Protein AF-A0A067D0I0-F1 (afdb_monomer_lite)

InterPro domains:
  IPR011992 EF-hand domain pair [SSF47473] (205-318)

Foldseek 3Di:
DDDDDDPPDDDQDDQFQKAFEAEPPRGTQDIDGDGHVVPPFAWQLNVVVRCVVPTPPDDPAKFWAQEPVRHTDDPVCRRVHGVVNRPRYIYIYHDPPPPDDPPFDWDKDWEAEPPPRDIDIDIDTQQDFPLNVLVVVCVVVVHDSVQKFWAWPVRHGDDGNDGCCVPAVVPPVRVVRTHIYIDGPPPPDDDDDDDDPDPDPPVCPLVQLLQLQQVLQLVVPVLGSFFADLVSQVVLCVQLVVDDPQCHSVNSVVLLQDLQQDPVPDCPDVPDPSDSTHGSVSVVVSLVVSQVSPDPPPRSVCSCVRGRVVGRDGDPLVVLVVLVVLCPPPLNVVVLVVLLVLLLLQQQQLLLDPDDVPSQPRKHFSNSQVLVCVLLVLCVLQDDSSVSVVLLQSLCVVVVHGGIHTSSSVSSSLLVSLVVSQVVPDVARSNLSSLLSLVSSLVSLDLVSLVVSVVVCPPSRPSSVSNSVSSVVSNVVSVVVCVVQVNDNSRVVPRPPPPPDPDPVNVVVVVVVVVVVVPPPDPDDDDDDDDDDDDDDDDDDDDDDDDDDDDDDDDDDDDDDDDDDDDDD

pLDDT: mean 82.54, std 20.53, range [24.2, 98.56]

Structure (mmCIF, N/CA/C/O backbone):
data_AF-A0A067D0I0-F1
#
_entry.id   AF-A0A067D0I0-F1
#
loop_
_atom_site.group_PDB
_atom_site.id
_atom_site.type_symbol
_atom_site.label_atom_id
_atom_site.label_alt_id
_atom_site.label_comp_id
_atom_site.label_asym_id
_atom_site.label_entity_id
_atom_site.label_seq_id
_atom_site.pdbx_PDB_ins_code
_atom_site.Cartn_x
_atom_site.Cartn_y
_atom_site.Cartn_z
_atom_site.occupancy
_atom_site.B_iso_or_equiv
_atom_site.auth_seq_id
_atom_site.auth_comp_id
_atom_site.auth_asym_id
_atom_site.auth_atom_id
_atom_site.pdbx_PDB_model_num
ATOM 1 N N . MET A 1 1 ? 38.360 11.938 18.125 1.00 34.22 1 MET A N 1
ATOM 2 C CA . MET A 1 1 ? 37.612 11.005 18.992 1.00 34.22 1 MET A CA 1
ATOM 3 C C . MET A 1 1 ? 36.787 11.852 19.939 1.00 34.22 1 MET A C 1
ATOM 5 O O . MET A 1 1 ? 37.373 12.538 20.762 1.00 34.22 1 MET A O 1
ATOM 9 N N . LEU A 1 2 ? 35.472 11.901 19.742 1.00 24.20 2 LEU A N 1
ATOM 10 C CA . LEU A 1 2 ? 34.537 12.653 20.581 1.00 24.20 2 LEU A CA 1
ATOM 11 C C . LEU A 1 2 ? 33.427 11.690 21.000 1.00 24.20 2 LEU A C 1
ATOM 13 O O . LEU A 1 2 ? 32.886 10.978 20.154 1.00 24.20 2 LEU A O 1
ATOM 17 N N . ALA A 1 3 ? 33.176 11.631 22.305 1.00 29.31 3 ALA A N 1
ATOM 18 C CA . ALA A 1 3 ? 32.135 10.822 22.922 1.00 29.31 3 ALA A CA 1
ATOM 19 C C . ALA A 1 3 ? 30.734 11.349 22.550 1.00 29.31 3 ALA A C 1
ATOM 21 O O . ALA A 1 3 ? 30.575 12.564 22.398 1.00 29.31 3 ALA A O 1
ATOM 22 N N . PRO A 1 4 ? 29.721 10.476 22.420 1.00 39.16 4 PRO A N 1
ATOM 23 C CA . PRO A 1 4 ? 28.342 10.888 22.238 1.00 39.16 4 PRO A CA 1
ATOM 24 C C . PRO A 1 4 ? 27.648 10.936 23.600 1.00 39.16 4 PRO A C 1
ATOM 26 O O . PRO A 1 4 ? 27.327 9.898 24.168 1.00 39.16 4 PRO A O 1
ATOM 29 N N . ASP A 1 5 ? 27.376 12.138 24.093 1.00 34.19 5 ASP A N 1
ATOM 30 C CA . ASP A 1 5 ? 26.431 12.339 25.186 1.00 34.19 5 ASP A CA 1
ATOM 31 C C . ASP A 1 5 ? 25.259 13.195 24.705 1.00 34.19 5 ASP A C 1
ATOM 33 O O . ASP A 1 5 ? 25.447 14.222 24.050 1.00 34.19 5 ASP A O 1
ATOM 37 N N . ARG A 1 6 ? 24.067 12.782 25.161 1.00 32.28 6 ARG A N 1
ATOM 38 C CA . ARG A 1 6 ? 22.767 13.487 25.197 1.00 32.28 6 ARG A CA 1
ATOM 39 C C . ARG A 1 6 ? 21.743 13.152 24.106 1.00 32.28 6 ARG A C 1
ATOM 41 O O . ARG A 1 6 ? 21.355 13.988 23.299 1.00 32.28 6 ARG A O 1
ATOM 48 N N . LEU A 1 7 ? 21.162 11.957 24.241 1.00 34.03 7 LEU A N 1
ATOM 49 C CA . LEU A 1 7 ? 19.717 11.753 24.077 1.00 34.03 7 LEU A CA 1
ATOM 50 C C . LEU A 1 7 ? 19.023 12.183 25.382 1.00 34.03 7 LEU A C 1
ATOM 52 O O . LEU A 1 7 ? 19.023 11.440 26.360 1.00 34.03 7 LEU A O 1
ATOM 56 N N . ALA A 1 8 ? 18.469 13.395 25.416 1.00 36.06 8 ALA A N 1
ATOM 57 C CA . ALA A 1 8 ? 17.635 13.878 26.515 1.00 36.06 8 ALA A CA 1
ATOM 58 C C . ALA A 1 8 ? 16.161 13.799 26.100 1.00 36.06 8 ALA A C 1
ATOM 60 O O . ALA A 1 8 ? 15.758 14.423 25.122 1.00 36.06 8 ALA A O 1
ATOM 61 N N . GLY A 1 9 ? 15.380 13.013 26.843 1.00 35.31 9 GLY A N 1
ATOM 62 C CA . GLY A 1 9 ? 13.938 12.863 26.643 1.00 35.31 9 GLY A CA 1
ATOM 63 C C . GLY A 1 9 ? 13.369 11.526 27.123 1.00 35.31 9 GLY A C 1
ATOM 64 O O . GLY A 1 9 ? 12.458 11.004 26.494 1.00 35.31 9 GLY A O 1
ATOM 65 N N . ARG A 1 10 ? 13.911 10.928 28.192 1.00 41.44 10 ARG A N 1
ATOM 66 C CA . ARG A 1 10 ? 13.238 9.830 28.899 1.00 41.44 10 ARG A CA 1
ATOM 67 C C . ARG A 1 10 ? 12.705 10.396 30.209 1.00 41.44 10 ARG A C 1
ATOM 69 O O . ARG A 1 10 ? 13.493 10.859 31.029 1.00 41.44 10 ARG A O 1
ATOM 76 N N . SER A 1 11 ? 11.382 10.413 30.358 1.00 44.72 11 SER A N 1
ATOM 77 C CA . SER A 1 11 ? 10.717 10.649 31.639 1.00 44.72 11 SER A CA 1
ATOM 78 C C . SER A 1 11 ? 11.350 9.735 32.686 1.00 44.72 11 SER A C 1
ATOM 80 O O . SER A 1 11 ? 11.558 8.552 32.410 1.00 44.72 11 SER A O 1
ATOM 82 N N . ALA A 1 12 ? 11.719 10.292 33.838 1.00 49.28 12 ALA A N 1
ATOM 83 C CA . ALA A 1 12 ? 12.237 9.513 34.952 1.00 49.28 12 ALA A CA 1
ATOM 84 C C . ALA A 1 12 ? 11.227 8.404 35.285 1.00 49.28 12 ALA A C 1
ATOM 86 O O . ALA A 1 12 ? 10.049 8.690 35.493 1.00 49.28 12 ALA A O 1
ATOM 87 N N . ILE A 1 13 ? 11.690 7.157 35.239 1.00 52.62 13 ILE A N 1
ATOM 88 C CA . ILE A 1 13 ? 10.924 5.969 35.625 1.00 52.62 13 ILE A CA 1
ATOM 89 C C . ILE A 1 13 ? 10.627 6.110 37.125 1.00 52.62 13 ILE A C 1
ATOM 91 O O . ILE A 1 13 ? 11.556 6.305 37.912 1.00 52.62 13 ILE A O 1
ATOM 95 N N . ASP A 1 14 ? 9.349 6.081 37.503 1.00 52.69 14 ASP A N 1
ATOM 96 C CA . ASP A 1 14 ? 8.895 6.261 38.888 1.00 52.69 14 ASP A CA 1
ATOM 97 C C . ASP A 1 14 ? 8.926 4.911 39.631 1.00 52.69 14 ASP A C 1
ATOM 99 O O . ASP A 1 14 ? 8.845 3.838 39.029 1.00 52.69 14 ASP A O 1
ATOM 103 N N . ALA A 1 15 ? 9.013 4.941 40.962 1.00 46.09 15 ALA A N 1
ATOM 104 C CA . ALA A 1 15 ? 9.198 3.799 41.868 1.00 46.09 15 ALA A CA 1
ATOM 105 C C . ALA A 1 15 ? 8.036 2.772 41.887 1.00 46.09 15 ALA A C 1
ATOM 107 O O . ALA A 1 15 ? 7.966 1.916 42.771 1.00 46.09 15 ALA A O 1
ATOM 108 N N . LYS A 1 16 ? 7.105 2.865 40.931 1.00 56.56 16 LYS A N 1
ATOM 109 C CA . LYS A 1 16 ? 5.939 1.991 40.742 1.00 56.56 16 LYS A CA 1
ATOM 110 C C . LYS A 1 16 ? 5.824 1.446 39.317 1.00 56.56 16 LYS A C 1
ATOM 112 O O . LYS A 1 16 ? 4.780 0.889 38.971 1.00 56.56 16 LYS A O 1
ATOM 117 N N . ASP A 1 17 ? 6.852 1.606 38.490 1.00 68.44 17 ASP A N 1
ATOM 118 C CA . ASP A 1 17 ? 6.751 1.245 37.084 1.00 68.44 17 ASP A CA 1
ATOM 119 C C . ASP A 1 17 ? 6.675 -0.274 36.879 1.00 68.44 17 ASP A C 1
ATOM 121 O O . ASP A 1 17 ? 7.487 -1.077 37.350 1.00 68.44 17 ASP A O 1
ATOM 125 N N . VAL A 1 18 ? 5.620 -0.661 36.164 1.00 86.38 18 VAL A N 1
ATOM 126 C CA . VAL A 1 18 ? 5.292 -2.039 35.813 1.00 86.38 18 VAL A CA 1
ATOM 127 C C . VAL A 1 18 ? 5.782 -2.297 34.393 1.00 86.38 18 VAL A C 1
ATOM 129 O O . VAL A 1 18 ? 5.352 -1.624 33.454 1.00 86.38 18 VAL A O 1
ATOM 132 N N . VAL A 1 19 ? 6.640 -3.302 34.208 1.00 92.62 19 VAL A N 1
ATOM 133 C CA . VAL A 1 19 ? 7.112 -3.712 32.879 1.00 92.62 19 VAL A CA 1
ATOM 134 C C . VAL A 1 19 ? 6.357 -4.926 32.371 1.00 92.62 19 VAL A C 1
ATOM 136 O O . VAL A 1 19 ? 6.109 -5.892 33.092 1.00 92.62 19 VAL A O 1
ATOM 139 N N . ARG A 1 20 ? 5.980 -4.859 31.091 1.00 95.31 20 ARG A N 1
ATOM 140 C CA . ARG A 1 20 ? 5.263 -5.926 30.389 1.00 95.31 20 ARG A CA 1
ATOM 141 C C . ARG A 1 20 ? 6.233 -7.028 29.997 1.00 95.31 20 ARG A C 1
ATOM 143 O O . ARG A 1 20 ? 7.311 -6.743 29.481 1.00 95.31 20 ARG A O 1
ATOM 150 N N . VAL A 1 21 ? 5.823 -8.277 30.151 1.00 96.44 21 VAL A N 1
ATOM 151 C CA . VAL A 1 21 ? 6.593 -9.441 29.706 1.00 96.44 21 VAL A CA 1
ATOM 152 C C . VAL A 1 21 ? 5.827 -10.104 28.574 1.00 96.44 21 VAL A C 1
ATOM 154 O O . VAL A 1 21 ? 4.691 -10.535 28.762 1.00 96.44 21 VAL A O 1
ATOM 157 N N . ALA A 1 22 ? 6.430 -10.166 27.391 1.00 95.69 22 ALA A N 1
ATOM 158 C CA . ALA A 1 22 ? 5.858 -10.799 26.213 1.00 95.69 22 ALA A CA 1
ATOM 159 C C . ALA A 1 22 ? 6.655 -12.042 25.816 1.00 95.69 22 ALA A C 1
ATOM 161 O O . ALA A 1 22 ? 7.878 -12.029 25.865 1.00 95.69 22 ALA A O 1
ATOM 162 N N . LEU A 1 23 ? 5.972 -13.103 25.397 1.00 95.81 23 LEU A N 1
ATOM 163 C CA . LEU A 1 23 ? 6.557 -14.354 24.924 1.00 95.81 23 LEU A CA 1
ATOM 164 C C . LEU A 1 23 ? 6.170 -14.571 23.463 1.00 95.81 23 LEU A C 1
ATOM 166 O O . LEU A 1 23 ? 4.988 -14.613 23.143 1.00 95.81 23 LEU A O 1
ATOM 170 N N . GLU A 1 24 ? 7.134 -14.741 22.568 1.00 90.88 24 GLU A N 1
ATOM 171 C CA . GLU A 1 24 ? 6.864 -15.089 21.171 1.00 90.88 24 GLU A CA 1
ATOM 172 C C . GLU A 1 24 ? 6.413 -16.560 21.054 1.00 90.88 24 GLU A C 1
ATOM 174 O O . GLU A 1 24 ? 7.059 -17.435 21.635 1.00 90.88 24 GLU A O 1
ATOM 179 N N . PRO A 1 25 ? 5.337 -16.887 20.308 1.00 87.44 25 PRO A N 1
ATOM 180 C CA . PRO A 1 25 ? 4.392 -16.005 19.607 1.00 87.44 25 PRO A CA 1
ATOM 181 C C . PRO A 1 25 ? 3.146 -15.621 20.442 1.00 87.44 25 PRO A C 1
ATOM 183 O O . PRO A 1 25 ? 2.207 -15.039 19.911 1.00 87.44 25 PRO A O 1
ATOM 186 N N . ARG A 1 26 ? 3.097 -15.979 21.730 1.00 86.56 26 ARG A N 1
ATOM 187 C CA . ARG A 1 26 ? 1.925 -15.844 22.619 1.00 86.56 26 ARG A CA 1
ATOM 188 C C . ARG A 1 26 ? 1.537 -14.399 22.981 1.00 86.56 26 ARG A C 1
ATOM 190 O O . ARG A 1 26 ? 0.418 -14.195 23.439 1.00 86.56 26 ARG A O 1
ATOM 197 N N . GLY A 1 27 ? 2.406 -13.410 22.779 1.00 90.81 27 GLY A N 1
ATOM 198 C CA . GLY A 1 27 ? 2.141 -12.011 23.138 1.00 90.81 27 GLY A CA 1
ATOM 199 C C . GLY A 1 27 ? 2.432 -11.719 24.613 1.00 90.81 27 GLY A C 1
ATOM 200 O O . GLY A 1 27 ? 3.294 -12.364 25.200 1.00 90.81 27 GLY A O 1
ATOM 201 N N . ILE A 1 28 ? 1.764 -10.727 25.215 1.00 93.88 28 ILE A N 1
ATOM 202 C CA . ILE A 1 28 ? 1.980 -10.343 26.625 1.00 93.88 28 ILE A CA 1
ATOM 203 C C . ILE A 1 28 ? 1.472 -11.462 27.542 1.00 93.88 28 ILE A C 1
ATOM 205 O O . ILE A 1 28 ? 0.289 -11.787 27.519 1.00 93.88 28 ILE A O 1
ATOM 209 N N . ILE A 1 29 ? 2.367 -12.030 28.349 1.00 95.12 29 ILE A N 1
ATOM 210 C CA . ILE A 1 29 ? 2.076 -13.136 29.272 1.00 95.12 29 ILE A CA 1
ATOM 211 C C . ILE A 1 29 ? 2.002 -12.701 30.737 1.00 95.12 29 ILE A C 1
ATOM 213 O O . ILE A 1 29 ? 1.487 -13.448 31.559 1.00 95.12 29 ILE A O 1
ATOM 217 N N . GLY A 1 30 ? 2.479 -11.503 31.074 1.00 94.81 30 GLY A N 1
ATOM 218 C CA . GLY A 1 30 ? 2.384 -10.988 32.433 1.00 94.81 30 GLY A CA 1
ATOM 219 C C . GLY A 1 30 ? 3.107 -9.666 32.626 1.00 94.81 30 GLY A C 1
ATOM 220 O O . GLY A 1 30 ? 3.505 -8.997 31.666 1.00 94.81 30 GLY A O 1
ATOM 221 N N . PHE A 1 31 ? 3.258 -9.292 33.890 1.00 95.38 31 PHE A N 1
ATOM 222 C CA . PHE A 1 31 ? 3.815 -8.017 34.309 1.00 95.38 31 PHE A CA 1
ATOM 223 C C . PHE A 1 31 ? 4.723 -8.231 35.516 1.00 95.38 31 PHE A C 1
ATOM 225 O O . PHE A 1 31 ? 4.389 -9.019 36.397 1.00 95.38 31 PHE A O 1
ATOM 232 N N . ILE A 1 32 ? 5.839 -7.507 35.571 1.00 94.75 32 ILE A N 1
ATOM 233 C CA . ILE A 1 32 ? 6.733 -7.492 36.732 1.00 94.75 32 ILE A CA 1
ATOM 234 C C . ILE A 1 32 ? 6.902 -6.061 37.237 1.00 94.75 32 ILE A C 1
ATOM 236 O O . ILE A 1 32 ? 6.933 -5.115 36.447 1.00 94.75 32 ILE A O 1
ATOM 240 N N . GLN A 1 33 ? 6.988 -5.899 38.556 1.00 90.56 33 GLN A N 1
ATOM 241 C CA . GLN A 1 33 ? 7.286 -4.612 39.185 1.00 90.56 33 GLN A CA 1
ATOM 242 C C . GLN A 1 33 ? 8.797 -4.410 39.249 1.00 90.56 33 GLN A C 1
ATOM 244 O O . GLN A 1 33 ? 9.525 -5.326 39.639 1.00 90.56 33 GLN A O 1
ATOM 249 N N . ILE A 1 34 ? 9.259 -3.216 38.881 1.00 85.50 34 ILE A N 1
ATOM 250 C CA . ILE A 1 34 ? 10.674 -2.857 38.965 1.00 85.50 34 ILE A CA 1
ATOM 251 C C . ILE A 1 34 ? 10.893 -2.021 40.231 1.00 85.50 34 ILE A C 1
ATOM 253 O O . ILE A 1 34 ? 10.149 -1.066 40.458 1.00 85.50 34 ILE A O 1
ATOM 257 N N . PRO A 1 35 ? 11.891 -2.355 41.068 1.00 79.88 35 PRO A N 1
ATOM 258 C CA . PRO A 1 35 ? 12.298 -1.504 42.176 1.00 79.88 35 PRO A CA 1
ATOM 259 C C . PRO A 1 35 ? 12.719 -0.122 41.666 1.00 79.88 35 PRO A C 1
ATOM 261 O O . PRO A 1 35 ? 13.234 -0.000 40.556 1.00 79.88 35 PRO A O 1
ATOM 264 N N . SER A 1 36 ? 12.539 0.915 42.488 1.00 71.81 36 SER A N 1
ATOM 265 C CA . SER A 1 36 ? 12.989 2.274 42.156 1.00 71.81 36 SER A CA 1
ATOM 266 C C . SER A 1 36 ? 14.438 2.287 41.650 1.00 71.81 36 SER A C 1
ATOM 268 O O . SER A 1 36 ? 15.326 1.720 42.290 1.00 71.81 36 SER A O 1
ATOM 270 N N . LEU A 1 37 ? 14.684 2.979 40.532 1.00 65.75 37 LEU A N 1
ATOM 271 C CA . LEU A 1 37 ? 16.022 3.140 39.945 1.00 65.75 37 LEU A CA 1
ATOM 272 C C . LEU A 1 37 ? 17.016 3.842 40.880 1.00 65.75 37 LEU A C 1
ATOM 274 O O . LEU A 1 37 ? 18.219 3.772 40.643 1.00 65.75 37 LEU A O 1
ATOM 278 N N . GLU A 1 38 ? 16.532 4.519 41.923 1.00 71.88 38 GLU A N 1
ATOM 279 C CA . GLU A 1 38 ? 17.376 5.242 42.876 1.00 71.88 38 GLU A CA 1
ATOM 280 C C . GLU A 1 38 ? 18.255 4.317 43.728 1.00 71.88 38 GLU A C 1
ATOM 282 O O . GLU A 1 38 ? 19.307 4.747 44.195 1.00 71.88 38 GLU A O 1
ATOM 287 N N . SER A 1 39 ? 17.850 3.059 43.936 1.00 69.81 39 SER A N 1
ATOM 288 C CA . SER A 1 39 ? 18.563 2.138 44.828 1.00 69.81 39 SER A CA 1
ATOM 289 C C . SER A 1 39 ? 19.423 1.113 44.089 1.00 69.81 39 SER A C 1
ATOM 291 O O . SER A 1 39 ? 20.536 0.840 44.535 1.00 69.81 39 SER A O 1
ATOM 293 N N . HIS A 1 40 ? 18.943 0.550 42.974 1.00 83.44 40 HIS A N 1
ATOM 294 C CA . HIS A 1 40 ? 19.684 -0.425 42.161 1.00 83.44 40 HIS A CA 1
ATOM 295 C C . HIS A 1 40 ? 18.979 -0.670 40.821 1.00 83.44 40 HIS A C 1
ATOM 297 O O . HIS A 1 40 ? 17.791 -0.994 40.786 1.00 83.44 40 HIS A O 1
ATOM 303 N N . ALA A 1 41 ? 19.699 -0.553 39.704 1.00 88.75 41 ALA A N 1
ATOM 304 C CA . ALA A 1 41 ? 19.130 -0.803 38.382 1.00 88.75 41 ALA A CA 1
ATOM 305 C C . ALA A 1 41 ? 18.983 -2.313 38.126 1.00 88.75 41 ALA A C 1
ATOM 307 O O . ALA A 1 41 ? 19.965 -2.993 37.826 1.00 88.75 41 ALA A O 1
ATOM 308 N N . MET A 1 42 ? 17.746 -2.819 38.189 1.00 93.38 42 MET A N 1
ATOM 309 C CA . MET A 1 42 ? 17.439 -4.237 37.974 1.00 93.38 42 MET A CA 1
ATOM 310 C C . MET A 1 42 ? 17.976 -4.755 36.631 1.00 93.38 42 MET A C 1
ATOM 312 O O . MET A 1 42 ? 17.715 -4.179 35.569 1.00 93.38 42 MET A O 1
ATOM 316 N N . THR A 1 43 ? 18.696 -5.871 36.680 1.00 96.81 43 THR A N 1
ATOM 317 C CA . THR A 1 43 ? 19.258 -6.573 35.517 1.00 96.81 43 THR A CA 1
ATOM 318 C C . THR A 1 43 ? 18.274 -7.588 34.930 1.00 96.81 43 THR A C 1
ATOM 320 O O . THR A 1 43 ? 17.329 -8.021 35.594 1.00 96.81 43 THR A O 1
ATOM 323 N N . LEU A 1 44 ? 18.497 -8.031 33.688 1.00 96.75 44 LEU A N 1
ATOM 324 C CA . LEU A 1 44 ? 17.688 -9.098 33.084 1.00 96.75 44 LEU A CA 1
ATOM 325 C C . LEU A 1 44 ? 17.822 -10.435 33.830 1.00 96.75 44 LEU A C 1
ATOM 327 O O . LEU A 1 44 ? 16.862 -11.203 33.879 1.00 96.75 44 LEU A O 1
ATOM 331 N N . ALA A 1 45 ? 18.979 -10.710 34.442 1.00 97.00 45 ALA A N 1
ATOM 332 C CA . ALA A 1 45 ? 19.195 -11.925 35.230 1.00 97.00 45 ALA A CA 1
ATOM 333 C C . ALA A 1 45 ? 18.318 -11.949 36.499 1.00 97.00 45 ALA A C 1
ATOM 335 O O . ALA A 1 45 ? 17.705 -12.968 36.830 1.00 97.00 45 ALA A O 1
ATOM 336 N N . GLU A 1 46 ? 18.197 -10.807 37.180 1.00 96.69 46 GLU A N 1
ATOM 337 C CA . GLU A 1 46 ? 17.276 -10.634 38.309 1.00 96.69 46 GLU A CA 1
ATOM 338 C C . GLU A 1 46 ? 15.817 -10.712 37.833 1.00 96.69 46 GLU A C 1
ATOM 340 O O . GLU A 1 46 ? 15.015 -11.456 38.405 1.00 96.69 46 GLU A O 1
ATOM 345 N N . ALA A 1 47 ? 15.490 -10.034 36.726 1.00 96.38 47 ALA A N 1
ATOM 346 C CA . ALA A 1 47 ? 14.155 -10.058 36.133 1.00 96.38 47 ALA A CA 1
ATOM 347 C C . ALA A 1 47 ? 13.709 -11.474 35.748 1.00 96.38 47 ALA A C 1
ATOM 349 O O . ALA A 1 47 ? 12.556 -11.823 35.971 1.00 96.38 47 ALA A O 1
ATOM 350 N N . ARG A 1 48 ? 14.607 -12.325 35.231 1.00 97.12 48 ARG A N 1
ATOM 351 C CA . ARG A 1 48 ? 14.319 -13.739 34.933 1.00 97.12 48 ARG A CA 1
ATOM 352 C C . ARG A 1 48 ? 13.805 -14.487 36.155 1.00 97.12 48 ARG A C 1
ATOM 354 O O . ARG A 1 48 ? 12.834 -15.230 36.048 1.00 97.12 48 ARG A O 1
ATOM 361 N N . THR A 1 49 ? 14.463 -14.290 37.293 1.00 96.31 49 THR A N 1
ATOM 362 C CA . THR A 1 49 ? 14.100 -14.946 38.555 1.00 96.31 49 THR A CA 1
ATOM 363 C C . THR A 1 49 ? 12.707 -14.507 39.004 1.00 96.31 49 THR A C 1
ATOM 365 O O . THR A 1 49 ? 11.894 -15.337 39.398 1.00 96.31 49 THR A O 1
ATOM 368 N N . ILE A 1 50 ? 12.398 -13.215 38.861 1.00 96.00 50 ILE A N 1
ATOM 369 C CA . ILE A 1 50 ? 11.080 -12.658 39.190 1.00 96.00 50 ILE A CA 1
ATOM 370 C C . ILE A 1 50 ? 10.011 -13.160 38.219 1.00 96.00 50 ILE A C 1
ATOM 372 O O . ILE A 1 50 ? 8.956 -13.596 38.665 1.00 96.00 50 ILE A O 1
ATOM 376 N N . ILE A 1 51 ? 10.274 -13.151 36.910 1.00 96.69 51 ILE A N 1
ATOM 377 C CA . ILE A 1 51 ? 9.361 -13.660 35.875 1.00 96.69 51 ILE A CA 1
ATOM 378 C C . ILE A 1 51 ? 8.987 -15.112 36.164 1.00 96.69 51 ILE A C 1
ATOM 380 O O . ILE A 1 51 ? 7.805 -15.437 36.179 1.00 96.69 51 ILE A O 1
ATOM 384 N N . ALA A 1 52 ? 9.978 -15.962 36.443 1.00 95.88 52 ALA A N 1
ATOM 385 C CA . ALA A 1 52 ? 9.747 -17.371 36.750 1.00 95.88 52 ALA A CA 1
ATOM 386 C C . ALA A 1 52 ? 8.942 -17.578 38.046 1.00 95.88 52 ALA A C 1
ATOM 388 O O . ALA A 1 52 ? 8.227 -18.567 38.164 1.00 95.88 52 ALA A O 1
ATOM 389 N N . ALA A 1 53 ? 9.054 -16.659 39.010 1.00 96.06 53 ALA A N 1
ATOM 390 C CA . ALA A 1 53 ? 8.339 -16.731 40.282 1.00 96.06 53 ALA A CA 1
ATOM 391 C C . ALA A 1 53 ? 6.927 -16.118 40.247 1.00 96.06 53 ALA A C 1
ATOM 393 O O . ALA A 1 53 ? 6.100 -16.465 41.084 1.00 96.06 53 ALA A O 1
ATOM 394 N N . THR A 1 54 ? 6.663 -15.176 39.336 1.00 95.69 54 THR A N 1
ATOM 395 C CA . THR A 1 54 ? 5.437 -14.352 39.346 1.00 95.69 54 THR A CA 1
ATOM 396 C C . THR A 1 54 ? 4.495 -14.610 38.178 1.00 95.69 54 THR A C 1
ATOM 398 O O . THR A 1 54 ? 3.312 -14.297 38.291 1.00 95.69 54 THR A O 1
ATOM 401 N N . ILE A 1 55 ? 4.989 -15.145 37.059 1.00 96.31 55 ILE A N 1
ATOM 402 C CA . ILE A 1 55 ? 4.190 -15.375 35.854 1.00 96.31 55 ILE A CA 1
ATOM 403 C C . ILE A 1 55 ? 4.020 -16.879 35.643 1.00 96.31 55 ILE A C 1
ATOM 405 O O . ILE A 1 55 ? 4.987 -17.602 35.406 1.00 96.31 55 ILE A O 1
ATOM 409 N N . ASP A 1 56 ? 2.771 -17.339 35.671 1.00 93.38 56 ASP A N 1
ATOM 410 C CA . ASP A 1 56 ? 2.438 -18.736 35.410 1.00 93.38 56 ASP A CA 1
ATOM 411 C C . ASP A 1 56 ? 2.689 -19.121 33.940 1.00 93.38 56 ASP A C 1
ATOM 413 O O . ASP A 1 56 ? 2.545 -18.320 33.012 1.00 93.38 56 ASP A O 1
ATOM 417 N N . HIS A 1 57 ? 3.014 -20.395 33.704 1.00 88.75 57 HIS A N 1
ATOM 418 C CA . HIS A 1 57 ? 3.171 -20.983 32.364 1.00 88.75 57 HIS A CA 1
ATOM 419 C C . HIS A 1 57 ? 4.274 -20.364 31.483 1.00 88.75 57 HIS A C 1
ATOM 421 O O . HIS A 1 57 ? 4.184 -20.416 30.245 1.00 88.75 57 HIS A O 1
ATOM 427 N N . VAL A 1 58 ? 5.320 -19.801 32.094 1.00 92.00 58 VAL A N 1
ATOM 428 C CA . VAL A 1 58 ? 6.572 -19.471 31.397 1.00 92.00 58 VAL A CA 1
ATOM 429 C C . VAL A 1 58 ? 7.327 -20.779 31.107 1.00 92.00 58 VAL A C 1
ATOM 431 O O . VAL A 1 58 ? 7.493 -21.580 32.023 1.00 92.00 58 VAL A O 1
ATOM 434 N N . PRO A 1 59 ? 7.775 -21.043 29.864 1.00 91.75 59 PRO A N 1
ATOM 435 C CA . PRO A 1 59 ? 8.600 -22.216 29.574 1.00 91.75 59 PRO A CA 1
ATOM 436 C C . PRO A 1 59 ? 9.895 -22.232 30.400 1.00 91.75 59 PRO A C 1
ATOM 438 O O . PRO A 1 59 ? 10.502 -21.182 30.604 1.00 91.75 59 PRO A O 1
ATOM 441 N N . ASP A 1 60 ? 10.363 -23.420 30.794 1.00 87.00 60 ASP A N 1
ATOM 442 C CA . ASP A 1 60 ? 11.572 -23.573 31.626 1.00 87.00 60 ASP A CA 1
ATOM 443 C C . ASP A 1 60 ? 12.839 -22.998 30.970 1.00 87.00 60 ASP A C 1
ATOM 445 O O . ASP A 1 60 ? 13.775 -22.571 31.653 1.00 87.00 60 ASP A O 1
ATOM 449 N N . ASP A 1 61 ? 12.876 -22.967 29.634 1.00 90.12 61 ASP A N 1
ATOM 450 C CA . ASP A 1 61 ? 13.980 -22.396 28.872 1.00 90.12 61 ASP A CA 1
ATOM 451 C C . ASP A 1 61 ? 13.477 -21.315 27.912 1.00 90.12 61 ASP A C 1
ATOM 453 O O . ASP A 1 61 ? 12.910 -21.576 26.848 1.00 90.12 61 ASP A O 1
ATOM 457 N N . VAL A 1 62 ? 13.681 -20.063 28.316 1.00 94.94 62 VAL A N 1
ATOM 458 C CA . VAL A 1 62 ? 13.368 -18.865 27.530 1.00 94.94 62 VAL A CA 1
ATOM 459 C C . VAL A 1 62 ? 14.603 -17.996 27.376 1.00 94.94 62 VAL A C 1
ATOM 461 O O . VAL A 1 62 ? 15.436 -17.906 28.280 1.00 94.94 62 VAL A O 1
ATOM 464 N N . GLN A 1 63 ? 14.699 -17.302 26.251 1.00 96.31 63 GLN A N 1
ATOM 465 C CA . GLN A 1 63 ? 15.768 -16.368 25.940 1.00 96.31 63 GLN A CA 1
ATOM 466 C C . GLN A 1 63 ? 15.213 -14.948 25.806 1.00 96.31 63 GLN A C 1
ATOM 468 O O . GLN A 1 63 ? 14.201 -14.745 25.136 1.00 96.31 63 GLN A O 1
ATOM 473 N N . PHE A 1 64 ? 15.868 -13.970 26.436 1.00 97.19 64 PHE A N 1
ATOM 474 C CA . PHE A 1 64 ? 15.521 -12.560 26.259 1.00 97.19 64 PHE A CA 1
ATOM 475 C C . PHE A 1 64 ? 15.897 -12.078 24.860 1.00 97.19 64 PHE A C 1
ATOM 477 O O . PHE A 1 64 ? 16.854 -12.577 24.264 1.00 97.19 64 PHE A O 1
ATOM 484 N N . LEU A 1 65 ? 15.162 -11.092 24.350 1.00 95.00 65 LEU A N 1
ATOM 485 C CA . LEU A 1 65 ? 15.412 -10.483 23.047 1.00 95.00 65 LEU A CA 1
ATOM 486 C C . LEU A 1 65 ? 15.773 -8.995 23.168 1.00 95.00 65 LEU A C 1
ATOM 488 O O . LEU A 1 65 ? 15.259 -8.272 24.023 1.00 95.00 65 LEU A O 1
ATOM 492 N N . TYR A 1 66 ? 16.628 -8.526 22.261 1.00 90.81 66 TYR A N 1
ATOM 493 C CA . TYR A 1 66 ? 17.027 -7.126 22.139 1.00 90.81 66 TYR A CA 1
ATOM 494 C C . TYR A 1 66 ? 15.963 -6.309 21.389 1.00 90.81 66 TYR A C 1
ATOM 496 O O . TYR A 1 66 ? 15.806 -6.463 20.174 1.00 90.81 66 TYR A O 1
ATOM 504 N N . GLY A 1 67 ? 15.261 -5.424 22.107 1.00 77.50 67 GLY A N 1
ATOM 505 C CA . GLY A 1 67 ? 14.300 -4.458 21.553 1.00 77.50 67 GLY A CA 1
ATOM 506 C C . GLY A 1 67 ? 13.337 -5.036 20.504 1.00 77.50 67 GLY A C 1
ATOM 507 O O . GLY A 1 67 ? 12.789 -6.130 20.656 1.00 77.50 67 GLY A O 1
ATOM 508 N N . ASP A 1 68 ? 13.140 -4.299 19.410 1.00 72.88 68 ASP A N 1
ATOM 509 C CA . ASP A 1 68 ? 12.340 -4.741 18.256 1.00 72.88 68 ASP A CA 1
ATOM 510 C C . ASP A 1 68 ? 13.132 -5.564 17.233 1.00 72.88 68 ASP A C 1
ATOM 512 O O . ASP A 1 68 ? 12.540 -6.182 16.353 1.00 72.88 68 ASP A O 1
ATOM 516 N N . ALA A 1 69 ? 14.459 -5.638 17.369 1.00 75.75 69 ALA A N 1
ATOM 517 C CA . ALA A 1 69 ? 15.319 -6.384 16.451 1.00 75.75 69 ALA A CA 1
ATOM 518 C C . ALA A 1 69 ? 15.193 -7.912 16.606 1.00 75.75 69 ALA A C 1
ATOM 520 O O . ALA A 1 69 ? 15.642 -8.658 15.737 1.00 75.75 69 ALA A O 1
ATOM 521 N N . GLY A 1 70 ? 14.619 -8.397 17.716 1.00 81.75 70 GLY A N 1
ATOM 522 C CA . GLY A 1 70 ? 14.372 -9.826 17.940 1.00 81.75 70 GLY A CA 1
ATOM 523 C C . GLY A 1 70 ? 15.645 -10.673 18.092 1.00 81.75 70 GLY A C 1
ATOM 524 O O . GLY A 1 70 ? 15.590 -11.899 17.926 1.00 81.75 70 GLY A O 1
ATOM 525 N N . LEU A 1 71 ? 16.784 -10.030 18.382 1.00 87.38 71 LEU A N 1
ATOM 526 C CA . LEU A 1 71 ? 18.083 -10.679 18.557 1.00 87.38 71 LEU A CA 1
ATOM 527 C C . LEU A 1 71 ? 18.187 -11.327 19.946 1.00 87.38 71 LEU A C 1
ATOM 529 O O . LEU A 1 71 ? 17.895 -10.656 20.934 1.00 87.38 71 LEU A O 1
ATOM 533 N N . PRO A 1 72 ? 18.612 -12.595 20.048 1.00 91.94 72 PRO A N 1
ATOM 534 C CA . PRO A 1 72 ? 18.707 -13.294 21.324 1.00 91.94 72 PRO A CA 1
ATOM 535 C C . PRO A 1 72 ? 19.846 -12.767 22.211 1.00 91.94 72 PRO A C 1
ATOM 537 O O . PRO A 1 72 ? 20.974 -12.610 21.749 1.00 91.94 72 PRO A O 1
ATOM 540 N N . ILE A 1 73 ? 19.564 -12.570 23.501 1.00 93.19 73 ILE A N 1
ATOM 541 C CA . ILE A 1 73 ? 20.544 -12.246 24.548 1.00 93.19 73 ILE A CA 1
ATOM 542 C C . ILE A 1 73 ? 20.956 -13.551 25.231 1.00 93.19 73 ILE A C 1
ATOM 544 O O . ILE A 1 73 ? 20.113 -14.339 25.663 1.00 93.19 73 ILE A O 1
ATOM 548 N N . GLY A 1 74 ? 22.254 -13.842 25.282 1.00 89.94 74 GLY A N 1
ATOM 549 C CA . GLY A 1 74 ? 22.759 -15.045 25.946 1.00 89.94 74 GLY A CA 1
ATOM 550 C C . GLY A 1 74 ? 22.664 -14.946 27.472 1.00 89.94 74 GLY A C 1
ATOM 551 O O . GLY A 1 74 ? 22.828 -13.862 28.020 1.00 89.94 74 GLY A O 1
ATOM 552 N N . ARG A 1 75 ? 22.505 -16.078 28.180 1.00 93.31 75 ARG A N 1
ATOM 553 C CA . ARG A 1 75 ? 22.434 -16.098 29.662 1.00 93.31 75 ARG A CA 1
ATOM 554 C C . ARG A 1 75 ? 23.617 -15.403 30.345 1.00 93.31 75 ARG A C 1
ATOM 556 O O . ARG A 1 75 ? 23.437 -14.739 31.354 1.00 93.31 75 ARG A O 1
ATOM 563 N N . ALA A 1 76 ? 24.819 -15.519 29.778 1.00 92.81 76 ALA A N 1
ATOM 564 C CA . ALA A 1 76 ? 26.016 -14.853 30.299 1.00 92.81 76 ALA A CA 1
ATOM 565 C C . ALA A 1 76 ? 25.985 -13.322 30.140 1.00 92.81 76 ALA A C 1
ATOM 567 O O . ALA A 1 76 ? 26.731 -12.628 30.819 1.00 92.81 76 ALA A O 1
ATOM 568 N N . GLN A 1 77 ? 25.149 -12.797 29.241 1.00 93.94 77 GLN A N 1
ATOM 569 C CA . GLN A 1 77 ? 25.007 -11.364 28.990 1.00 93.94 77 GLN A CA 1
ATOM 570 C C . GLN A 1 77 ? 23.934 -10.725 29.882 1.00 93.94 77 GLN A C 1
ATOM 572 O O . GLN A 1 77 ? 23.993 -9.529 30.133 1.00 93.94 77 GLN A O 1
ATOM 577 N N . GLU A 1 78 ? 22.975 -11.504 30.390 1.00 96.62 78 GLU A N 1
ATOM 578 C CA . GLU A 1 78 ? 21.844 -11.006 31.188 1.00 96.62 78 GLU A CA 1
ATOM 579 C C . GLU A 1 78 ? 22.230 -10.156 32.414 1.00 96.62 78 GLU A C 1
ATOM 581 O O . GLU A 1 78 ? 21.538 -9.167 32.656 1.00 96.62 78 GLU A O 1
ATOM 586 N N . PRO A 1 79 ? 23.316 -10.447 33.162 1.00 97.50 79 PRO A N 1
ATOM 587 C CA . PRO A 1 79 ? 23.749 -9.595 34.275 1.00 97.50 79 PRO A CA 1
ATOM 588 C C . PRO A 1 79 ? 24.244 -8.203 33.852 1.00 97.50 79 PRO A C 1
ATOM 590 O O . PRO A 1 79 ? 24.380 -7.326 34.697 1.00 97.50 79 PRO A O 1
ATOM 593 N N . TYR A 1 80 ? 24.538 -8.002 32.565 1.00 95.38 80 TYR A N 1
ATOM 594 C CA . TYR A 1 80 ? 25.075 -6.752 32.018 1.00 95.38 80 TYR A CA 1
ATOM 595 C C . TYR A 1 80 ? 24.020 -5.913 31.283 1.00 95.38 80 TYR A C 1
ATOM 597 O O . TYR A 1 80 ? 24.342 -4.843 30.771 1.00 95.38 80 TYR A O 1
ATOM 605 N N . HIS A 1 81 ? 22.776 -6.395 31.205 1.00 94.81 81 HIS A N 1
ATOM 606 C CA . HIS A 1 81 ? 21.659 -5.688 30.582 1.00 94.81 81 HIS A CA 1
ATOM 607 C C . HIS A 1 81 ? 20.637 -5.289 31.640 1.00 94.81 81 HIS A C 1
ATOM 609 O O . HIS A 1 81 ? 20.229 -6.122 32.453 1.00 94.81 81 HIS A O 1
ATOM 615 N N . HIS A 1 82 ? 20.192 -4.033 31.609 1.00 94.81 82 HIS A N 1
ATOM 616 C CA . HIS A 1 82 ? 19.219 -3.514 32.564 1.00 94.81 82 HIS A CA 1
ATOM 617 C C . HIS A 1 82 ? 17.805 -3.578 31.996 1.00 94.81 82 HIS A C 1
ATOM 619 O O . HIS A 1 82 ? 17.580 -3.338 30.812 1.00 94.81 82 HIS A O 1
ATOM 625 N N . VAL A 1 83 ? 16.811 -3.837 32.848 1.00 93.56 83 VAL A N 1
ATOM 626 C CA . VAL A 1 83 ? 15.402 -3.896 32.422 1.00 93.56 83 VAL A CA 1
ATOM 627 C C . VAL A 1 83 ? 14.935 -2.572 31.803 1.00 93.56 83 VAL A C 1
ATOM 629 O O . VAL A 1 83 ? 14.134 -2.576 30.868 1.00 93.56 83 VAL A O 1
ATOM 632 N N . ALA A 1 84 ? 15.478 -1.441 32.265 1.00 90.38 84 ALA A N 1
ATOM 633 C CA . ALA A 1 84 ? 15.179 -0.112 31.730 1.00 90.38 84 ALA A CA 1
ATOM 634 C C . ALA A 1 84 ? 15.515 0.034 30.231 1.00 90.38 84 ALA A C 1
ATOM 636 O O . ALA A 1 84 ? 14.857 0.804 29.529 1.00 90.38 84 ALA A O 1
ATOM 637 N N . ASP A 1 85 ? 16.478 -0.737 29.712 1.00 89.56 85 ASP A N 1
ATOM 638 C CA . ASP A 1 85 ? 16.830 -0.747 28.285 1.00 89.56 85 ASP A CA 1
ATOM 639 C C . ASP A 1 85 ? 15.757 -1.424 27.420 1.00 89.56 85 ASP A C 1
ATOM 641 O O . ASP A 1 85 ? 15.684 -1.194 26.213 1.00 89.56 85 ASP A O 1
ATOM 645 N N . HIS A 1 86 ? 14.899 -2.228 28.050 1.00 91.38 86 HIS A N 1
ATOM 646 C CA . HIS A 1 86 ? 13.808 -2.972 27.427 1.00 91.38 86 HIS A CA 1
ATOM 647 C C . HIS A 1 86 ? 12.431 -2.368 27.748 1.00 91.38 86 HIS A C 1
ATOM 649 O O . HIS A 1 86 ? 11.402 -2.974 27.457 1.00 91.38 86 HIS A O 1
ATOM 655 N N . TYR A 1 87 ? 12.367 -1.174 28.347 1.00 86.69 87 TYR A N 1
ATOM 656 C CA . TYR A 1 87 ? 11.099 -0.509 28.649 1.00 86.69 87 TYR A CA 1
ATOM 657 C C . TYR A 1 87 ? 10.357 -0.094 27.358 1.00 86.69 87 TYR A C 1
ATOM 659 O O . TYR A 1 87 ? 10.995 0.416 26.434 1.00 86.69 87 TYR A O 1
ATOM 667 N N . PRO A 1 88 ? 9.017 -0.255 27.265 1.00 91.81 88 PRO A N 1
ATOM 668 C CA . PRO A 1 88 ? 8.077 -0.703 28.304 1.00 91.81 88 PRO A CA 1
ATOM 669 C C . PRO A 1 88 ? 7.812 -2.220 28.340 1.00 91.81 88 PRO A C 1
ATOM 671 O O . PRO A 1 88 ? 6.902 -2.657 29.052 1.00 91.81 88 PRO A O 1
ATOM 674 N N . CYS A 1 89 ? 8.521 -3.026 27.541 1.00 93.12 89 CYS A N 1
ATOM 675 C CA . CYS A 1 89 ? 8.229 -4.449 27.381 1.00 93.12 89 CYS A CA 1
ATOM 676 C C . CYS A 1 89 ? 9.478 -5.318 27.165 1.00 93.12 89 CYS A C 1
ATOM 678 O O . CYS A 1 89 ? 10.156 -5.224 26.142 1.00 93.12 89 CYS A O 1
ATOM 680 N N . ILE A 1 90 ? 9.697 -6.262 28.080 1.00 96.31 90 ILE A N 1
ATOM 681 C CA . ILE A 1 90 ? 10.662 -7.346 27.912 1.00 96.31 90 ILE A CA 1
ATOM 682 C C . ILE A 1 90 ? 10.066 -8.418 26.998 1.00 96.31 90 ILE A C 1
ATOM 684 O O . ILE A 1 90 ? 8.964 -8.911 27.244 1.00 96.31 90 ILE A O 1
ATOM 688 N N . LYS A 1 91 ? 10.818 -8.822 25.972 1.00 96.69 91 LYS A N 1
ATOM 689 C CA . LYS A 1 91 ? 10.435 -9.897 25.050 1.00 96.69 91 LYS A CA 1
ATOM 690 C C . LYS A 1 91 ? 11.236 -11.168 25.324 1.00 96.69 91 LYS A C 1
ATOM 692 O O . LYS A 1 91 ? 12.456 -11.126 25.483 1.00 96.69 91 LYS A O 1
ATOM 697 N N . LEU A 1 92 ? 10.533 -12.291 25.338 1.00 96.75 92 LEU A N 1
ATOM 698 C CA . LEU A 1 92 ? 11.028 -13.642 25.545 1.00 96.75 92 LEU A CA 1
ATOM 699 C C . LEU A 1 92 ? 10.751 -14.479 24.300 1.00 96.75 92 LEU A C 1
ATOM 701 O O . LEU A 1 92 ? 9.697 -14.360 23.678 1.00 96.75 92 LEU A O 1
ATOM 705 N N . ARG A 1 93 ? 11.659 -15.393 23.985 1.00 95.19 93 ARG A N 1
ATOM 706 C CA . ARG A 1 93 ? 11.447 -16.462 23.008 1.00 95.19 93 ARG A CA 1
ATOM 707 C C . ARG A 1 93 ? 11.696 -17.801 23.693 1.00 95.19 93 ARG A C 1
ATOM 709 O O . ARG A 1 93 ? 12.696 -17.905 24.402 1.00 95.19 93 ARG A O 1
ATOM 716 N N . PRO A 1 94 ? 10.851 -18.827 23.499 1.00 92.38 94 PRO A N 1
ATOM 717 C CA . PRO A 1 94 ? 11.190 -20.182 23.911 1.00 92.38 94 PRO A CA 1
ATOM 718 C C . PRO A 1 94 ? 12.534 -20.558 23.290 1.00 92.38 94 PRO A C 1
ATOM 720 O O . PRO A 1 94 ? 12.705 -20.451 22.072 1.00 92.38 94 PRO A O 1
ATOM 723 N N . ALA A 1 95 ? 13.502 -20.948 24.115 1.00 84.19 95 ALA A N 1
ATOM 724 C CA . ALA A 1 95 ? 14.742 -21.480 23.585 1.00 84.19 95 ALA A CA 1
ATOM 725 C C . ALA A 1 95 ? 14.381 -22.723 22.756 1.00 84.19 95 ALA A C 1
ATOM 727 O O . ALA A 1 95 ? 13.531 -23.513 23.185 1.00 84.19 95 ALA A O 1
ATOM 728 N N . PRO A 1 96 ? 14.954 -22.901 21.553 1.00 73.19 96 PRO A N 1
ATOM 729 C CA . PRO A 1 96 ? 14.741 -24.121 20.799 1.00 73.19 96 PRO A CA 1
ATOM 730 C C . PRO A 1 96 ? 15.212 -25.265 21.689 1.00 73.19 96 PRO A C 1
ATOM 732 O O . PRO A 1 96 ? 16.406 -25.378 21.968 1.00 73.19 96 PRO A O 1
ATOM 735 N N . SER A 1 97 ? 14.247 -26.047 22.183 1.00 56.25 97 SER A N 1
ATOM 736 C CA . SER A 1 97 ? 14.483 -27.220 23.010 1.00 56.25 97 SER A CA 1
ATOM 737 C C . SER A 1 97 ? 15.681 -27.959 22.435 1.00 56.25 97 SER A C 1
ATOM 739 O O . SER A 1 97 ? 15.662 -28.384 21.277 1.00 56.25 97 SER A O 1
ATOM 741 N N . ILE A 1 98 ? 16.740 -28.099 23.235 1.00 51.59 98 ILE A N 1
ATOM 742 C CA . ILE A 1 98 ? 17.913 -28.915 22.910 1.00 51.59 98 ILE A CA 1
ATOM 743 C C . ILE A 1 98 ? 17.506 -30.403 23.005 1.00 51.59 98 ILE A C 1
ATOM 745 O O . ILE A 1 98 ? 18.215 -31.248 23.548 1.00 51.59 98 ILE A O 1
ATOM 749 N N . ALA A 1 99 ? 16.333 -30.759 22.477 1.00 49.34 99 ALA A N 1
ATOM 750 C CA . ALA A 1 99 ? 15.976 -32.107 22.104 1.00 49.34 99 ALA A CA 1
ATOM 751 C C . ALA A 1 99 ? 16.921 -32.508 20.970 1.00 49.34 99 ALA A C 1
ATOM 753 O O . ALA A 1 99 ? 16.691 -32.200 19.809 1.00 49.34 99 ALA A O 1
ATOM 754 N N . LYS A 1 100 ? 18.034 -33.133 21.371 1.00 45.94 100 LYS A N 1
ATOM 755 C CA . LYS A 1 100 ? 18.984 -33.916 20.571 1.00 45.94 100 LYS A CA 1
ATOM 756 C C . LYS A 1 100 ? 19.253 -33.342 19.178 1.00 45.94 100 LYS A C 1
ATOM 758 O O . LYS A 1 100 ? 18.501 -33.579 18.244 1.00 45.94 100 LYS A O 1
ATOM 763 N N . LYS A 1 101 ? 20.419 -32.704 19.036 1.00 43.09 101 LYS A N 1
ATOM 764 C CA . LYS A 1 101 ? 21.109 -32.423 17.766 1.00 43.09 101 LYS A CA 1
ATOM 765 C C . LYS A 1 101 ? 21.097 -33.648 16.824 1.00 43.09 101 LYS A C 1
ATOM 767 O O . LYS A 1 101 ? 22.095 -34.358 16.729 1.00 43.09 101 LYS A O 1
ATOM 772 N N . LEU A 1 102 ? 20.014 -33.884 16.087 1.00 51.97 102 LEU A N 1
ATOM 773 C CA . LEU A 1 102 ? 20.120 -34.485 14.770 1.00 51.97 102 LEU A CA 1
ATOM 774 C C . LEU A 1 102 ? 20.668 -33.371 13.890 1.00 51.97 102 LEU A C 1
ATOM 776 O O . LEU A 1 102 ? 20.054 -32.312 13.758 1.00 51.97 102 LEU A O 1
ATOM 780 N N . LYS A 1 103 ? 21.867 -33.581 13.339 1.00 55.06 103 LYS A N 1
ATOM 781 C CA . LYS A 1 103 ? 22.346 -32.764 12.222 1.00 55.06 103 LYS A CA 1
ATOM 782 C C . LYS A 1 103 ? 21.190 -32.672 11.219 1.00 55.06 103 LYS A C 1
ATOM 784 O O . LYS A 1 103 ? 20.640 -33.727 10.910 1.00 55.06 103 LYS A O 1
ATOM 789 N N . PRO A 1 104 ? 20.793 -31.475 10.753 1.00 64.75 104 PRO A N 1
ATOM 790 C CA . PRO A 1 104 ? 19.745 -31.368 9.751 1.00 64.75 104 PRO A CA 1
ATOM 791 C C . PRO A 1 104 ? 20.182 -32.188 8.540 1.00 64.75 104 PRO A C 1
ATOM 793 O O . PRO A 1 104 ? 21.146 -31.834 7.861 1.00 64.75 104 PRO A O 1
ATOM 796 N N . THR A 1 105 ? 19.532 -33.333 8.339 1.00 79.69 105 THR A N 1
ATOM 797 C CA . THR A 1 105 ? 19.806 -34.207 7.206 1.00 79.69 105 THR A CA 1
ATOM 798 C C . THR A 1 105 ? 19.417 -33.435 5.957 1.00 79.69 105 THR A C 1
ATOM 800 O O . THR A 1 105 ? 18.258 -33.047 5.789 1.00 79.69 105 THR A O 1
ATOM 803 N N . THR A 1 106 ? 20.406 -33.132 5.123 1.00 88.62 106 THR A N 1
ATOM 804 C CA . THR A 1 106 ? 20.183 -32.550 3.807 1.00 88.62 106 THR A CA 1
ATOM 805 C C . THR A 1 106 ? 20.090 -33.670 2.789 1.00 88.62 106 THR A C 1
ATOM 807 O O . THR A 1 106 ? 20.851 -34.636 2.826 1.00 88.62 106 THR A O 1
ATOM 810 N N . TYR A 1 107 ? 19.159 -33.525 1.859 1.00 91.38 107 TYR A N 1
ATOM 811 C CA . TYR A 1 107 ? 18.931 -34.484 0.796 1.00 91.38 107 TYR A CA 1
ATOM 812 C C . TYR A 1 107 ? 19.125 -33.815 -0.558 1.00 91.38 107 TYR A C 1
ATOM 814 O O . TYR A 1 107 ? 18.738 -32.663 -0.746 1.00 91.38 107 TYR A O 1
ATOM 822 N N . GLN A 1 108 ? 19.705 -34.535 -1.514 1.00 94.19 108 GLN A N 1
ATOM 823 C CA . GLN A 1 108 ? 19.757 -34.083 -2.899 1.00 94.19 108 GLN A CA 1
ATOM 824 C C . GLN A 1 108 ? 18.491 -34.539 -3.625 1.00 94.19 108 GLN A C 1
ATOM 826 O O . GLN A 1 108 ? 18.142 -35.716 -3.591 1.00 94.19 108 GLN A O 1
ATOM 831 N N . ILE A 1 109 ? 17.819 -33.616 -4.307 1.00 95.56 109 ILE A N 1
ATOM 832 C CA . ILE A 1 109 ? 16.620 -33.900 -5.092 1.00 95.56 109 ILE A CA 1
ATOM 833 C C . ILE A 1 109 ? 16.794 -33.448 -6.532 1.00 95.56 109 ILE A C 1
ATOM 835 O O . ILE A 1 109 ? 17.475 -32.458 -6.805 1.00 95.56 109 ILE A O 1
ATOM 839 N N . SER A 1 110 ? 16.157 -34.168 -7.456 1.00 96.38 110 SER A N 1
ATOM 840 C CA . SER A 1 110 ? 16.124 -33.803 -8.867 1.00 96.38 110 SER A CA 1
ATOM 841 C C . SER A 1 110 ? 14.694 -33.757 -9.404 1.00 96.38 110 SER A C 1
ATOM 843 O O . SER A 1 110 ? 13.865 -34.608 -9.087 1.00 96.38 110 SER A O 1
ATOM 845 N N . VAL A 1 111 ? 14.403 -32.739 -10.213 1.00 97.38 111 VAL A N 1
ATOM 846 C CA . VAL A 1 111 ? 13.124 -32.530 -10.896 1.00 97.38 111 VAL A CA 1
ATOM 847 C C . VAL A 1 111 ? 13.397 -32.441 -12.391 1.00 97.38 111 VAL A C 1
ATOM 849 O O . VAL A 1 111 ? 14.303 -31.735 -12.823 1.00 97.38 111 VAL A O 1
ATOM 852 N N . THR A 1 112 ? 12.615 -33.145 -13.203 1.00 97.44 112 THR A N 1
ATOM 853 C CA . THR A 1 112 ? 12.727 -33.101 -14.668 1.00 97.44 112 THR A CA 1
ATOM 854 C C . THR A 1 112 ? 11.641 -32.208 -15.256 1.00 97.44 112 THR A C 1
ATOM 856 O O . THR A 1 112 ? 10.466 -32.345 -14.920 1.00 97.44 112 THR A O 1
ATOM 859 N N . HIS A 1 113 ? 11.990 -31.321 -16.184 1.00 96.69 113 HIS A N 1
ATOM 860 C CA . HIS A 1 113 ? 10.992 -30.536 -16.902 1.00 96.69 113 HIS A CA 1
ATOM 861 C C . HIS A 1 113 ? 10.224 -31.413 -17.899 1.00 96.69 113 HIS A C 1
ATOM 863 O O . HIS A 1 113 ? 10.815 -32.093 -18.742 1.00 96.69 113 HIS A O 1
ATOM 869 N N . GLY A 1 114 ? 8.892 -31.395 -17.834 1.00 94.19 114 GLY A N 1
ATOM 870 C CA . GLY A 1 114 ? 8.043 -32.307 -18.601 1.00 94.19 114 GLY A CA 1
ATOM 871 C C . GLY A 1 114 ? 8.222 -32.207 -20.119 1.00 94.19 114 GLY A C 1
ATOM 872 O O . GLY A 1 114 ? 8.179 -33.241 -20.794 1.00 94.19 114 GLY A O 1
ATOM 873 N N . GLN A 1 115 ? 8.459 -30.995 -20.637 1.00 92.50 115 GLN A N 1
ATOM 874 C CA . GLN A 1 115 ? 8.575 -30.716 -22.075 1.00 92.50 115 GLN A CA 1
ATOM 875 C C . GLN A 1 115 ? 10.012 -30.834 -22.590 1.00 92.50 115 GLN A C 1
ATOM 877 O O . GLN A 1 115 ? 10.271 -31.570 -23.534 1.00 92.50 115 GLN A O 1
ATOM 882 N N . THR A 1 116 ? 10.950 -30.126 -21.961 1.00 93.69 116 THR A N 1
ATOM 883 C CA . THR A 1 116 ? 12.343 -30.016 -22.438 1.00 93.69 116 THR A CA 1
ATOM 884 C C . THR A 1 116 ? 13.231 -31.157 -21.956 1.00 93.69 116 THR A C 1
ATOM 886 O O . THR A 1 116 ? 14.345 -31.301 -22.445 1.00 93.69 116 THR A O 1
ATOM 889 N N . LYS A 1 117 ? 12.770 -31.943 -20.972 1.00 95.50 117 LYS A N 1
ATOM 890 C CA . LYS A 1 117 ? 13.545 -32.994 -20.293 1.00 95.50 117 LYS A CA 1
ATOM 891 C C . LYS A 1 117 ? 14.819 -32.500 -19.590 1.00 95.50 117 LYS A C 1
ATOM 893 O O . LYS A 1 117 ? 15.628 -33.317 -19.166 1.00 95.50 117 LYS A O 1
ATOM 898 N N . SER A 1 118 ? 14.990 -31.188 -19.415 1.00 92.50 118 SER A N 1
ATOM 899 C CA . SER A 1 118 ? 16.088 -30.618 -18.623 1.00 92.50 118 SER A CA 1
ATOM 900 C C . SER A 1 118 ? 15.916 -30.920 -17.133 1.00 92.50 118 SER A C 1
ATOM 902 O O . SER A 1 118 ? 14.784 -30.985 -16.648 1.00 92.50 118 SER A O 1
ATOM 904 N N . LEU A 1 119 ? 17.028 -31.055 -16.410 1.00 95.94 119 LEU A N 1
ATOM 905 C CA . LEU A 1 119 ? 17.062 -31.434 -14.997 1.00 95.94 119 LEU A CA 1
ATOM 906 C C . LEU A 1 119 ? 17.333 -30.218 -14.097 1.00 95.94 119 LEU A C 1
ATOM 908 O O . LEU A 1 119 ? 18.251 -29.446 -14.361 1.00 95.94 119 LEU A O 1
ATOM 912 N N . PHE A 1 120 ? 16.567 -30.081 -13.020 1.00 94.44 120 PHE A N 1
ATOM 913 C CA . PHE A 1 120 ? 16.822 -29.173 -11.902 1.00 94.44 120 PHE A CA 1
ATOM 914 C C . PHE A 1 120 ? 17.263 -30.007 -10.700 1.00 94.44 120 PHE A C 1
ATOM 916 O O . PHE A 1 120 ? 16.556 -30.941 -10.329 1.00 94.44 120 PHE A O 1
ATOM 923 N N . VAL A 1 121 ? 18.417 -29.699 -10.104 1.00 95.19 121 VAL A N 1
ATOM 924 C CA . VAL A 1 121 ? 18.966 -30.428 -8.949 1.00 95.19 121 VAL A CA 1
ATOM 925 C C . VAL A 1 121 ? 19.206 -29.449 -7.809 1.00 95.19 121 VAL A C 1
ATOM 927 O O . VAL A 1 121 ? 19.826 -28.410 -8.022 1.00 95.19 121 VAL A O 1
ATOM 930 N N . SER A 1 122 ? 18.736 -29.778 -6.606 1.00 91.69 122 SER A N 1
ATOM 931 C CA . SER A 1 122 ? 18.896 -28.934 -5.417 1.00 91.69 122 SER A CA 1
ATOM 932 C C . SER A 1 122 ? 19.148 -29.768 -4.162 1.00 91.69 122 SER A C 1
ATOM 934 O O . SER A 1 122 ? 18.772 -30.938 -4.101 1.00 91.69 122 SER A O 1
ATOM 936 N N . TRP A 1 123 ? 19.786 -29.161 -3.161 1.00 93.38 123 TRP A N 1
ATOM 937 C CA . TRP A 1 123 ? 19.935 -29.729 -1.823 1.00 93.38 123 TRP A CA 1
ATOM 938 C C . TRP A 1 123 ? 18.884 -29.117 -0.903 1.00 93.38 123 TRP A C 1
ATOM 940 O O . TRP A 1 123 ? 18.812 -27.897 -0.772 1.00 93.38 123 TRP A O 1
ATOM 950 N N . ILE A 1 124 ? 18.076 -29.962 -0.271 1.00 93.38 124 ILE A N 1
ATOM 951 C CA . ILE A 1 124 ? 16.926 -29.552 0.535 1.00 93.38 124 ILE A CA 1
ATOM 952 C C . ILE A 1 124 ? 17.033 -30.097 1.969 1.00 93.38 124 ILE A C 1
ATOM 954 O O . ILE A 1 124 ? 17.564 -31.193 2.164 1.00 93.38 124 ILE A O 1
ATOM 958 N N . PRO A 1 125 ? 16.566 -29.361 2.994 1.00 93.31 125 PRO A N 1
ATOM 959 C CA . PRO A 1 125 ? 16.482 -29.874 4.361 1.00 93.31 125 PRO A CA 1
ATOM 960 C C . PRO A 1 125 ? 15.355 -30.910 4.516 1.00 93.31 125 PRO A C 1
ATOM 962 O O . PRO A 1 125 ? 14.433 -30.971 3.704 1.00 93.31 125 PRO A O 1
ATOM 965 N N . SER A 1 126 ? 15.377 -31.690 5.600 1.00 91.19 126 SER A N 1
ATOM 966 C CA . SER A 1 126 ? 14.346 -32.698 5.906 1.00 91.19 126 SER A CA 1
ATOM 967 C C . SER A 1 126 ? 12.922 -32.142 6.078 1.00 91.19 126 SER A C 1
ATOM 969 O O . SER A 1 126 ? 11.946 -32.877 5.959 1.00 91.19 126 SER A O 1
ATOM 971 N N . THR A 1 127 ? 12.780 -30.844 6.342 1.00 92.75 127 THR A N 1
ATOM 972 C CA . THR A 1 127 ? 11.488 -30.159 6.508 1.00 92.75 127 THR A CA 1
ATOM 973 C C . THR A 1 127 ? 10.932 -29.568 5.209 1.00 92.75 127 THR A C 1
ATOM 975 O O . THR A 1 127 ? 9.887 -28.922 5.231 1.00 92.75 127 THR A O 1
ATOM 978 N N . TYR A 1 128 ? 11.622 -29.749 4.082 1.00 96.25 128 TYR A N 1
ATOM 979 C CA . TYR A 1 128 ? 11.279 -29.110 2.814 1.00 96.25 128 TYR A CA 1
ATOM 980 C C . TYR A 1 128 ? 10.062 -29.773 2.146 1.00 96.25 128 TYR A C 1
ATOM 982 O O . TYR A 1 128 ? 9.988 -31.002 2.061 1.00 96.25 128 TYR A O 1
ATOM 990 N N . THR A 1 129 ? 9.108 -28.971 1.660 1.00 97.06 129 THR A N 1
ATOM 991 C CA . THR A 1 129 ? 7.820 -29.466 1.128 1.00 97.06 129 THR A CA 1
ATOM 992 C C . THR A 1 129 ? 7.758 -29.502 -0.400 1.00 97.06 129 THR A C 1
ATOM 994 O O . THR A 1 129 ? 8.522 -28.822 -1.095 1.00 97.06 129 THR A O 1
ATOM 997 N N . PHE A 1 130 ? 6.806 -30.263 -0.957 1.00 96.75 130 PHE A N 1
ATOM 998 C CA . PHE A 1 130 ? 6.583 -30.302 -2.410 1.00 96.75 130 PHE A CA 1
ATOM 999 C C . PHE A 1 130 ? 6.182 -28.937 -2.986 1.00 96.75 130 PHE A C 1
ATOM 1001 O O . PHE A 1 130 ? 6.613 -28.598 -4.088 1.00 96.75 130 PHE A O 1
ATOM 1008 N N . GLN A 1 131 ? 5.431 -28.109 -2.252 1.00 96.88 131 GLN A N 1
ATOM 1009 C CA . GLN A 1 131 ? 5.092 -26.752 -2.695 1.00 96.88 131 GLN A CA 1
ATOM 1010 C C . GLN A 1 131 ? 6.336 -25.873 -2.867 1.00 96.88 131 GLN A C 1
ATOM 1012 O O . GLN A 1 131 ? 6.440 -25.132 -3.850 1.00 96.88 131 GLN A O 1
ATOM 1017 N N . GLN A 1 132 ? 7.275 -25.943 -1.919 1.00 94.94 132 GLN A N 1
ATOM 1018 C CA . GLN A 1 132 ? 8.525 -25.184 -1.983 1.00 94.94 132 GLN A CA 1
ATOM 1019 C C . GLN A 1 132 ? 9.357 -25.636 -3.187 1.00 94.94 132 GLN A C 1
ATOM 1021 O O . GLN A 1 132 ? 9.731 -24.807 -4.017 1.00 94.94 132 GLN A O 1
ATOM 1026 N N . LEU A 1 133 ? 9.514 -26.953 -3.368 1.00 97.31 133 LEU A N 1
ATOM 1027 C CA . LEU A 1 133 ? 10.216 -27.516 -4.523 1.00 97.31 133 LEU A CA 1
ATOM 1028 C C . LEU A 1 133 ? 9.563 -27.121 -5.854 1.00 97.31 133 LEU A C 1
ATOM 1030 O O . LEU A 1 133 ? 10.265 -26.797 -6.811 1.00 97.31 133 LEU A O 1
ATOM 1034 N N . ARG A 1 134 ? 8.225 -27.110 -5.923 1.00 97.12 134 ARG A N 1
ATOM 1035 C CA . ARG A 1 134 ? 7.470 -26.690 -7.112 1.00 97.12 134 ARG A CA 1
ATOM 1036 C C . ARG A 1 134 ? 7.769 -25.241 -7.471 1.00 97.12 134 ARG A C 1
ATOM 1038 O O . ARG A 1 134 ? 7.990 -24.953 -8.643 1.00 97.12 134 ARG A O 1
ATOM 1045 N N . ARG A 1 135 ? 7.770 -24.335 -6.487 1.00 95.56 135 ARG A N 1
ATOM 1046 C CA . ARG A 1 135 ? 8.061 -22.906 -6.695 1.00 95.56 135 ARG A CA 1
ATOM 1047 C C . ARG A 1 135 ? 9.494 -22.686 -7.174 1.00 95.56 135 ARG A C 1
ATOM 1049 O O . ARG A 1 135 ? 9.690 -21.924 -8.119 1.00 95.56 135 ARG A O 1
ATOM 1056 N N . ASP A 1 136 ? 10.461 -23.375 -6.578 1.00 92.56 136 ASP A N 1
ATOM 1057 C CA . ASP A 1 136 ? 11.876 -23.235 -6.936 1.00 92.56 136 ASP A CA 1
ATOM 1058 C C . ASP A 1 136 ? 12.171 -23.805 -8.328 1.00 92.56 136 ASP A C 1
ATOM 1060 O O . ASP A 1 136 ? 12.801 -23.141 -9.153 1.00 92.56 136 ASP A O 1
ATOM 1064 N N . ALA A 1 137 ? 11.629 -24.985 -8.638 1.00 96.06 137 ALA A N 1
ATOM 1065 C CA . ALA A 1 137 ? 11.749 -25.587 -9.960 1.00 96.06 137 ALA A CA 1
ATOM 1066 C C . ALA A 1 137 ? 11.038 -24.743 -11.038 1.00 96.06 137 ALA A C 1
ATOM 1068 O O . ALA A 1 137 ? 11.589 -24.512 -12.112 1.00 96.06 137 ALA A O 1
ATOM 1069 N N . ALA A 1 138 ? 9.841 -24.220 -10.750 1.00 94.56 138 ALA A N 1
ATOM 1070 C CA . ALA A 1 138 ? 9.119 -23.339 -11.667 1.00 94.56 138 ALA A CA 1
ATOM 1071 C C . ALA A 1 138 ? 9.891 -22.034 -11.930 1.00 94.56 138 ALA A C 1
ATOM 1073 O O . ALA A 1 138 ? 10.032 -21.633 -13.083 1.00 94.56 138 ALA A O 1
ATOM 1074 N N . ARG A 1 139 ? 10.482 -21.428 -10.891 1.00 89.75 139 ARG A N 1
ATOM 1075 C CA . ARG A 1 139 ? 11.358 -20.253 -11.026 1.00 89.75 139 ARG A CA 1
ATOM 1076 C C . ARG A 1 139 ? 12.576 -20.544 -11.904 1.00 89.75 139 ARG A C 1
ATOM 1078 O O . ARG A 1 139 ? 12.935 -19.701 -12.718 1.00 89.75 139 ARG A O 1
ATOM 1085 N N . TYR A 1 140 ? 13.196 -21.717 -11.763 1.00 92.00 140 TYR A N 1
ATOM 1086 C CA . TYR A 1 140 ? 14.361 -22.106 -12.565 1.00 92.00 140 TYR A CA 1
ATOM 1087 C C . TYR A 1 140 ? 14.059 -22.147 -14.075 1.00 92.00 140 TYR A C 1
ATOM 1089 O O . TYR A 1 140 ? 14.892 -21.721 -14.872 1.00 92.00 140 TYR A O 1
ATOM 1097 N N . TRP A 1 141 ? 12.865 -22.602 -14.472 1.00 94.50 141 TRP A N 1
ATOM 1098 C CA . TRP A 1 141 ? 12.435 -22.649 -15.880 1.00 94.50 141 TRP A CA 1
ATOM 1099 C C . TRP A 1 141 ? 11.583 -21.457 -16.333 1.00 94.50 141 TRP A C 1
ATOM 1101 O O . TRP A 1 141 ? 11.051 -21.493 -17.440 1.00 94.50 141 TRP A O 1
ATOM 1111 N N . ASP A 1 142 ? 11.463 -20.408 -15.513 1.00 88.88 142 ASP A N 1
ATOM 1112 C CA . ASP A 1 142 ? 10.651 -19.217 -15.811 1.00 88.88 142 ASP A CA 1
ATOM 1113 C C . ASP A 1 142 ? 9.164 -19.557 -16.077 1.00 88.88 142 ASP A C 1
ATOM 1115 O O . ASP A 1 142 ? 8.499 -18.988 -16.943 1.00 88.88 142 ASP A O 1
ATOM 1119 N N . VAL A 1 143 ? 8.639 -20.538 -15.336 1.00 91.38 143 VAL A N 1
ATOM 1120 C CA . VAL A 1 143 ? 7.241 -20.982 -15.396 1.00 91.38 143 VAL A CA 1
ATOM 1121 C C . VAL A 1 143 ? 6.463 -20.362 -14.229 1.00 91.38 143 VAL A C 1
ATOM 1123 O O . VAL A 1 143 ? 6.905 -20.475 -13.083 1.00 91.38 143 VAL A O 1
ATOM 1126 N N . PRO A 1 144 ? 5.282 -19.752 -14.455 1.00 87.44 144 PRO A N 1
ATOM 1127 C CA . PRO A 1 144 ? 4.415 -19.310 -13.367 1.00 87.44 144 PRO A CA 1
ATOM 1128 C C . PRO A 1 144 ? 4.063 -20.483 -12.449 1.00 87.44 144 PRO A C 1
ATOM 1130 O O . PRO A 1 144 ? 3.632 -21.544 -12.905 1.00 87.44 144 PRO A O 1
ATOM 1133 N N . HIS A 1 145 ? 4.291 -20.326 -11.145 1.00 90.31 145 HIS A N 1
ATOM 1134 C CA . HIS A 1 145 ? 4.163 -21.432 -10.198 1.00 90.31 145 HIS A CA 1
ATOM 1135 C C . HIS A 1 145 ? 2.731 -21.995 -10.164 1.00 90.31 145 HIS A C 1
ATOM 1137 O O . HIS A 1 145 ? 2.555 -23.207 -10.113 1.00 90.31 145 HIS A O 1
ATOM 1143 N N . ASP A 1 146 ? 1.711 -21.147 -10.251 1.00 92.44 146 ASP A N 1
ATOM 1144 C CA . ASP A 1 146 ? 0.287 -21.489 -10.376 1.00 92.44 146 ASP A CA 1
ATOM 1145 C C . ASP A 1 146 ? -0.045 -22.322 -11.629 1.00 92.44 146 ASP A C 1
ATOM 1147 O O . ASP A 1 146 ? -0.902 -23.216 -11.572 1.00 92.44 146 ASP A O 1
ATOM 1151 N N . ALA A 1 147 ? 0.691 -22.090 -12.719 1.00 93.62 147 ALA A N 1
ATOM 1152 C CA . ALA A 1 147 ? 0.620 -22.834 -13.973 1.00 93.62 147 ALA A CA 1
ATOM 1153 C C . ALA A 1 147 ? 1.479 -24.112 -13.988 1.00 93.62 147 ALA A C 1
ATOM 1155 O O . ALA A 1 147 ? 1.449 -24.851 -14.974 1.00 93.62 147 ALA A O 1
ATOM 1156 N N . ALA A 1 148 ? 2.224 -24.406 -12.921 1.00 95.62 148 ALA A N 1
ATOM 1157 C CA . ALA A 1 148 ? 3.039 -25.608 -12.794 1.00 95.62 148 ALA A CA 1
ATOM 1158 C C . ALA A 1 148 ? 2.433 -26.604 -11.796 1.00 95.62 148 ALA A C 1
ATOM 1160 O O . ALA A 1 148 ? 1.756 -26.246 -10.831 1.00 95.62 148 ALA A O 1
ATOM 1161 N N . THR A 1 149 ? 2.676 -27.893 -12.008 1.00 97.06 149 THR A N 1
ATOM 1162 C CA . THR A 1 149 ? 2.339 -28.962 -11.059 1.00 97.06 149 THR A CA 1
ATOM 1163 C C . THR A 1 149 ? 3.481 -29.961 -11.019 1.00 97.06 149 THR A C 1
ATOM 1165 O O . THR A 1 149 ? 3.990 -30.361 -12.068 1.00 97.06 149 THR A O 1
ATOM 1168 N N . LEU A 1 150 ? 3.901 -30.333 -9.810 1.00 97.06 150 LEU A N 1
ATOM 1169 C CA . LEU A 1 150 ? 4.808 -31.456 -9.617 1.00 97.06 150 LEU A CA 1
ATOM 1170 C C . LEU A 1 150 ? 3.991 -32.736 -9.680 1.00 97.06 150 LEU A C 1
ATOM 1172 O O . LEU A 1 150 ? 3.072 -32.928 -8.885 1.00 97.06 150 LEU A O 1
ATOM 1176 N N . VAL A 1 151 ? 4.338 -33.590 -10.629 1.00 97.00 151 VAL A N 1
ATOM 1177 C CA . VAL A 1 151 ? 3.747 -34.912 -10.785 1.00 97.00 151 VAL A CA 1
ATOM 1178 C C . VAL A 1 151 ? 4.824 -35.984 -10.694 1.00 97.00 151 VAL A C 1
ATOM 1180 O O . VAL A 1 151 ? 6.010 -35.699 -10.874 1.00 97.00 151 VAL A O 1
ATOM 1183 N N . ASP A 1 152 ? 4.427 -37.213 -10.405 1.00 95.31 152 ASP A N 1
ATOM 1184 C CA . ASP A 1 152 ? 5.286 -38.380 -10.589 1.00 95.31 152 ASP A CA 1
ATOM 1185 C C . ASP A 1 152 ? 5.396 -38.785 -12.077 1.00 95.31 152 ASP A C 1
ATOM 1187 O O . ASP A 1 152 ? 4.965 -38.079 -12.999 1.00 95.31 152 ASP A O 1
ATOM 1191 N N . GLN A 1 153 ? 6.016 -39.937 -12.324 1.00 92.19 153 GLN A N 1
ATOM 1192 C CA . GLN A 1 153 ? 6.165 -40.501 -13.664 1.00 92.19 153 GLN A CA 1
ATOM 1193 C C . GLN A 1 153 ? 4.829 -40.919 -14.303 1.00 92.19 153 GLN A C 1
ATOM 1195 O O . GLN A 1 153 ? 4.699 -40.843 -15.527 1.00 92.19 153 GLN A O 1
ATOM 1200 N N . ASP A 1 154 ? 3.844 -41.283 -13.482 1.00 91.62 154 ASP A N 1
ATOM 1201 C CA . ASP A 1 154 ? 2.513 -41.731 -13.895 1.00 91.62 154 ASP A CA 1
ATOM 1202 C C . ASP A 1 154 ? 1.555 -40.543 -14.116 1.00 91.62 154 ASP A C 1
ATOM 1204 O O . ASP A 1 154 ? 0.513 -40.666 -14.759 1.00 91.62 154 ASP A O 1
ATOM 1208 N N . GLY A 1 155 ? 1.956 -39.343 -13.687 1.00 92.19 155 GLY A N 1
ATOM 1209 C CA . GLY A 1 155 ? 1.212 -38.099 -13.847 1.00 92.19 155 GLY A CA 1
ATOM 1210 C C . GLY A 1 155 ? 0.351 -37.724 -12.641 1.00 92.19 155 GLY A C 1
ATOM 1211 O O . GLY A 1 155 ? -0.415 -36.765 -12.746 1.00 92.19 155 GLY A O 1
ATOM 1212 N N . CYS A 1 156 ? 0.485 -38.420 -11.511 1.00 93.62 156 CYS A N 1
ATOM 1213 C CA . CYS A 1 156 ? -0.211 -38.092 -10.272 1.00 93.62 156 CYS A CA 1
ATOM 1214 C C . CYS A 1 156 ? 0.450 -36.888 -9.597 1.00 93.62 156 CYS A C 1
ATOM 1216 O O . CYS A 1 156 ? 1.674 -36.822 -9.485 1.00 93.62 156 CYS A O 1
ATOM 1218 N N . ALA A 1 157 ? -0.354 -35.918 -9.159 1.00 94.44 157 ALA A N 1
ATOM 1219 C CA . ALA A 1 157 ? 0.144 -34.715 -8.499 1.00 94.44 157 ALA A CA 1
ATOM 1220 C C . ALA A 1 157 ? 0.565 -34.993 -7.050 1.00 94.44 157 ALA A C 1
ATOM 1222 O O . ALA A 1 157 ? -0.134 -35.695 -6.321 1.00 94.44 157 ALA A O 1
ATOM 1223 N N . TRP A 1 158 ? 1.676 -34.390 -6.626 1.00 95.75 158 TRP A N 1
ATOM 1224 C CA . TRP A 1 158 ? 2.130 -34.461 -5.238 1.00 95.75 158 TRP A CA 1
ATOM 1225 C C . TRP A 1 158 ? 1.386 -33.453 -4.346 1.00 95.75 158 TRP A C 1
ATOM 1227 O O . TRP A 1 158 ? 1.111 -32.336 -4.795 1.00 95.75 158 TRP A O 1
ATOM 1237 N N . PRO A 1 159 ? 1.075 -33.807 -3.085 1.00 94.88 159 PRO A N 1
ATOM 1238 C CA . PRO A 1 159 ? 0.445 -32.894 -2.136 1.00 94.88 159 PRO A CA 1
ATOM 1239 C C . PRO A 1 159 ? 1.408 -31.772 -1.728 1.00 94.88 159 PRO A C 1
ATOM 1241 O O . PRO A 1 159 ? 2.495 -32.029 -1.216 1.00 94.88 159 PRO A O 1
ATOM 1244 N N . ASP A 1 160 ? 0.985 -30.522 -1.928 1.00 92.50 160 ASP A N 1
ATOM 1245 C CA . ASP A 1 160 ? 1.804 -29.315 -1.738 1.00 92.50 160 ASP A CA 1
ATOM 1246 C C . ASP A 1 160 ? 2.396 -29.205 -0.309 1.00 92.50 160 ASP A C 1
ATOM 1248 O O . ASP A 1 160 ? 3.548 -28.797 -0.146 1.00 92.50 160 ASP A O 1
ATOM 1252 N N . GLU A 1 161 ? 1.634 -29.589 0.719 1.00 92.69 161 GLU A N 1
ATOM 1253 C CA . GLU A 1 161 ? 2.009 -29.425 2.136 1.00 92.69 161 GLU A CA 1
ATOM 1254 C C . GLU A 1 161 ? 2.868 -30.566 2.701 1.00 92.69 161 GLU A C 1
ATOM 1256 O O . GLU A 1 161 ? 3.447 -30.424 3.777 1.00 92.69 161 GLU A O 1
ATOM 1261 N N . ALA A 1 162 ? 2.987 -31.694 1.996 1.00 92.44 162 ALA A N 1
ATOM 1262 C CA . ALA A 1 162 ? 3.737 -32.833 2.513 1.00 92.44 162 ALA A CA 1
ATOM 1263 C C . ALA A 1 162 ? 5.252 -32.575 2.480 1.00 92.44 162 ALA A C 1
ATOM 1265 O O . ALA A 1 162 ? 5.785 -32.006 1.519 1.00 92.44 162 ALA A O 1
ATOM 1266 N N . SER A 1 163 ? 5.957 -33.044 3.516 1.00 94.62 163 SER A N 1
ATOM 1267 C CA . SER A 1 163 ? 7.422 -33.066 3.521 1.00 94.62 163 SER A CA 1
ATOM 1268 C C . SER A 1 163 ? 7.935 -34.092 2.515 1.00 94.62 163 SER A C 1
ATOM 1270 O O . SER A 1 163 ? 7.476 -35.236 2.469 1.00 94.62 163 SER A O 1
ATOM 1272 N N . ILE A 1 164 ? 8.916 -33.690 1.714 1.00 9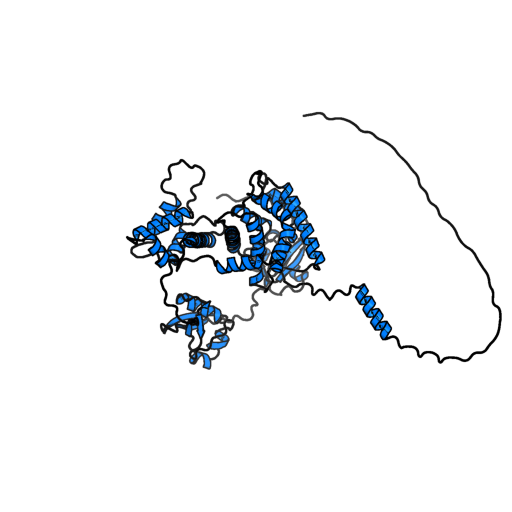5.06 164 ILE A N 1
ATOM 1273 C CA . ILE A 1 164 ? 9.540 -34.557 0.716 1.00 95.06 164 ILE A CA 1
ATOM 1274 C C . ILE A 1 164 ? 10.337 -35.671 1.391 1.00 95.06 164 ILE A C 1
ATOM 1276 O O . ILE A 1 164 ? 10.292 -36.810 0.931 1.00 95.06 164 ILE A O 1
ATOM 1280 N N . ALA A 1 165 ? 11.054 -35.364 2.475 1.00 91.75 165 ALA A N 1
ATOM 1281 C CA . ALA A 1 165 ? 11.929 -36.337 3.120 1.00 91.75 165 ALA A CA 1
ATOM 1282 C C . ALA A 1 165 ? 11.136 -37.539 3.641 1.00 91.75 165 ALA A C 1
ATOM 1284 O O . ALA A 1 165 ? 11.396 -38.665 3.223 1.00 91.75 165 ALA A O 1
ATOM 1285 N N . SER A 1 166 ? 10.098 -37.278 4.438 1.00 89.94 166 SER A N 1
ATOM 1286 C CA . SER A 1 166 ? 9.257 -38.319 5.037 1.00 89.94 166 SER A CA 1
ATOM 1287 C C . SER A 1 166 ? 8.427 -39.096 4.014 1.00 89.94 166 SER A C 1
ATOM 1289 O O . SER A 1 166 ? 8.061 -40.242 4.252 1.00 89.94 166 SER A O 1
ATOM 1291 N N . THR A 1 167 ? 8.084 -38.468 2.885 1.00 89.88 167 THR A N 1
ATOM 1292 C CA . THR A 1 167 ? 7.180 -39.067 1.890 1.00 89.88 167 THR A CA 1
ATOM 1293 C C . THR A 1 167 ? 7.938 -39.861 0.831 1.00 89.88 167 THR A C 1
ATOM 1295 O O . THR A 1 167 ? 7.487 -40.922 0.408 1.00 89.88 167 THR A O 1
ATOM 1298 N N . LEU A 1 168 ? 9.074 -39.332 0.375 1.00 91.56 168 LEU A N 1
ATOM 1299 C CA . LEU A 1 168 ? 9.769 -39.818 -0.811 1.00 91.56 168 LEU A CA 1
ATOM 1300 C C . LEU A 1 168 ? 11.130 -40.431 -0.496 1.00 91.56 168 LEU A C 1
ATOM 1302 O O . LEU A 1 168 ? 11.472 -41.456 -1.070 1.00 91.56 168 LEU A O 1
ATOM 1306 N N . LEU A 1 169 ? 11.919 -39.780 0.361 1.00 87.69 169 LEU A N 1
ATOM 1307 C CA . LEU A 1 169 ? 13.351 -40.066 0.486 1.00 87.69 169 LEU A CA 1
ATOM 1308 C C . LEU A 1 169 ? 13.669 -41.069 1.594 1.00 87.69 169 LEU A C 1
ATOM 1310 O O . LEU A 1 169 ? 14.602 -41.845 1.449 1.00 87.69 169 LEU A O 1
ATOM 1314 N N . GLU A 1 170 ? 12.887 -41.082 2.670 1.00 86.62 170 GLU A N 1
ATOM 1315 C CA . GLU A 1 170 ? 13.022 -42.050 3.769 1.00 86.62 170 GLU A CA 1
ATOM 1316 C C . GLU A 1 170 ? 12.355 -43.400 3.446 1.00 86.62 170 GLU A C 1
ATOM 1318 O O . GLU A 1 170 ? 12.492 -44.366 4.193 1.00 86.62 170 GLU A O 1
ATOM 1323 N N . ASN A 1 171 ? 11.654 -43.489 2.312 1.00 85.38 171 ASN A N 1
ATOM 1324 C CA . ASN A 1 171 ? 11.089 -44.726 1.794 1.00 85.38 171 ASN A CA 1
ATOM 1325 C C . ASN A 1 171 ? 11.918 -45.217 0.599 1.00 85.38 171 ASN A C 1
ATOM 1327 O O . ASN A 1 171 ? 11.669 -44.819 -0.540 1.00 85.38 171 ASN A O 1
ATOM 1331 N N . ASP A 1 172 ? 12.878 -46.109 0.855 1.00 80.94 172 ASP A N 1
ATOM 1332 C CA . ASP A 1 172 ? 13.824 -46.626 -0.149 1.00 80.94 172 ASP A CA 1
ATOM 1333 C C . ASP A 1 172 ? 13.140 -47.179 -1.413 1.00 80.94 172 ASP A C 1
ATOM 1335 O O . ASP A 1 172 ? 13.644 -47.034 -2.531 1.00 80.94 172 ASP A O 1
ATOM 1339 N N . VAL A 1 173 ? 11.955 -47.783 -1.262 1.00 80.25 173 VAL A N 1
ATOM 1340 C CA . VAL A 1 173 ? 11.190 -48.352 -2.382 1.00 80.25 173 VAL A CA 1
ATOM 1341 C C . VAL A 1 173 ? 10.637 -47.252 -3.292 1.00 80.25 173 VAL A C 1
ATOM 1343 O O . VAL A 1 173 ? 10.645 -47.405 -4.518 1.00 80.25 173 VAL A O 1
ATOM 1346 N N . LEU A 1 174 ? 10.165 -46.146 -2.710 1.00 79.38 174 LEU A N 1
ATOM 1347 C CA . LEU A 1 174 ? 9.650 -44.993 -3.451 1.00 79.38 174 LEU A CA 1
ATOM 1348 C C . LEU A 1 174 ? 10.784 -44.148 -4.031 1.00 79.38 174 LEU A C 1
ATOM 1350 O O . LEU A 1 174 ? 10.690 -43.748 -5.194 1.00 79.38 174 LEU A O 1
ATOM 1354 N N . ALA A 1 175 ? 11.863 -43.931 -3.277 1.00 82.25 175 ALA A N 1
ATOM 1355 C CA . ALA A 1 175 ? 13.018 -43.145 -3.706 1.00 82.25 175 ALA A CA 1
ATOM 1356 C C . ALA A 1 175 ? 13.646 -43.697 -4.997 1.00 82.25 175 ALA A C 1
ATOM 1358 O O . ALA A 1 175 ? 13.960 -42.937 -5.913 1.00 82.25 175 ALA A O 1
ATOM 1359 N N . ALA A 1 176 ? 13.773 -45.024 -5.111 1.00 80.69 176 ALA A N 1
ATOM 1360 C CA . ALA A 1 176 ? 14.369 -45.663 -6.285 1.00 80.69 176 ALA A CA 1
ATOM 1361 C C . ALA A 1 176 ? 13.476 -45.617 -7.540 1.00 80.69 176 ALA A C 1
ATOM 1363 O O . ALA A 1 176 ? 13.981 -45.666 -8.664 1.00 80.69 176 ALA A O 1
ATOM 1364 N N . LYS A 1 177 ? 12.150 -45.554 -7.369 1.00 81.62 177 LYS A N 1
ATOM 1365 C CA . LYS A 1 177 ? 11.183 -45.667 -8.475 1.00 81.62 177 LYS A CA 1
ATOM 1366 C C . LYS A 1 177 ? 10.611 -44.338 -8.940 1.00 81.62 177 LYS A C 1
ATOM 1368 O O . LYS A 1 177 ? 10.124 -44.253 -10.062 1.00 81.62 177 LYS A O 1
ATOM 1373 N N . THR A 1 178 ? 10.646 -43.312 -8.104 1.00 87.81 178 THR A N 1
ATOM 1374 C CA . THR A 1 178 ? 9.876 -42.096 -8.350 1.00 87.81 178 THR A CA 1
ATOM 1375 C C . THR A 1 178 ? 10.731 -41.025 -9.009 1.00 87.81 178 THR A C 1
ATOM 1377 O O . THR A 1 178 ? 11.746 -40.590 -8.471 1.00 87.81 178 THR A O 1
ATOM 1380 N N . ARG A 1 179 ? 10.283 -40.536 -10.168 1.00 91.50 179 ARG A N 1
ATOM 1381 C CA . ARG A 1 179 ? 10.846 -39.346 -10.816 1.00 91.50 179 ARG A CA 1
ATOM 1382 C C . ARG A 1 179 ? 9.882 -38.180 -10.678 1.00 91.50 179 ARG A C 1
ATOM 1384 O O . ARG A 1 179 ? 8.744 -38.270 -11.130 1.00 91.50 179 ARG A O 1
ATOM 1391 N N . LEU A 1 180 ? 10.354 -37.079 -10.100 1.00 95.44 180 LEU A N 1
ATOM 1392 C CA . LEU A 1 180 ? 9.582 -35.844 -10.022 1.00 95.44 180 LEU A CA 1
ATOM 1393 C C . LEU A 1 180 ? 9.645 -35.107 -11.354 1.00 95.44 180 LEU A C 1
ATOM 1395 O O . LEU A 1 180 ? 10.725 -34.811 -11.873 1.00 95.44 180 LEU A O 1
ATOM 1399 N N . VAL A 1 181 ? 8.478 -34.797 -11.906 1.00 95.56 181 VAL A N 1
ATOM 1400 C CA . VAL A 1 181 ? 8.335 -34.116 -13.188 1.00 95.56 181 VAL A CA 1
ATOM 1401 C C . VAL A 1 181 ? 7.528 -32.841 -12.991 1.00 95.56 181 VAL A C 1
ATOM 1403 O O . VAL A 1 181 ? 6.393 -32.876 -12.525 1.00 95.56 181 VAL A O 1
ATOM 1406 N N . LEU A 1 182 ? 8.087 -31.701 -13.394 1.00 95.44 182 LEU A N 1
ATOM 1407 C CA . LEU A 1 182 ? 7.331 -30.454 -13.452 1.00 95.44 182 LEU A CA 1
ATOM 1408 C C . LEU A 1 182 ? 6.548 -30.413 -14.768 1.00 95.44 182 LEU A C 1
ATOM 1410 O O . LEU A 1 182 ? 7.141 -30.369 -15.850 1.00 95.44 182 LEU A O 1
ATOM 1414 N N . ARG A 1 183 ? 5.215 -30.432 -14.697 1.00 95.44 183 ARG A N 1
ATOM 1415 C CA . ARG A 1 183 ? 4.338 -30.260 -15.862 1.00 95.44 183 ARG A CA 1
ATOM 1416 C C . ARG A 1 183 ? 3.648 -28.904 -15.815 1.00 95.44 183 ARG A C 1
ATOM 1418 O O . ARG A 1 183 ? 3.178 -28.471 -14.767 1.00 95.44 183 ARG A O 1
ATOM 1425 N N . HIS A 1 184 ? 3.532 -28.273 -16.979 1.00 93.12 184 HIS A N 1
ATOM 1426 C CA . HIS A 1 184 ? 2.593 -27.174 -17.156 1.00 93.12 184 HIS A CA 1
ATOM 1427 C C . HIS A 1 184 ? 1.172 -27.722 -17.048 1.00 93.12 184 HIS A C 1
ATOM 1429 O O . HIS A 1 184 ? 0.826 -28.683 -17.744 1.00 93.12 184 HIS A O 1
ATOM 1435 N N . LYS A 1 185 ? 0.338 -27.090 -16.222 1.00 91.19 185 LYS A N 1
ATOM 1436 C CA . LYS A 1 185 ? -1.108 -27.257 -16.313 1.00 91.19 185 LYS A CA 1
ATOM 1437 C C . LYS A 1 185 ? -1.488 -26.812 -17.717 1.00 91.19 185 LYS A C 1
ATOM 1439 O O . LYS A 1 185 ? -1.377 -25.632 -18.047 1.00 91.19 185 LYS A O 1
ATOM 1444 N N . LYS A 1 186 ? -1.878 -27.758 -18.574 1.00 70.75 186 LYS A N 1
ATOM 1445 C CA . LYS A 1 186 ? -2.535 -27.404 -19.829 1.00 70.75 186 LYS A CA 1
ATOM 1446 C C . LYS A 1 186 ? -3.784 -26.638 -19.415 1.00 70.75 186 LYS A C 1
ATOM 1448 O O . LYS A 1 186 ? -4.714 -27.242 -18.888 1.00 70.75 186 LYS A O 1
ATOM 1453 N N . LEU A 1 187 ? -3.774 -25.318 -19.595 1.00 54.97 187 LEU A N 1
ATOM 1454 C CA . LEU A 1 187 ? -5.003 -24.542 -19.629 1.00 54.97 187 LEU A CA 1
ATOM 1455 C C . LEU A 1 187 ? -5.886 -25.273 -20.635 1.00 54.97 187 LEU A C 1
ATOM 1457 O O . LEU A 1 187 ? -5.515 -25.385 -21.804 1.00 54.97 187 LEU A O 1
ATOM 1461 N N . SER A 1 188 ? -6.971 -25.880 -20.158 1.00 38.91 188 SER A N 1
ATOM 1462 C CA . SER A 1 188 ? -7.972 -26.492 -21.021 1.00 38.91 188 SER A CA 1
ATOM 1463 C C . SER A 1 188 ? -8.591 -25.351 -21.822 1.00 38.91 188 SER A C 1
ATOM 1465 O O . SER A 1 188 ? -9.519 -24.681 -21.376 1.00 38.91 188 SER A O 1
ATOM 1467 N N . HIS A 1 189 ? -7.961 -25.013 -22.942 1.00 42.34 189 HIS A N 1
ATOM 1468 C CA . HIS A 1 189 ? -8.460 -24.019 -23.866 1.00 42.34 189 HIS A CA 1
ATOM 1469 C C . HIS A 1 189 ? -9.619 -24.651 -24.625 1.00 42.34 189 HIS A C 1
ATOM 1471 O O . HIS A 1 189 ? -9.437 -25.587 -25.404 1.00 42.34 189 HIS A O 1
ATOM 1477 N N . GLY A 1 190 ? -10.809 -24.099 -24.384 1.00 35.25 190 GLY A N 1
ATOM 1478 C CA . GLY A 1 190 ? -11.912 -24.142 -25.332 1.00 35.25 190 GLY A CA 1
ATOM 1479 C C . GLY A 1 190 ? -11.484 -23.630 -26.717 1.00 35.25 190 GLY A C 1
ATOM 1480 O O . GLY A 1 190 ? -10.380 -23.101 -26.884 1.00 35.25 190 GLY A O 1
ATOM 1481 N N . PRO A 1 191 ? -12.336 -23.835 -27.730 1.00 38.75 191 PRO A N 1
ATOM 1482 C CA . PRO A 1 191 ? -11.935 -23.844 -29.126 1.00 38.75 191 PRO A CA 1
ATOM 1483 C C . PRO A 1 191 ? -11.252 -22.544 -29.553 1.00 38.75 191 PRO A C 1
ATOM 1485 O O . PRO A 1 191 ? -11.714 -21.433 -29.300 1.00 38.75 191 PRO A O 1
ATOM 1488 N N . THR A 1 192 ? -10.122 -22.750 -30.219 1.00 36.91 192 THR A N 1
ATOM 1489 C CA . THR A 1 192 ? -9.205 -21.781 -30.801 1.00 36.91 192 THR A CA 1
ATOM 1490 C C . THR A 1 192 ? -9.930 -20.788 -31.709 1.00 36.91 192 THR A C 1
ATOM 1492 O O . THR A 1 192 ? -10.239 -21.090 -32.859 1.00 36.91 192 THR A O 1
ATOM 1495 N N . ILE A 1 193 ? -10.145 -19.569 -31.213 1.00 34.78 193 ILE A N 1
ATOM 1496 C CA . ILE A 1 193 ? -10.401 -18.415 -32.072 1.00 34.78 193 ILE A CA 1
ATOM 1497 C C . ILE A 1 193 ? -9.050 -17.979 -32.633 1.00 34.78 193 ILE A C 1
ATOM 1499 O O . ILE A 1 193 ? -8.141 -17.576 -31.907 1.00 34.78 193 ILE A O 1
ATOM 1503 N N . VAL A 1 194 ? -8.930 -18.112 -33.950 1.00 34.19 194 VAL A N 1
ATOM 1504 C CA . VAL A 1 194 ? -7.856 -17.564 -34.773 1.00 34.19 194 VAL A CA 1
ATOM 1505 C C . VAL A 1 194 ? -7.639 -16.104 -34.376 1.00 34.19 194 VAL A C 1
ATOM 1507 O O . VAL A 1 194 ? -8.537 -15.276 -34.511 1.00 34.19 194 VAL A O 1
ATOM 1510 N N . ALA A 1 195 ? -6.450 -15.802 -33.853 1.00 36.66 195 ALA A N 1
ATOM 1511 C CA . ALA A 1 195 ? -6.056 -14.474 -33.410 1.00 36.66 195 ALA A CA 1
ATOM 1512 C C . ALA A 1 195 ? -5.967 -13.510 -34.604 1.00 36.66 195 ALA A C 1
ATOM 1514 O O . ALA A 1 195 ? -4.894 -13.235 -35.143 1.00 36.66 195 ALA A O 1
ATOM 1515 N N . SER A 1 196 ? -7.109 -12.952 -35.001 1.00 31.66 196 SER A N 1
ATOM 1516 C CA . SER A 1 196 ? -7.148 -11.660 -35.667 1.00 31.66 196 SER A CA 1
ATOM 1517 C C . SER A 1 196 ? -6.546 -10.644 -34.701 1.00 31.66 196 SER A C 1
ATOM 1519 O O . SER A 1 196 ? -7.028 -10.501 -33.577 1.00 31.66 196 SER A O 1
ATOM 1521 N N . ARG A 1 197 ? -5.473 -9.970 -35.128 1.00 37.72 197 ARG A N 1
ATOM 1522 C CA . ARG A 1 197 ? -4.816 -8.868 -34.414 1.00 37.72 197 ARG A CA 1
ATOM 1523 C C . ARG A 1 197 ? -5.830 -7.759 -34.118 1.00 37.72 197 ARG A C 1
ATOM 1525 O O . ARG A 1 197 ? -5.954 -6.798 -34.872 1.00 37.72 197 ARG A O 1
ATOM 1532 N N . LEU A 1 198 ? -6.550 -7.892 -33.012 1.00 31.19 198 LEU A N 1
ATOM 1533 C CA . LEU A 1 198 ? -7.308 -6.812 -32.410 1.00 31.19 198 LEU A CA 1
ATOM 1534 C C . LEU A 1 198 ? -6.285 -5.799 -31.907 1.00 31.19 198 LEU A C 1
ATOM 1536 O O . LEU A 1 198 ? -5.523 -6.066 -30.977 1.00 31.19 198 LEU A O 1
ATOM 1540 N N . ARG A 1 199 ? -6.236 -4.641 -32.573 1.00 34.78 199 ARG A N 1
ATOM 1541 C CA . ARG A 1 199 ? -5.596 -3.444 -32.031 1.00 34.78 199 ARG A CA 1
ATOM 1542 C C . ARG A 1 199 ? -6.212 -3.200 -30.657 1.00 34.78 199 ARG A C 1
ATOM 1544 O O . ARG A 1 199 ? -7.372 -2.808 -30.560 1.00 34.78 199 ARG A O 1
ATOM 1551 N N . VAL A 1 200 ? -5.436 -3.482 -29.612 1.00 38.38 200 VAL A N 1
ATOM 1552 C CA . VAL A 1 200 ? -5.780 -3.139 -28.233 1.00 38.38 200 VAL A CA 1
ATOM 1553 C C . VAL A 1 200 ? -6.069 -1.636 -28.215 1.00 38.38 200 VAL A C 1
ATOM 1555 O O . VAL A 1 200 ? -5.245 -0.875 -28.734 1.00 38.38 200 VAL A O 1
ATOM 1558 N N . PRO A 1 201 ? -7.222 -1.189 -27.687 1.00 36.97 201 PRO A N 1
ATOM 1559 C CA . PRO A 1 201 ? -7.534 0.228 -27.608 1.00 36.97 201 PRO A CA 1
ATOM 1560 C C . PRO A 1 201 ? -6.383 0.963 -26.918 1.00 36.97 201 PRO A C 1
ATOM 1562 O O . PRO A 1 201 ? -6.016 0.652 -25.785 1.00 36.97 201 PRO A O 1
ATOM 1565 N N . THR A 1 202 ? -5.807 1.947 -27.605 1.00 49.88 202 THR A N 1
ATOM 1566 C CA . THR A 1 202 ? -4.683 2.773 -27.132 1.00 49.88 202 THR A CA 1
ATOM 1567 C C . THR A 1 202 ? -4.982 3.519 -25.828 1.00 49.88 202 THR A C 1
ATOM 1569 O O . THR A 1 202 ? -4.054 3.972 -25.165 1.00 49.88 202 THR A O 1
ATOM 1572 N N . LYS A 1 203 ? -6.257 3.588 -25.420 1.00 54.78 203 LYS A N 1
ATOM 1573 C CA . LYS A 1 203 ? -6.719 4.239 -24.188 1.00 54.78 203 LYS A CA 1
ATOM 1574 C C . LYS A 1 203 ? -6.154 3.635 -22.892 1.00 54.78 203 LYS A C 1
ATOM 1576 O O . LYS A 1 203 ? -6.104 4.355 -21.908 1.00 54.78 203 LYS A O 1
ATOM 1581 N N . ASN A 1 204 ? -5.633 2.401 -22.904 1.00 80.31 204 ASN A N 1
ATOM 1582 C CA . ASN A 1 204 ? -5.103 1.760 -21.686 1.00 80.31 204 ASN A CA 1
ATOM 1583 C C . ASN A 1 204 ? -3.570 1.631 -21.660 1.00 80.31 204 ASN A C 1
ATOM 1585 O O . ASN A 1 204 ? -3.028 0.980 -20.768 1.00 80.31 204 ASN A O 1
ATOM 1589 N N . LEU A 1 205 ? -2.844 2.179 -22.643 1.00 90.69 205 LEU A N 1
ATOM 1590 C CA . LEU A 1 205 ? -1.386 2.008 -22.684 1.00 90.69 205 LEU A CA 1
ATOM 1591 C C . LEU A 1 205 ? -0.683 2.868 -21.634 1.00 90.69 205 LEU A C 1
ATOM 1593 O O . LEU A 1 205 ? 0.147 2.358 -20.889 1.00 90.69 205 LEU A O 1
ATOM 1597 N N . ASP A 1 206 ? -1.034 4.148 -21.576 1.00 92.56 206 ASP A N 1
ATOM 1598 C CA . ASP A 1 206 ? -0.486 5.084 -20.597 1.00 92.56 206 ASP A CA 1
ATOM 1599 C C . ASP A 1 206 ? -0.811 4.635 -19.163 1.00 92.56 206 ASP A C 1
ATOM 1601 O O . ASP A 1 206 ? 0.065 4.559 -18.315 1.00 92.56 206 ASP A O 1
ATOM 1605 N N . GLU A 1 207 ? -2.043 4.188 -18.919 1.00 90.81 207 GLU A N 1
ATOM 1606 C CA . GLU A 1 207 ? -2.448 3.622 -17.629 1.00 90.81 207 GLU A CA 1
ATOM 1607 C C . GLU A 1 207 ? -1.599 2.392 -17.242 1.00 90.81 207 GLU A C 1
ATOM 1609 O O . GLU A 1 207 ? -1.086 2.287 -16.131 1.00 90.81 207 GLU A O 1
ATOM 1614 N N . ARG A 1 208 ? -1.361 1.472 -18.185 1.00 93.06 208 ARG A N 1
ATOM 1615 C CA . ARG A 1 208 ? -0.500 0.301 -17.954 1.00 93.06 208 ARG A CA 1
ATOM 1616 C C . ARG A 1 208 ? 0.948 0.678 -17.657 1.00 93.06 208 ARG A C 1
ATOM 1618 O O . ARG A 1 208 ? 1.568 0.059 -16.793 1.00 93.06 208 ARG A O 1
ATOM 1625 N N . LEU A 1 209 ? 1.492 1.659 -18.373 1.00 96.56 209 LEU A N 1
ATOM 1626 C CA . LEU A 1 209 ? 2.850 2.147 -18.139 1.00 96.56 209 LEU A CA 1
ATOM 1627 C C . LEU A 1 209 ? 2.964 2.843 -16.784 1.00 96.56 209 LEU A C 1
ATOM 1629 O O . LEU A 1 209 ? 3.960 2.631 -16.096 1.00 96.56 209 LEU A O 1
ATOM 1633 N N . TRP A 1 210 ? 1.932 3.574 -16.364 1.00 95.56 210 TRP A N 1
ATOM 1634 C CA . TRP A 1 210 ? 1.834 4.140 -15.022 1.00 95.56 210 TRP A CA 1
ATOM 1635 C C . TRP A 1 210 ? 1.896 3.062 -13.932 1.00 95.56 210 TRP A C 1
ATOM 1637 O O . TRP A 1 210 ? 2.647 3.197 -12.962 1.00 95.56 210 TRP A O 1
ATOM 1647 N N . TYR A 1 211 ? 1.179 1.947 -14.097 1.00 95.56 211 TYR A N 1
ATOM 1648 C CA . TYR A 1 211 ? 1.227 0.848 -13.125 1.00 95.56 211 TYR A CA 1
ATOM 1649 C C . TYR A 1 211 ? 2.561 0.123 -13.094 1.00 95.56 211 TYR A C 1
ATOM 1651 O O . TYR A 1 211 ? 3.017 -0.268 -12.026 1.00 95.56 211 TYR A O 1
ATOM 1659 N N . ILE A 1 212 ? 3.202 -0.052 -14.247 1.00 97.88 212 ILE A N 1
ATOM 1660 C CA . ILE A 1 212 ? 4.569 -0.574 -14.296 1.00 97.88 212 ILE A CA 1
ATOM 1661 C C . ILE A 1 212 ? 5.508 0.380 -13.549 1.00 97.88 212 ILE A C 1
ATOM 1663 O O . ILE A 1 212 ? 6.232 -0.046 -12.656 1.00 97.88 212 ILE A O 1
ATOM 1667 N N . PHE A 1 213 ? 5.468 1.672 -13.871 1.00 98.25 213 PHE A N 1
ATOM 1668 C CA . PHE A 1 213 ? 6.316 2.684 -13.248 1.00 98.25 213 PHE A CA 1
ATOM 1669 C C . PHE A 1 213 ? 6.185 2.679 -11.719 1.00 98.25 213 PHE A C 1
ATOM 1671 O O . PHE A 1 213 ? 7.164 2.434 -11.012 1.00 98.25 213 PHE A O 1
ATOM 1678 N N . THR A 1 214 ? 4.963 2.863 -11.214 1.00 97.44 214 THR A N 1
ATOM 1679 C CA . THR A 1 214 ? 4.693 2.930 -9.771 1.00 97.44 214 THR A CA 1
ATOM 1680 C C . THR A 1 214 ? 5.001 1.617 -9.053 1.00 97.44 214 THR A C 1
ATOM 1682 O O . THR A 1 214 ? 5.473 1.648 -7.917 1.00 97.44 214 THR A O 1
ATOM 1685 N N . PHE A 1 215 ? 4.827 0.462 -9.710 1.00 97.88 215 PHE A N 1
ATOM 1686 C CA . PHE A 1 215 ? 5.236 -0.829 -9.155 1.00 97.88 215 PHE A CA 1
ATOM 1687 C C . PHE A 1 215 ? 6.731 -0.839 -8.820 1.00 97.88 215 PHE A C 1
ATOM 1689 O O . PHE A 1 215 ? 7.115 -1.205 -7.706 1.00 97.88 215 PHE A O 1
ATOM 1696 N N . TYR A 1 216 ? 7.582 -0.405 -9.753 1.00 98.25 216 TYR A N 1
ATOM 1697 C CA . TYR A 1 216 ? 9.030 -0.370 -9.538 1.00 98.25 216 TYR A CA 1
ATOM 1698 C C . TYR A 1 216 ? 9.460 0.711 -8.532 1.00 98.25 216 TYR A C 1
ATOM 1700 O O . TYR A 1 216 ? 10.411 0.472 -7.782 1.00 98.25 216 TYR A O 1
ATOM 1708 N N . CYS A 1 217 ? 8.757 1.849 -8.456 1.00 97.38 217 CYS A N 1
ATOM 1709 C CA . CYS A 1 217 ? 8.973 2.854 -7.407 1.00 97.38 217 CYS A CA 1
ATOM 1710 C C . CYS A 1 217 ? 8.710 2.257 -6.014 1.00 97.38 217 CYS A C 1
ATOM 1712 O O . CYS A 1 217 ? 9.613 2.162 -5.186 1.00 97.38 2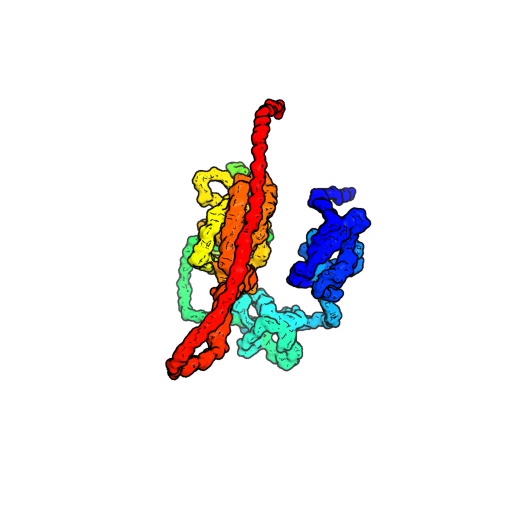17 CYS A O 1
ATOM 1714 N N . VAL A 1 218 ? 7.521 1.703 -5.784 1.00 96.31 218 VAL A N 1
ATOM 1715 C CA . VAL A 1 218 ? 7.133 1.169 -4.468 1.00 96.31 218 VAL A CA 1
ATOM 1716 C C . VAL A 1 218 ? 8.000 -0.009 -4.014 1.00 96.31 218 VAL A C 1
ATOM 1718 O O . VAL A 1 218 ? 8.354 -0.119 -2.840 1.00 96.31 218 VAL A O 1
ATOM 1721 N N . HIS A 1 219 ? 8.375 -0.903 -4.932 1.00 94.50 219 HIS A N 1
ATOM 1722 C CA . HIS A 1 219 ? 9.156 -2.100 -4.596 1.00 94.50 219 HIS A CA 1
ATOM 1723 C C . HIS A 1 219 ? 10.657 -1.844 -4.410 1.00 94.50 219 HIS A C 1
ATOM 1725 O O . HIS A 1 219 ? 11.398 -2.781 -4.104 1.00 94.50 219 HIS A O 1
ATOM 1731 N N . GLY A 1 220 ? 11.129 -0.615 -4.626 1.00 92.69 220 GLY A N 1
ATOM 1732 C CA . GLY A 1 220 ? 12.491 -0.226 -4.247 1.00 92.69 220 GLY A CA 1
ATOM 1733 C C . GLY A 1 220 ? 12.544 0.819 -3.135 1.00 92.69 220 GLY A C 1
ATOM 1734 O O . GLY A 1 220 ? 13.519 0.823 -2.393 1.00 92.69 220 GLY A O 1
ATOM 1735 N N . ASP A 1 221 ? 11.510 1.650 -2.990 1.00 94.44 221 ASP A N 1
ATOM 1736 C CA . ASP A 1 221 ? 11.376 2.647 -1.929 1.00 94.44 221 ASP A CA 1
ATOM 1737 C C . ASP A 1 221 ? 9.882 2.866 -1.631 1.00 94.44 221 ASP A C 1
ATOM 1739 O O . ASP A 1 221 ? 9.183 3.576 -2.350 1.00 94.44 221 ASP A O 1
ATOM 1743 N N . ALA A 1 222 ? 9.368 2.230 -0.574 1.00 93.75 222 ALA A N 1
ATOM 1744 C CA . ALA A 1 222 ? 7.945 2.289 -0.225 1.00 93.75 222 ALA A CA 1
ATOM 1745 C C . ALA A 1 222 ? 7.480 3.687 0.230 1.00 93.75 222 ALA A C 1
ATOM 1747 O O . ALA A 1 222 ? 6.278 3.929 0.323 1.00 93.75 222 ALA A O 1
ATOM 1748 N N . LEU A 1 223 ? 8.418 4.597 0.519 1.00 94.12 223 LEU A N 1
ATOM 1749 C CA . LEU A 1 223 ? 8.128 5.970 0.933 1.00 94.12 223 LEU A CA 1
ATOM 1750 C C . LEU A 1 223 ? 8.049 6.943 -0.250 1.00 94.12 223 LEU A C 1
ATOM 1752 O O . LEU A 1 223 ? 7.627 8.084 -0.064 1.00 94.12 223 LEU A O 1
ATOM 1756 N N . ASP A 1 224 ? 8.418 6.508 -1.458 1.00 94.25 224 ASP A N 1
ATOM 1757 C CA . ASP A 1 224 ? 8.403 7.337 -2.659 1.00 94.25 224 ASP A CA 1
ATOM 1758 C C . ASP A 1 224 ? 7.738 6.609 -3.833 1.00 94.25 224 ASP A C 1
ATOM 1760 O O . ASP A 1 224 ? 8.365 5.873 -4.597 1.00 94.25 224 ASP A O 1
ATOM 1764 N N . VAL A 1 225 ? 6.432 6.836 -3.986 1.00 95.25 225 VAL A N 1
ATOM 1765 C CA . VAL A 1 225 ? 5.619 6.186 -5.026 1.00 95.25 225 VAL A CA 1
ATOM 1766 C C . VAL A 1 225 ? 5.810 6.798 -6.417 1.00 95.25 225 VAL A C 1
ATOM 1768 O O . VAL A 1 225 ? 5.401 6.184 -7.404 1.00 95.25 225 VAL A O 1
ATOM 1771 N N . LEU A 1 226 ? 6.430 7.983 -6.512 1.00 95.38 226 LEU A N 1
ATOM 1772 C CA . LEU A 1 226 ? 6.539 8.771 -7.750 1.00 95.38 226 LEU A CA 1
ATOM 1773 C C . LEU A 1 226 ? 7.980 8.983 -8.230 1.00 95.38 226 LEU A C 1
ATOM 1775 O O . LEU A 1 226 ? 8.175 9.529 -9.314 1.00 95.38 226 LEU A O 1
ATOM 1779 N N . GLY A 1 227 ? 8.981 8.572 -7.452 1.00 95.25 227 GLY A N 1
ATOM 1780 C CA . GLY A 1 227 ? 10.392 8.718 -7.787 1.00 95.25 227 GLY A CA 1
ATOM 1781 C C . GLY A 1 227 ? 11.086 7.379 -8.017 1.00 95.25 227 GLY A C 1
ATOM 1782 O O . GLY A 1 227 ? 11.392 6.651 -7.073 1.00 95.25 227 GLY A O 1
ATOM 1783 N N . MET A 1 228 ? 11.445 7.091 -9.268 1.00 97.44 228 MET A N 1
ATOM 1784 C CA . MET A 1 228 ? 12.238 5.913 -9.615 1.00 97.44 228 MET A CA 1
ATOM 1785 C C . MET A 1 228 ? 13.736 6.230 -9.547 1.00 97.44 228 MET A C 1
ATOM 1787 O O . MET A 1 228 ? 14.257 7.057 -10.287 1.00 97.44 228 MET A O 1
ATOM 1791 N N . THR A 1 229 ? 14.458 5.553 -8.664 1.00 96.62 229 THR A N 1
ATOM 1792 C CA . THR A 1 229 ? 15.923 5.588 -8.559 1.00 96.62 229 THR A CA 1
ATOM 1793 C C . THR A 1 229 ? 16.601 4.843 -9.712 1.00 96.62 229 THR A C 1
ATOM 1795 O O . THR A 1 229 ? 16.000 3.995 -10.377 1.00 96.62 229 THR A O 1
ATOM 1798 N N . ALA A 1 230 ? 17.902 5.084 -9.898 1.00 96.56 230 ALA A N 1
ATOM 1799 C CA . ALA A 1 230 ? 18.689 4.412 -10.933 1.00 96.56 230 ALA A CA 1
ATOM 1800 C C . ALA A 1 230 ? 18.669 2.885 -10.762 1.00 96.56 230 ALA A C 1
ATOM 1802 O O . ALA A 1 230 ? 18.510 2.148 -11.732 1.00 96.56 230 ALA A O 1
ATOM 1803 N N . TYR A 1 231 ? 18.755 2.403 -9.518 1.00 97.19 231 TYR A N 1
ATOM 1804 C CA . TYR A 1 231 ? 18.687 0.976 -9.208 1.00 97.19 231 TYR A CA 1
ATOM 1805 C C . TYR A 1 231 ? 17.346 0.351 -9.629 1.00 97.19 231 TYR A C 1
ATOM 1807 O O . TYR A 1 231 ? 17.328 -0.701 -10.271 1.00 97.19 231 TYR A O 1
ATOM 1815 N N . GLN A 1 232 ? 16.224 1.011 -9.320 1.00 97.69 232 GLN A N 1
ATOM 1816 C CA . GLN A 1 232 ? 14.889 0.552 -9.723 1.00 97.69 232 GLN A CA 1
ATOM 1817 C C . GLN A 1 232 ? 14.724 0.562 -11.244 1.00 97.69 232 GLN A C 1
ATOM 1819 O O . GLN A 1 232 ? 14.202 -0.401 -11.805 1.00 97.69 232 GLN A O 1
ATOM 1824 N N . PHE A 1 233 ? 15.232 1.598 -11.915 1.00 98.19 233 PHE A N 1
ATOM 1825 C CA . PHE A 1 233 ? 15.223 1.676 -13.371 1.00 98.19 233 PHE A CA 1
ATOM 1826 C C . PHE A 1 233 ? 16.043 0.541 -14.004 1.00 98.19 233 PHE A C 1
ATOM 1828 O O . PHE A 1 233 ? 15.554 -0.149 -14.894 1.00 98.19 233 PHE A O 1
ATOM 1835 N N . HIS A 1 234 ? 17.247 0.250 -13.499 1.00 97.94 234 HIS A N 1
ATOM 1836 C CA . HIS A 1 234 ? 18.051 -0.895 -13.955 1.00 97.94 234 HIS A CA 1
ATOM 1837 C C . HIS A 1 234 ? 17.355 -2.233 -13.737 1.00 97.94 234 HIS A C 1
ATOM 1839 O O . HIS A 1 234 ? 17.398 -3.100 -14.611 1.00 97.94 234 HIS A O 1
ATOM 1845 N N . ARG A 1 235 ? 16.694 -2.406 -12.589 1.00 98.06 235 ARG A N 1
ATOM 1846 C CA . ARG A 1 235 ? 15.882 -3.594 -12.318 1.00 98.06 235 ARG A CA 1
ATOM 1847 C C . ARG A 1 235 ? 14.776 -3.740 -13.363 1.00 98.06 235 ARG A C 1
ATOM 1849 O O . ARG A 1 235 ? 14.665 -4.807 -13.957 1.00 98.06 235 ARG A O 1
ATOM 1856 N N . PHE A 1 236 ? 14.037 -2.669 -13.649 1.00 98.56 236 PHE A N 1
ATOM 1857 C CA . PHE A 1 236 ? 13.034 -2.637 -14.714 1.00 98.56 236 PHE A CA 1
ATOM 1858 C C . PHE A 1 236 ? 13.621 -3.036 -16.081 1.00 98.56 236 PHE A C 1
ATOM 1860 O O . PHE A 1 236 ? 13.083 -3.918 -16.757 1.00 98.56 236 PHE A O 1
ATOM 1867 N N . LEU A 1 237 ? 14.758 -2.450 -16.473 1.00 98.38 237 LEU A N 1
ATOM 1868 C CA . LEU A 1 237 ? 15.430 -2.769 -17.738 1.00 98.38 237 LEU A CA 1
ATOM 1869 C C . LEU A 1 237 ? 15.853 -4.240 -17.815 1.00 98.38 237 LEU A C 1
ATOM 1871 O O . LEU A 1 237 ? 15.716 -4.876 -18.865 1.00 98.38 237 LEU A O 1
ATOM 1875 N N . ARG A 1 238 ? 16.354 -4.791 -16.706 1.00 98.00 238 ARG A N 1
ATOM 1876 C CA . ARG A 1 238 ? 16.754 -6.195 -16.598 1.00 98.00 238 ARG A CA 1
ATOM 1877 C C . ARG A 1 238 ? 15.556 -7.127 -16.734 1.00 98.00 238 ARG A C 1
ATOM 1879 O O . ARG A 1 238 ? 15.621 -8.055 -17.537 1.00 98.00 238 ARG A O 1
ATOM 1886 N N . ASP A 1 239 ? 14.475 -6.864 -16.007 1.00 98.12 239 ASP A N 1
ATOM 1887 C CA . ASP A 1 239 ? 13.265 -7.692 -16.025 1.00 98.12 239 ASP A CA 1
ATOM 1888 C C . ASP A 1 239 ? 12.629 -7.695 -17.433 1.00 98.12 239 ASP A C 1
ATOM 1890 O O . ASP A 1 239 ? 12.244 -8.740 -17.957 1.00 98.12 239 ASP A O 1
ATOM 1894 N N . CYS A 1 240 ? 12.666 -6.555 -18.136 1.00 98.06 240 CYS A N 1
ATOM 1895 C CA . CYS A 1 240 ? 12.225 -6.445 -19.533 1.00 98.06 240 CYS A CA 1
ATOM 1896 C C . CYS A 1 240 ? 13.196 -7.074 -20.559 1.00 98.06 240 CYS A C 1
ATOM 1898 O O . CYS A 1 240 ? 12.902 -7.142 -21.762 1.00 98.06 240 CYS A O 1
ATOM 1900 N N . ARG A 1 241 ? 14.366 -7.545 -20.105 1.00 96.88 241 ARG A N 1
ATOM 1901 C CA . ARG A 1 241 ? 15.496 -8.016 -20.925 1.00 96.88 241 ARG A CA 1
ATOM 1902 C C . ARG A 1 241 ? 15.885 -6.996 -21.996 1.00 96.88 241 ARG A C 1
ATOM 1904 O O . ARG A 1 241 ? 16.010 -7.316 -23.180 1.00 96.88 241 ARG A O 1
ATOM 1911 N N . LEU A 1 242 ? 16.011 -5.741 -21.576 1.00 96.25 242 LEU A N 1
ATOM 1912 C CA . LEU A 1 242 ? 16.443 -4.648 -22.439 1.00 96.25 242 LEU A CA 1
ATOM 1913 C C . LEU A 1 242 ? 17.968 -4.572 -22.540 1.00 96.25 242 LEU A C 1
ATOM 1915 O O . LEU A 1 242 ? 18.475 -4.080 -23.542 1.00 96.25 242 LEU A O 1
ATOM 1919 N N . PHE A 1 243 ? 18.727 -5.129 -21.600 1.00 96.50 243 PHE A N 1
ATOM 1920 C CA . PHE A 1 243 ? 20.176 -5.209 -21.776 1.00 96.50 243 PHE A CA 1
ATOM 1921 C C . PHE A 1 243 ? 20.569 -6.218 -22.859 1.00 96.50 243 PHE A C 1
ATOM 1923 O O . PHE A 1 243 ? 20.023 -7.315 -22.953 1.00 96.50 243 PHE A O 1
ATOM 1930 N N . SER A 1 244 ? 21.512 -5.816 -23.705 1.00 93.44 244 SER A N 1
ATOM 1931 C CA . SER A 1 244 ? 22.096 -6.625 -24.778 1.00 93.44 244 SER A CA 1
ATOM 1932 C C . SER A 1 244 ? 23.517 -6.140 -25.069 1.00 93.44 244 SER A C 1
ATOM 1934 O O . SER A 1 244 ? 23.934 -5.108 -24.547 1.00 93.44 244 SER A O 1
ATOM 1936 N N . SER A 1 245 ? 24.257 -6.828 -25.939 1.00 92.56 245 SER A N 1
ATOM 1937 C CA . SER A 1 245 ? 25.560 -6.328 -26.408 1.00 92.56 245 SER A CA 1
ATOM 1938 C C . SER A 1 245 ? 25.458 -4.946 -27.068 1.00 92.56 245 SER A C 1
ATOM 1940 O O . SER A 1 245 ? 26.366 -4.135 -26.929 1.00 92.56 245 SER A O 1
ATOM 1942 N N . ALA A 1 246 ? 24.332 -4.654 -27.727 1.00 91.06 246 ALA A N 1
ATOM 1943 C CA . ALA A 1 246 ? 24.0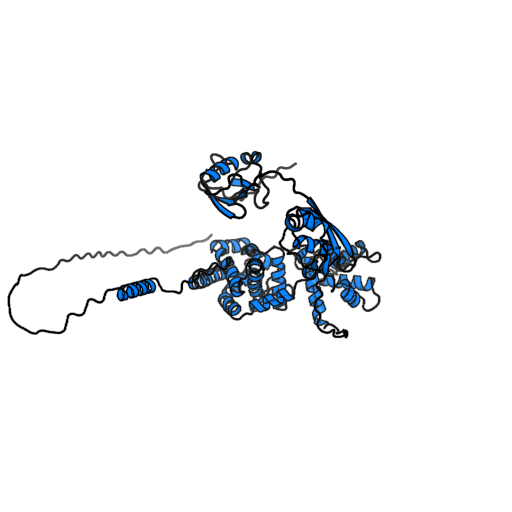54 -3.363 -28.356 1.00 91.06 246 ALA A CA 1
ATOM 1944 C C . ALA A 1 246 ? 23.491 -2.302 -27.388 1.00 91.06 246 ALA A C 1
ATOM 1946 O O . ALA A 1 246 ? 23.473 -1.120 -27.720 1.00 91.06 246 ALA A O 1
ATOM 1947 N N . PHE A 1 247 ? 23.013 -2.705 -26.207 1.00 94.69 247 PHE A N 1
ATOM 1948 C CA . PHE A 1 247 ? 22.449 -1.804 -25.201 1.00 94.69 247 PHE A CA 1
ATOM 1949 C C . PHE A 1 247 ? 22.934 -2.215 -23.812 1.00 94.69 247 PHE A C 1
ATOM 1951 O O . PHE A 1 247 ? 22.353 -3.092 -23.169 1.00 94.69 247 PHE A O 1
ATOM 1958 N N . THR A 1 248 ? 24.038 -1.614 -23.379 1.00 96.44 248 THR A N 1
ATOM 1959 C CA . THR A 1 248 ? 24.740 -2.000 -22.151 1.00 96.44 248 THR A CA 1
ATOM 1960 C C . THR A 1 248 ? 24.158 -1.305 -20.912 1.00 96.44 248 THR A C 1
ATOM 1962 O O . THR A 1 248 ? 23.512 -0.262 -21.038 1.00 96.44 248 THR A O 1
ATOM 1965 N N . PRO A 1 249 ? 24.416 -1.820 -19.695 1.00 96.88 249 PRO A N 1
ATOM 1966 C CA . PRO A 1 249 ? 24.045 -1.141 -18.451 1.00 96.88 249 PRO A CA 1
ATOM 1967 C C . PRO A 1 249 ? 24.516 0.319 -18.374 1.00 96.88 249 PRO A C 1
ATOM 1969 O O . PRO A 1 249 ? 23.727 1.186 -18.014 1.00 96.88 249 PRO A O 1
ATOM 1972 N N . ALA A 1 250 ? 25.737 0.613 -18.835 1.00 96.94 250 ALA A N 1
ATOM 1973 C CA . ALA A 1 250 ? 26.274 1.976 -18.870 1.00 96.94 250 ALA A CA 1
ATOM 1974 C C . ALA A 1 250 ? 25.453 2.921 -19.769 1.00 96.94 250 ALA A C 1
ATOM 1976 O O . ALA A 1 250 ? 25.287 4.098 -19.460 1.00 96.94 250 ALA A O 1
ATOM 1977 N N . MET A 1 251 ? 24.892 2.420 -20.876 1.00 96.19 251 MET A N 1
ATOM 1978 C CA . MET A 1 251 ? 23.958 3.210 -21.686 1.00 96.19 251 MET A CA 1
ATOM 1979 C C . MET A 1 251 ? 22.655 3.488 -20.931 1.00 96.19 251 MET A C 1
ATOM 1981 O O . MET A 1 251 ? 22.102 4.579 -21.067 1.00 96.19 251 MET A O 1
ATOM 1985 N N . GLY A 1 252 ? 22.187 2.526 -20.131 1.00 96.50 252 GLY A N 1
ATOM 1986 C CA . GLY A 1 252 ? 21.068 2.706 -19.206 1.00 96.50 252 GLY A CA 1
ATOM 1987 C C . GLY A 1 252 ? 21.334 3.813 -18.184 1.00 96.50 252 GLY A C 1
ATOM 1988 O O . GLY A 1 252 ? 20.480 4.680 -18.015 1.00 96.50 252 GLY A O 1
ATOM 1989 N N . ASP A 1 253 ? 22.531 3.851 -17.588 1.00 96.19 253 ASP A N 1
ATOM 1990 C CA . ASP A 1 253 ? 22.949 4.915 -16.659 1.00 96.19 253 ASP A CA 1
ATOM 1991 C C . ASP A 1 253 ? 22.938 6.295 -17.312 1.00 96.19 253 ASP A C 1
ATOM 1993 O O . ASP A 1 253 ? 22.443 7.258 -16.728 1.00 96.19 253 ASP A O 1
ATOM 1997 N N . VAL A 1 254 ? 23.451 6.397 -18.542 1.00 95.38 254 VAL A N 1
ATOM 1998 C CA . VAL A 1 254 ? 23.457 7.657 -19.297 1.00 95.38 254 VAL A CA 1
ATOM 1999 C C . VAL A 1 254 ? 22.033 8.133 -19.575 1.00 95.38 254 VAL A C 1
ATOM 2001 O O . VAL A 1 254 ? 21.747 9.313 -19.387 1.00 95.38 254 VAL A O 1
ATOM 2004 N N . ILE A 1 255 ? 21.135 7.235 -19.999 1.00 95.50 255 ILE A N 1
ATOM 2005 C CA . ILE A 1 255 ? 19.727 7.582 -20.245 1.00 95.50 255 ILE A CA 1
ATOM 2006 C C . ILE A 1 255 ? 19.053 8.011 -18.941 1.00 95.50 255 ILE A C 1
ATOM 2008 O O . ILE A 1 255 ? 18.433 9.069 -18.909 1.00 95.50 255 ILE A O 1
ATOM 2012 N N . TYR A 1 256 ? 19.228 7.255 -17.856 1.00 96.00 256 TYR A N 1
ATOM 2013 C CA . TYR A 1 256 ? 18.683 7.619 -16.551 1.00 96.00 256 TYR A CA 1
ATOM 2014 C C . TYR A 1 256 ? 19.183 8.994 -16.096 1.00 96.00 256 TYR A C 1
ATOM 2016 O O . TYR A 1 256 ? 18.383 9.855 -15.754 1.00 96.00 256 TYR A O 1
ATOM 2024 N N . ALA A 1 257 ? 20.497 9.230 -16.118 1.00 94.00 257 ALA A N 1
ATOM 2025 C CA . ALA A 1 257 ? 21.085 10.484 -15.656 1.00 94.00 257 ALA A CA 1
ATOM 2026 C C . ALA A 1 257 ? 20.630 11.689 -16.491 1.00 94.00 257 ALA A C 1
ATOM 2028 O O . ALA A 1 257 ? 20.513 12.791 -15.953 1.00 94.00 257 ALA A O 1
ATOM 2029 N N . PHE A 1 258 ? 20.388 11.480 -17.787 1.00 92.75 258 PHE A N 1
ATOM 2030 C CA . PHE A 1 258 ? 19.900 12.507 -18.699 1.00 92.75 258 PHE A CA 1
ATOM 2031 C C . PHE A 1 258 ? 18.422 12.840 -18.461 1.00 92.75 258 PHE A C 1
ATOM 2033 O O . PHE A 1 258 ? 18.074 14.016 -18.376 1.00 92.75 258 PHE A O 1
ATOM 2040 N N . GLU A 1 259 ? 17.566 11.827 -18.308 1.00 93.38 259 GLU A N 1
ATOM 2041 C CA . GLU A 1 259 ? 16.122 12.034 -18.140 1.00 93.38 259 GLU A CA 1
ATOM 2042 C C . GLU A 1 259 ? 15.750 12.412 -16.694 1.00 93.38 259 GLU A C 1
ATOM 2044 O O . GLU A 1 259 ? 14.925 13.298 -16.490 1.00 93.38 259 GLU A O 1
ATOM 2049 N N . ALA A 1 260 ? 16.410 11.846 -15.675 1.00 89.00 260 ALA A N 1
ATOM 2050 C CA . ALA A 1 260 ? 16.126 12.132 -14.261 1.00 89.00 260 ALA A CA 1
ATOM 2051 C C . ALA A 1 260 ? 16.544 13.546 -13.826 1.00 89.00 260 ALA A C 1
ATOM 2053 O O . ALA A 1 260 ? 15.979 14.103 -12.892 1.00 89.00 260 ALA A O 1
ATOM 2054 N N . LYS A 1 261 ? 17.543 14.151 -14.482 1.00 80.94 261 LYS A N 1
ATOM 2055 C CA . LYS A 1 261 ? 17.959 15.536 -14.190 1.00 80.94 261 LYS A CA 1
ATOM 2056 C C . LYS A 1 261 ? 17.164 16.574 -14.986 1.00 80.94 261 LYS A C 1
ATOM 2058 O O . LYS A 1 261 ? 17.358 17.771 -14.772 1.00 80.94 261 LYS A O 1
ATOM 2063 N N . GLY A 1 262 ? 16.294 16.121 -15.894 1.00 66.50 262 GLY A N 1
ATOM 2064 C CA . GLY A 1 262 ? 15.703 16.942 -16.939 1.00 66.50 262 GLY A CA 1
ATOM 2065 C C . GLY A 1 262 ? 16.773 17.466 -17.901 1.00 66.50 262 GLY A C 1
ATOM 2066 O O . GLY A 1 262 ? 17.913 17.748 -17.529 1.00 66.50 262 GLY A O 1
ATOM 2067 N N . LYS A 1 263 ? 16.422 17.636 -19.175 1.00 58.59 263 LYS A N 1
ATOM 2068 C CA . LYS A 1 263 ? 17.293 18.293 -20.158 1.00 58.59 263 LYS A CA 1
ATOM 2069 C C . LYS A 1 263 ? 17.580 19.733 -19.742 1.00 58.59 263 LYS A C 1
ATOM 2071 O O . LYS A 1 263 ? 16.854 20.598 -20.211 1.00 58.59 263 LYS A O 1
ATOM 2076 N N . LEU A 1 264 ? 18.593 19.999 -18.906 1.00 49.22 264 LEU A N 1
ATOM 2077 C CA . LEU A 1 264 ? 19.169 21.339 -18.687 1.00 49.22 264 LEU A CA 1
ATOM 2078 C C . LEU A 1 264 ? 18.076 22.426 -18.686 1.00 49.22 264 LEU A C 1
ATOM 2080 O O . LEU A 1 264 ? 18.159 23.409 -19.427 1.00 49.22 264 LEU A O 1
ATOM 2084 N N . ALA A 1 265 ? 16.965 22.143 -17.989 1.00 47.91 265 ALA A N 1
ATOM 2085 C CA . ALA A 1 265 ? 15.725 22.861 -18.222 1.00 47.91 265 ALA A CA 1
ATOM 2086 C C . ALA A 1 265 ? 16.007 24.307 -17.847 1.00 47.91 265 ALA A C 1
ATOM 2088 O O . ALA A 1 265 ? 16.469 24.582 -16.737 1.00 47.91 265 ALA A O 1
ATOM 2089 N N . LYS A 1 266 ? 15.8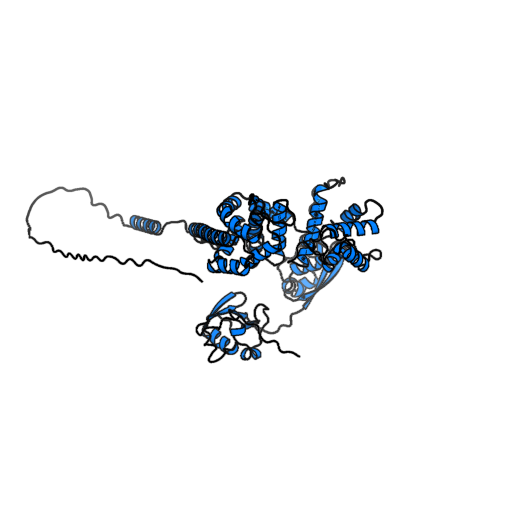30 25.214 -18.815 1.00 47.97 266 LYS A N 1
ATOM 2090 C CA . LYS A 1 266 ? 16.059 26.641 -18.597 1.00 47.97 266 LYS A CA 1
ATOM 2091 C C . LYS A 1 266 ? 15.367 27.042 -17.284 1.00 47.97 266 LYS A C 1
ATOM 2093 O O . LYS A 1 266 ? 14.249 26.574 -17.065 1.00 47.97 266 LYS A O 1
ATOM 2098 N N . PRO A 1 267 ? 15.972 27.896 -16.437 1.00 45.31 267 PRO A N 1
ATOM 2099 C CA . PRO A 1 267 ? 15.609 28.060 -15.019 1.00 45.31 267 PRO A CA 1
ATOM 2100 C C . PRO A 1 267 ? 14.226 28.683 -14.733 1.00 45.31 267 PRO A C 1
ATOM 2102 O O . PRO A 1 267 ? 14.003 29.222 -13.656 1.00 45.31 267 PRO A O 1
ATOM 2105 N N . LEU A 1 268 ? 13.288 28.670 -15.677 1.00 48.06 268 LEU A N 1
ATOM 2106 C CA . LEU A 1 268 ? 12.061 29.462 -15.629 1.00 48.06 268 LEU A CA 1
ATOM 2107 C C . LEU A 1 268 ? 10.915 28.828 -14.822 1.00 48.06 268 LEU A C 1
ATOM 2109 O O . LEU A 1 268 ? 9.856 29.435 -14.721 1.00 48.06 268 LEU A O 1
ATOM 2113 N N . ALA A 1 269 ? 11.107 27.662 -14.198 1.00 47.78 269 ALA A N 1
ATOM 2114 C CA . ALA A 1 269 ? 10.111 27.062 -13.304 1.00 47.78 269 ALA A CA 1
ATOM 2115 C C . ALA A 1 269 ? 10.759 26.593 -11.990 1.00 47.78 269 ALA A C 1
ATOM 2117 O O . ALA A 1 269 ? 11.008 25.409 -11.773 1.00 47.78 269 ALA A O 1
ATOM 2118 N N . ALA A 1 270 ? 11.033 27.548 -11.102 1.00 43.41 270 ALA A N 1
ATOM 2119 C CA . ALA A 1 270 ? 11.742 27.393 -9.828 1.00 43.41 270 ALA A CA 1
ATOM 2120 C C . ALA A 1 270 ? 11.013 26.575 -8.731 1.00 43.41 270 ALA A C 1
ATOM 2122 O O . ALA A 1 270 ? 11.290 26.763 -7.550 1.00 43.41 270 ALA A O 1
ATOM 2123 N N . SER A 1 271 ? 10.075 25.684 -9.068 1.00 46.22 271 SER A N 1
ATOM 2124 C CA . SER A 1 271 ? 9.201 25.055 -8.059 1.00 46.22 271 SER A CA 1
ATOM 2125 C C . SER A 1 271 ? 9.344 23.536 -7.924 1.00 46.22 271 SER A C 1
ATOM 2127 O O . SER A 1 271 ? 9.108 23.001 -6.841 1.00 46.22 271 SER A O 1
ATOM 2129 N N . ARG A 1 272 ? 9.830 22.817 -8.944 1.00 51.09 272 ARG A N 1
ATOM 2130 C CA . ARG A 1 272 ? 10.158 21.392 -8.778 1.00 51.09 272 ARG A CA 1
ATOM 2131 C C . ARG A 1 272 ? 11.625 21.274 -8.396 1.00 51.09 272 ARG A C 1
ATOM 2133 O O . ARG A 1 272 ? 12.499 21.438 -9.244 1.00 51.09 272 ARG A O 1
ATOM 2140 N N . ARG A 1 273 ? 11.909 21.019 -7.113 1.00 52.53 273 ARG A N 1
ATOM 2141 C CA . ARG A 1 273 ? 13.234 20.541 -6.685 1.00 52.53 273 ARG A CA 1
ATOM 2142 C C . ARG A 1 273 ? 13.606 19.401 -7.630 1.00 52.53 273 ARG A C 1
ATOM 2144 O O . ARG A 1 273 ? 12.848 18.442 -7.709 1.00 52.53 273 ARG A O 1
ATOM 2151 N N . ALA A 1 274 ? 14.709 19.528 -8.364 1.00 56.88 274 ALA A N 1
ATOM 2152 C CA . ALA A 1 274 ? 15.199 18.474 -9.242 1.00 56.88 274 ALA A CA 1
ATOM 2153 C C . ALA A 1 274 ? 15.577 17.269 -8.374 1.00 56.88 274 ALA A C 1
ATOM 2155 O O . ALA A 1 274 ? 16.698 17.159 -7.875 1.00 56.88 274 ALA A O 1
ATOM 2156 N N . THR A 1 275 ? 14.608 16.400 -8.107 1.00 67.75 275 THR A N 1
ATOM 2157 C CA . THR A 1 275 ? 14.851 15.115 -7.476 1.00 67.75 275 THR A CA 1
ATOM 2158 C C . THR A 1 275 ? 15.762 14.357 -8.425 1.00 67.75 275 THR A C 1
ATOM 2160 O O . THR A 1 275 ? 15.441 14.227 -9.597 1.00 67.75 275 THR A O 1
ATOM 2163 N N . ALA A 1 276 ? 16.892 13.825 -7.957 1.00 86.06 276 ALA A N 1
ATOM 2164 C CA . ALA A 1 276 ? 17.773 12.982 -8.780 1.00 86.06 276 ALA A CA 1
ATOM 2165 C C . ALA A 1 276 ? 17.132 11.622 -9.168 1.00 86.06 276 ALA A C 1
ATOM 2167 O O . ALA A 1 276 ? 17.833 10.674 -9.537 1.00 86.06 276 ALA A O 1
ATOM 2168 N N . LYS A 1 277 ? 15.806 11.522 -9.028 1.00 93.75 277 LYS A N 1
ATOM 2169 C CA . LYS A 1 277 ? 14.938 10.385 -9.298 1.00 93.75 277 LYS A CA 1
ATOM 2170 C C . LYS A 1 277 ? 14.136 10.674 -10.564 1.00 93.75 277 LYS A C 1
ATOM 2172 O O . LYS A 1 277 ? 13.760 11.814 -10.818 1.00 93.75 277 LYS A O 1
ATOM 2177 N N . LEU A 1 278 ? 13.900 9.630 -11.339 1.00 95.19 278 LEU A N 1
ATOM 2178 C CA . LEU A 1 278 ? 13.123 9.666 -12.564 1.00 95.19 278 LEU A CA 1
ATOM 2179 C C . LEU A 1 278 ? 11.630 9.712 -12.210 1.00 95.19 278 LEU A C 1
ATOM 2181 O O . LEU A 1 278 ? 11.124 8.787 -11.572 1.00 95.19 278 LEU A O 1
ATOM 2185 N N . ASP A 1 279 ? 10.945 10.783 -12.602 1.00 94.50 279 ASP A N 1
ATOM 2186 C CA . ASP A 1 279 ? 9.486 10.868 -12.531 1.00 94.50 279 ASP A CA 1
ATOM 2187 C C . ASP A 1 279 ? 8.838 10.102 -13.700 1.00 94.50 279 ASP A C 1
ATOM 2189 O O . ASP A 1 279 ? 9.520 9.492 -14.532 1.00 94.50 279 ASP A O 1
ATOM 2193 N N . TYR A 1 280 ? 7.505 10.087 -13.759 1.00 95.44 280 TYR A N 1
ATOM 2194 C CA . TYR A 1 280 ? 6.794 9.330 -14.789 1.00 95.44 280 TYR A CA 1
ATOM 2195 C C . TYR A 1 280 ? 7.068 9.851 -16.206 1.00 95.44 280 TYR A C 1
ATOM 2197 O O . TYR A 1 280 ? 7.304 9.058 -17.119 1.00 95.44 280 TYR A O 1
ATOM 2205 N N . ASP A 1 281 ? 7.116 11.172 -16.391 1.00 94.00 281 ASP A N 1
ATOM 2206 C CA . ASP A 1 281 ? 7.439 11.776 -17.686 1.00 94.00 281 ASP A CA 1
ATOM 2207 C C . ASP A 1 281 ? 8.877 11.438 -18.106 1.00 94.00 281 ASP A C 1
ATOM 2209 O O . ASP A 1 281 ? 9.120 11.040 -19.248 1.00 94.00 281 ASP A O 1
ATOM 2213 N N . GLY A 1 282 ? 9.835 11.514 -17.178 1.00 94.94 282 GLY A N 1
ATOM 2214 C CA . GLY A 1 282 ? 11.208 11.063 -17.383 1.00 94.94 282 GLY A CA 1
ATOM 2215 C C . GLY A 1 282 ? 11.287 9.580 -17.750 1.00 94.94 282 GLY A C 1
ATOM 2216 O O . GLY A 1 282 ? 12.044 9.205 -18.647 1.00 94.94 282 GLY A O 1
ATOM 2217 N N . PHE A 1 283 ? 10.471 8.728 -17.126 1.00 97.69 283 PHE A N 1
ATOM 2218 C CA . PHE A 1 283 ? 10.371 7.308 -17.463 1.00 97.69 283 PHE A CA 1
ATOM 2219 C C . PHE A 1 283 ? 9.854 7.086 -18.890 1.00 97.69 283 PHE A C 1
ATOM 2221 O O . PHE A 1 283 ? 10.454 6.315 -19.646 1.00 97.69 283 PHE A O 1
ATOM 2228 N N . LEU A 1 284 ? 8.804 7.799 -19.303 1.00 96.88 284 LEU A N 1
ATOM 2229 C CA . LEU A 1 284 ? 8.293 7.738 -20.675 1.00 96.88 284 LEU A CA 1
ATOM 2230 C C . LEU A 1 284 ? 9.326 8.239 -21.696 1.00 96.88 284 LEU A C 1
ATOM 2232 O O . LEU A 1 284 ? 9.535 7.596 -22.731 1.00 96.88 284 LEU A O 1
ATOM 2236 N N . ASN A 1 285 ? 10.028 9.333 -21.390 1.00 95.94 285 ASN A N 1
ATOM 2237 C CA . ASN A 1 285 ? 11.103 9.859 -22.233 1.00 95.94 285 ASN A CA 1
ATOM 2238 C C . ASN A 1 285 ? 12.267 8.867 -22.350 1.00 95.94 285 ASN A C 1
ATOM 2240 O O . ASN A 1 285 ? 12.765 8.627 -23.451 1.00 95.94 285 ASN A O 1
ATOM 2244 N N . ALA A 1 286 ? 12.647 8.207 -21.253 1.00 97.00 286 ALA A N 1
ATOM 2245 C CA . ALA A 1 286 ? 13.666 7.165 -21.264 1.00 97.00 286 ALA A CA 1
ATOM 2246 C C . ALA A 1 286 ? 13.267 5.995 -22.180 1.00 97.00 286 ALA A C 1
ATOM 2248 O O . ALA A 1 286 ? 14.085 5.535 -22.982 1.00 97.00 286 ALA A O 1
ATOM 2249 N N . LEU A 1 287 ? 12.007 5.541 -22.123 1.00 97.62 287 LEU A N 1
ATOM 2250 C CA . LEU A 1 287 ? 11.480 4.511 -23.028 1.00 97.62 287 LEU A CA 1
ATOM 2251 C C . LEU A 1 287 ? 11.548 4.947 -24.497 1.00 97.62 287 LEU A C 1
ATOM 2253 O O . LEU A 1 287 ? 11.999 4.171 -25.342 1.00 97.62 287 LEU A O 1
ATOM 2257 N N . ALA A 1 288 ? 11.159 6.184 -24.808 1.00 96.25 288 ALA A N 1
ATOM 2258 C CA . ALA A 1 288 ? 11.233 6.731 -26.162 1.00 96.25 288 ALA A CA 1
ATOM 2259 C C . ALA A 1 288 ? 12.687 6.838 -26.673 1.00 96.25 288 ALA A C 1
ATOM 2261 O O . ALA A 1 288 ? 12.992 6.432 -27.801 1.00 96.25 288 ALA A O 1
ATOM 2262 N N . THR A 1 289 ? 13.613 7.303 -25.831 1.00 95.75 289 THR A N 1
ATOM 2263 C CA . THR A 1 289 ? 15.048 7.383 -26.143 1.00 95.75 289 THR A CA 1
ATOM 2264 C C . THR A 1 289 ? 15.648 5.992 -26.383 1.00 95.75 289 THR A C 1
ATOM 2266 O O . THR A 1 289 ? 16.429 5.800 -27.315 1.00 95.75 289 THR A O 1
ATOM 2269 N N . MET A 1 290 ? 15.267 4.982 -25.598 1.00 95.75 290 MET A N 1
ATOM 2270 C CA . MET A 1 290 ? 15.708 3.600 -25.828 1.00 95.75 290 MET A CA 1
ATOM 2271 C C . MET A 1 290 ? 15.120 3.005 -27.104 1.00 95.75 290 MET A C 1
ATOM 2273 O O . MET A 1 290 ? 15.824 2.320 -27.845 1.00 95.75 290 MET A O 1
ATOM 2277 N N . ALA A 1 291 ? 13.842 3.267 -27.368 1.00 95.81 291 ALA A N 1
ATOM 2278 C CA . ALA A 1 291 ? 13.152 2.778 -28.548 1.00 95.81 291 ALA A CA 1
ATOM 2279 C C . ALA A 1 291 ? 13.852 3.243 -29.831 1.00 95.81 291 ALA A C 1
ATOM 2281 O O . ALA A 1 291 ? 14.245 2.412 -30.648 1.00 95.81 291 ALA A O 1
ATOM 2282 N N . THR A 1 292 ? 14.072 4.554 -29.966 1.00 95.00 292 THR A N 1
ATOM 2283 C CA . THR A 1 292 ? 14.703 5.171 -31.149 1.00 95.00 292 THR A CA 1
ATOM 2284 C C . THR A 1 292 ? 16.140 4.706 -31.391 1.00 95.00 292 THR A C 1
ATOM 2286 O O . THR A 1 292 ? 16.599 4.691 -32.527 1.00 95.00 292 THR A O 1
ATOM 2289 N N . ARG A 1 293 ? 16.854 4.276 -30.343 1.00 92.38 293 ARG A N 1
ATOM 2290 C CA . ARG A 1 293 ? 18.199 3.690 -30.473 1.00 92.38 293 ARG A CA 1
ATOM 2291 C C . ARG A 1 293 ? 18.193 2.234 -30.939 1.00 92.38 293 ARG A C 1
ATOM 2293 O O . ARG A 1 293 ? 19.205 1.768 -31.451 1.00 92.38 293 ARG A O 1
ATOM 2300 N N . ARG A 1 294 ? 17.099 1.498 -30.724 1.00 91.81 294 ARG A N 1
ATOM 2301 C CA . ARG A 1 294 ? 17.013 0.055 -31.016 1.00 91.81 294 ARG A CA 1
ATOM 2302 C C . ARG A 1 294 ? 16.257 -0.276 -32.291 1.00 91.81 294 ARG A C 1
ATOM 2304 O O . ARG A 1 294 ? 16.507 -1.324 -32.879 1.00 91.81 294 ARG A O 1
ATOM 2311 N N . TYR A 1 295 ? 15.324 0.578 -32.685 1.00 92.50 295 TYR A N 1
ATOM 2312 C CA . TYR A 1 295 ? 14.416 0.339 -33.796 1.00 92.50 295 TYR A CA 1
ATOM 2313 C C . TYR A 1 295 ? 14.324 1.597 -34.660 1.00 92.50 295 TYR A C 1
ATOM 2315 O O . TYR A 1 295 ? 14.336 2.707 -34.136 1.00 92.50 295 TYR A O 1
ATOM 2323 N N . ALA A 1 296 ? 14.210 1.418 -35.978 1.00 89.69 296 ALA A N 1
ATOM 2324 C CA . ALA A 1 296 ? 14.102 2.530 -36.922 1.00 89.69 296 ALA A CA 1
ATOM 2325 C C . ALA A 1 296 ? 12.666 3.084 -37.006 1.00 89.69 296 ALA A C 1
ATOM 2327 O O . ALA A 1 296 ? 12.421 4.229 -36.640 1.00 89.69 296 ALA A O 1
ATOM 2328 N N . ASN A 1 297 ? 11.710 2.254 -37.440 1.00 87.50 297 ASN A N 1
ATOM 2329 C CA . ASN A 1 297 ? 10.300 2.625 -37.614 1.00 87.50 297 ASN A CA 1
ATOM 2330 C C . ASN A 1 297 ? 9.437 2.027 -36.495 1.00 87.50 297 ASN A C 1
ATOM 2332 O O . ASN A 1 297 ? 9.744 0.940 -36.006 1.00 87.50 297 ASN A O 1
ATOM 2336 N N . ASP A 1 298 ? 8.370 2.728 -36.091 1.00 88.19 298 ASP A N 1
ATOM 2337 C CA . ASP A 1 298 ? 7.454 2.319 -35.009 1.00 88.19 298 ASP A CA 1
ATOM 2338 C C . ASP A 1 298 ? 8.184 1.853 -33.744 1.00 88.19 298 ASP A C 1
ATOM 2340 O O . ASP A 1 298 ? 7.832 0.866 -33.087 1.00 88.19 298 ASP A O 1
ATOM 2344 N N . ALA A 1 299 ? 9.243 2.589 -33.411 1.00 94.00 299 ALA A N 1
ATOM 2345 C CA . ALA A 1 299 ? 10.224 2.161 -32.440 1.00 94.00 299 ALA A CA 1
ATOM 2346 C C . ALA A 1 299 ? 9.623 1.951 -31.046 1.00 94.00 299 ALA A C 1
ATOM 2348 O O . ALA A 1 299 ? 9.865 0.923 -30.409 1.00 94.00 299 ALA A O 1
ATOM 2349 N N . LEU A 1 300 ? 8.825 2.914 -30.569 1.00 94.69 300 LEU A N 1
ATOM 2350 C CA . LEU A 1 300 ? 8.222 2.853 -29.239 1.00 94.69 300 LEU A CA 1
ATOM 2351 C C . LEU A 1 300 ? 7.148 1.755 -29.147 1.00 94.69 300 LEU A C 1
ATOM 2353 O O . LEU A 1 300 ? 7.271 0.918 -28.253 1.00 94.69 300 LEU A O 1
ATOM 2357 N N . PRO A 1 301 ? 6.160 1.658 -30.064 1.00 95.31 301 PRO A N 1
ATOM 2358 C CA . PRO A 1 301 ? 5.232 0.527 -30.085 1.00 95.31 301 PRO A CA 1
ATOM 2359 C C . PRO A 1 301 ? 5.939 -0.833 -30.077 1.00 95.31 301 PRO A C 1
ATOM 2361 O O . PRO A 1 301 ? 5.565 -1.703 -29.293 1.00 95.31 301 PRO A O 1
ATOM 2364 N N . THR A 1 302 ? 6.997 -0.987 -30.881 1.00 95.31 302 THR A N 1
ATOM 2365 C CA . THR A 1 302 ? 7.771 -2.233 -30.980 1.00 95.31 302 THR A CA 1
ATOM 2366 C C . THR A 1 302 ? 8.486 -2.570 -29.671 1.00 95.31 302 THR A C 1
ATOM 2368 O O . THR A 1 302 ? 8.416 -3.715 -29.212 1.00 95.31 302 THR A O 1
ATOM 2371 N N . LEU A 1 303 ? 9.134 -1.587 -29.033 1.00 96.81 303 LEU A N 1
ATOM 2372 C CA . LEU A 1 303 ? 9.760 -1.751 -27.718 1.00 96.81 303 LEU A CA 1
ATOM 2373 C C . LEU A 1 303 ? 8.725 -2.197 -26.673 1.00 96.81 303 LEU A C 1
ATOM 2375 O O . LEU A 1 303 ? 8.958 -3.148 -25.921 1.00 96.81 303 LEU A O 1
ATOM 2379 N N . LEU A 1 304 ? 7.569 -1.530 -26.645 1.00 96.62 304 LEU A N 1
ATOM 2380 C CA . LEU A 1 304 ? 6.527 -1.772 -25.655 1.00 96.62 304 LEU A CA 1
ATOM 2381 C C . LEU A 1 304 ? 5.880 -3.149 -25.812 1.00 96.62 304 LEU A C 1
ATOM 2383 O O . LEU A 1 304 ? 5.774 -3.880 -24.829 1.00 96.62 304 LEU A O 1
ATOM 2387 N N . SER A 1 305 ? 5.482 -3.528 -27.029 1.00 95.62 305 SER A N 1
ATOM 2388 C CA . SER A 1 305 ? 4.800 -4.802 -27.282 1.00 95.62 305 SER A CA 1
ATOM 2389 C C . SER A 1 305 ? 5.715 -6.013 -27.130 1.00 95.62 305 SER A C 1
ATOM 2391 O O . SER A 1 305 ? 5.241 -7.093 -26.793 1.00 95.62 305 SER A O 1
ATOM 2393 N N . THR A 1 306 ? 7.013 -5.851 -27.401 1.00 96.56 306 THR A N 1
ATOM 2394 C CA . THR A 1 306 ? 7.964 -6.973 -27.459 1.00 96.56 306 THR A CA 1
ATOM 2395 C C . THR A 1 306 ? 8.695 -7.186 -26.137 1.00 96.56 306 THR A C 1
ATOM 2397 O O . THR A 1 306 ? 8.979 -8.326 -25.766 1.00 96.56 306 THR A O 1
ATOM 2400 N N . HIS A 1 307 ? 9.013 -6.102 -25.423 1.00 96.81 307 HIS A N 1
ATOM 2401 C CA . HIS A 1 307 ? 9.849 -6.158 -24.225 1.00 96.81 307 HIS A CA 1
ATOM 2402 C C . HIS A 1 307 ? 9.115 -5.723 -22.964 1.00 96.81 307 HIS A C 1
ATOM 2404 O O . HIS A 1 307 ? 9.129 -6.467 -21.992 1.00 96.81 307 HIS A O 1
ATOM 2410 N N . VAL A 1 308 ? 8.491 -4.543 -22.963 1.00 97.62 308 VAL A N 1
ATOM 2411 C CA . VAL A 1 308 ? 8.000 -3.929 -21.719 1.00 97.62 308 VAL A CA 1
ATOM 2412 C C . VAL A 1 308 ? 6.710 -4.585 -21.237 1.00 97.62 308 VAL A C 1
ATOM 2414 O O . VAL A 1 308 ? 6.703 -5.211 -20.185 1.00 97.62 308 VAL A O 1
ATOM 2417 N N . LEU A 1 309 ? 5.622 -4.502 -22.004 1.00 96.00 309 LEU A N 1
ATOM 2418 C CA . LEU A 1 309 ? 4.304 -4.964 -21.551 1.00 96.00 309 LEU A CA 1
ATOM 2419 C C . LEU A 1 309 ? 4.239 -6.462 -21.200 1.00 96.00 309 LEU A C 1
ATOM 2421 O O . LEU A 1 309 ? 3.534 -6.793 -20.251 1.00 96.00 309 LEU A O 1
ATOM 2425 N N . PRO A 1 310 ? 4.927 -7.379 -21.912 1.00 96.19 310 PRO A N 1
ATOM 2426 C CA . PRO A 1 310 ? 4.858 -8.801 -21.581 1.00 96.19 310 PRO A CA 1
ATOM 2427 C C . PRO A 1 310 ? 5.736 -9.223 -20.396 1.00 96.19 310 PRO A C 1
ATOM 2429 O O . PRO A 1 310 ? 5.591 -10.350 -19.934 1.00 96.19 310 PRO A O 1
ATOM 2432 N N . ARG A 1 311 ? 6.701 -8.394 -19.970 1.00 97.38 311 ARG A N 1
ATOM 2433 C CA . ARG A 1 311 ? 7.765 -8.818 -19.036 1.00 97.38 311 ARG A CA 1
ATOM 2434 C C . ARG A 1 311 ? 7.933 -7.923 -17.820 1.00 97.38 311 ARG A C 1
ATOM 2436 O O . ARG A 1 311 ? 8.436 -8.388 -16.802 1.00 97.38 311 ARG A O 1
ATOM 2443 N N . ALA A 1 312 ? 7.568 -6.650 -17.923 1.00 97.75 312 ALA A N 1
ATOM 2444 C CA . ALA A 1 312 ? 7.620 -5.745 -16.793 1.00 97.75 312 ALA A CA 1
ATOM 2445 C C . ALA A 1 312 ? 6.670 -6.236 -15.702 1.00 97.75 312 ALA A C 1
ATOM 2447 O O . ALA A 1 312 ? 5.527 -6.610 -15.976 1.00 97.75 312 ALA A O 1
ATOM 2448 N N . SER A 1 313 ? 7.138 -6.197 -14.459 1.00 97.50 313 SER A N 1
ATOM 2449 C CA . SER A 1 313 ? 6.243 -6.392 -13.325 1.00 97.50 313 SER A CA 1
ATOM 2450 C C . SER A 1 313 ? 5.278 -5.208 -13.218 1.00 97.50 313 SER A C 1
ATOM 2452 O O . SER A 1 313 ? 5.625 -4.073 -13.551 1.00 97.50 313 SER A O 1
ATOM 2454 N N . SER A 1 314 ? 4.049 -5.483 -12.795 1.00 96.19 314 SER A N 1
ATOM 2455 C CA . SER A 1 314 ? 2.979 -4.495 -12.679 1.00 96.19 314 SER A CA 1
ATOM 2456 C C . SER A 1 314 ? 2.018 -4.902 -11.567 1.00 96.19 314 SER A C 1
ATOM 2458 O O . SER A 1 314 ? 2.038 -6.046 -11.105 1.00 96.19 314 SER A O 1
ATOM 2460 N N . TRP A 1 315 ? 1.172 -3.968 -11.147 1.00 94.62 315 TRP A N 1
ATOM 2461 C CA . TRP A 1 315 ? 0.167 -4.205 -10.120 1.00 94.62 315 TRP A CA 1
ATOM 2462 C C . TRP A 1 315 ? -0.896 -5.229 -10.549 1.00 94.62 315 TRP A C 1
ATOM 2464 O O . TRP A 1 315 ? -1.255 -5.306 -11.731 1.00 94.62 315 TRP A O 1
ATOM 2474 N N . PRO A 1 316 ? -1.460 -6.000 -9.601 1.00 91.56 316 PRO A N 1
ATOM 2475 C CA . PRO A 1 316 ? -2.518 -6.962 -9.880 1.00 91.56 316 PRO A CA 1
ATOM 2476 C C . PRO A 1 316 ? -3.877 -6.254 -10.037 1.00 91.56 316 PRO A C 1
ATOM 2478 O O . PRO A 1 316 ? -4.744 -6.335 -9.172 1.00 91.56 316 PRO A O 1
ATOM 2481 N N . LEU A 1 317 ? -4.096 -5.579 -11.171 1.00 90.88 317 LEU A N 1
ATOM 2482 C CA . LEU A 1 317 ? -5.290 -4.739 -11.402 1.00 90.88 317 LEU A CA 1
ATOM 2483 C C . LEU A 1 317 ? -6.625 -5.480 -11.235 1.00 90.88 317 LEU A C 1
ATOM 2485 O O . LEU A 1 317 ? -7.611 -4.890 -10.804 1.00 90.88 317 LEU A O 1
ATOM 2489 N N . HIS A 1 318 ? -6.661 -6.777 -11.545 1.00 91.25 318 HIS A N 1
ATOM 2490 C CA . HIS A 1 318 ? -7.846 -7.611 -11.336 1.00 91.25 318 HIS A CA 1
ATOM 2491 C C . HIS A 1 318 ? -8.212 -7.718 -9.848 1.00 91.25 318 HIS A C 1
ATOM 2493 O O . HIS A 1 318 ? -9.385 -7.636 -9.500 1.00 91.25 318 HIS A O 1
ATOM 2499 N N . THR A 1 319 ? -7.216 -7.838 -8.966 1.00 92.25 319 THR A N 1
ATOM 2500 C CA . THR A 1 319 ? -7.405 -7.837 -7.511 1.00 92.25 319 THR A CA 1
ATOM 2501 C C . THR A 1 319 ? -7.927 -6.488 -7.046 1.00 92.25 319 THR A C 1
ATOM 2503 O O . THR A 1 319 ? -8.843 -6.426 -6.231 1.00 92.25 319 THR A O 1
ATOM 2506 N N . TRP A 1 320 ? -7.393 -5.393 -7.594 1.00 93.56 320 TRP A N 1
ATOM 2507 C CA . TRP A 1 320 ? -7.857 -4.056 -7.242 1.00 93.56 320 TRP A CA 1
ATOM 2508 C C . TRP A 1 320 ? -9.321 -3.845 -7.634 1.00 93.56 320 TRP A C 1
ATOM 2510 O O . TRP A 1 320 ? -10.100 -3.399 -6.795 1.00 93.56 320 TRP A O 1
ATOM 2520 N N . GLN A 1 321 ? -9.705 -4.230 -8.853 1.00 91.25 321 GLN A N 1
ATOM 2521 C CA . GLN A 1 321 ? -11.090 -4.179 -9.334 1.00 91.25 321 GLN A CA 1
ATOM 2522 C C . GLN A 1 321 ? -12.016 -5.078 -8.510 1.00 91.25 321 GLN A C 1
ATOM 2524 O O . GLN A 1 321 ? -13.125 -4.675 -8.160 1.00 91.25 321 GLN A O 1
ATOM 2529 N N . PHE A 1 322 ? -11.550 -6.277 -8.156 1.00 94.50 322 PHE A N 1
ATOM 2530 C CA . PHE A 1 322 ? -12.289 -7.186 -7.291 1.00 94.50 322 PHE A CA 1
ATOM 2531 C C . PHE A 1 322 ? -12.552 -6.554 -5.920 1.00 94.50 322 PHE A C 1
ATOM 2533 O O . PHE A 1 322 ? -13.702 -6.497 -5.492 1.00 94.50 322 PHE A O 1
ATOM 2540 N N . HIS A 1 323 ? -11.537 -5.976 -5.270 1.00 95.56 323 HIS A N 1
ATOM 2541 C CA . HIS A 1 323 ? -11.728 -5.247 -4.014 1.00 95.56 323 HIS A CA 1
ATOM 2542 C C . HIS A 1 323 ? -12.703 -4.072 -4.168 1.00 95.56 323 HIS A C 1
ATOM 2544 O O . HIS A 1 323 ? -13.569 -3.914 -3.313 1.00 95.56 323 HIS A O 1
ATOM 2550 N N . THR A 1 324 ? -12.641 -3.306 -5.266 1.00 92.81 324 THR A N 1
ATOM 2551 C CA . THR A 1 324 ? -13.625 -2.240 -5.541 1.00 92.81 324 THR A CA 1
ATOM 2552 C C . THR A 1 324 ? -15.046 -2.797 -5.546 1.00 92.81 324 THR A C 1
ATOM 2554 O O . THR A 1 324 ? -15.923 -2.248 -4.888 1.00 92.81 324 THR A O 1
ATOM 2557 N N . SER A 1 325 ? -15.270 -3.921 -6.234 1.00 95.25 325 SER A N 1
ATOM 2558 C CA . SER A 1 325 ? -16.596 -4.544 -6.305 1.00 95.25 325 SER A CA 1
ATOM 2559 C C . SER A 1 325 ? -17.101 -5.041 -4.945 1.00 95.25 325 SER A C 1
ATOM 2561 O O . SER A 1 325 ? -18.290 -4.934 -4.659 1.00 95.25 325 SER A O 1
ATOM 2563 N N . LEU A 1 326 ? -16.204 -5.528 -4.077 1.00 96.81 326 LEU A N 1
ATOM 2564 C CA . LEU A 1 326 ? -16.554 -5.936 -2.714 1.00 96.81 326 LEU A CA 1
ATOM 2565 C C . LEU A 1 326 ? -16.925 -4.736 -1.834 1.00 96.81 326 LEU A C 1
ATOM 2567 O O . LEU A 1 326 ? -17.848 -4.830 -1.032 1.00 96.81 326 LEU A O 1
ATOM 2571 N N . LEU A 1 327 ? -16.229 -3.608 -1.984 1.00 96.50 327 LEU A N 1
ATOM 2572 C CA . LEU A 1 327 ? -16.497 -2.393 -1.208 1.00 96.50 327 LEU A CA 1
ATOM 2573 C C . LEU A 1 327 ? -17.749 -1.640 -1.680 1.00 96.50 327 LEU A C 1
ATOM 2575 O O . LEU A 1 327 ? -18.337 -0.891 -0.904 1.00 96.50 327 LEU A O 1
ATOM 2579 N N . GLN A 1 328 ? -18.181 -1.866 -2.923 1.00 96.12 328 GLN A N 1
ATOM 2580 C CA . GLN A 1 328 ? -19.417 -1.316 -3.489 1.00 96.12 328 GLN A CA 1
ATOM 2581 C C . GLN A 1 328 ? -20.682 -2.097 -3.100 1.00 96.12 328 GLN A C 1
ATOM 2583 O O . GLN A 1 328 ? -21.775 -1.705 -3.501 1.00 96.12 328 GLN A O 1
ATOM 2588 N N . GLN A 1 329 ? -20.568 -3.184 -2.330 1.00 97.81 329 GLN A N 1
ATOM 2589 C CA . GLN A 1 329 ? -21.736 -3.898 -1.812 1.00 97.81 329 GLN A CA 1
ATOM 2590 C C . GLN A 1 329 ? -22.602 -2.964 -0.947 1.00 97.81 329 GLN A C 1
ATOM 2592 O O . GLN A 1 329 ? -22.089 -2.178 -0.147 1.00 97.81 329 GLN A O 1
ATOM 2597 N N . ASP A 1 330 ? -23.928 -3.044 -1.102 1.00 98.06 330 ASP A N 1
ATOM 2598 C CA . ASP A 1 330 ? -24.867 -2.084 -0.504 1.00 98.06 330 ASP A CA 1
ATOM 2599 C C . ASP A 1 330 ? -24.768 -1.991 1.021 1.00 98.06 330 ASP A C 1
ATOM 2601 O O . ASP A 1 330 ? -25.035 -0.942 1.603 1.00 98.06 330 ASP A O 1
ATOM 2605 N N . ASP A 1 331 ? -24.481 -3.099 1.697 1.00 98.00 331 ASP A N 1
ATOM 2606 C CA . ASP A 1 331 ? -24.324 -3.156 3.149 1.00 98.00 331 ASP A CA 1
ATOM 2607 C C . ASP A 1 331 ? -23.025 -2.479 3.611 1.00 98.00 331 ASP A C 1
ATOM 2609 O O . ASP A 1 331 ? -23.054 -1.716 4.581 1.00 98.00 331 ASP A O 1
ATOM 2613 N N . VAL A 1 332 ? -21.922 -2.678 2.881 1.00 98.12 332 VAL A N 1
ATOM 2614 C CA . VAL A 1 332 ? -20.644 -1.983 3.090 1.00 98.12 332 VAL A CA 1
ATOM 2615 C C . VAL A 1 332 ? -20.811 -0.483 2.869 1.00 98.12 332 VAL A C 1
ATOM 2617 O O . VAL A 1 332 ? -20.511 0.304 3.769 1.00 98.12 332 VAL A O 1
ATOM 2620 N N . ALA A 1 333 ? -21.367 -0.080 1.725 1.00 97.06 333 ALA A N 1
ATOM 2621 C CA . ALA A 1 333 ? -21.580 1.324 1.387 1.00 97.06 333 ALA A CA 1
ATOM 2622 C C . ALA A 1 333 ? -22.483 2.022 2.419 1.00 97.06 333 ALA A C 1
ATOM 2624 O O . ALA A 1 333 ? -22.118 3.062 2.970 1.00 97.06 333 ALA A O 1
ATOM 2625 N N . ARG A 1 334 ? -23.628 1.416 2.776 1.00 98.00 334 ARG A N 1
ATOM 2626 C CA . ARG A 1 334 ? -24.529 1.953 3.814 1.00 98.00 334 ARG A CA 1
ATOM 2627 C C . ARG A 1 334 ? -23.871 2.033 5.185 1.00 98.00 334 ARG A C 1
ATOM 2629 O O . ARG A 1 334 ? -24.223 2.915 5.967 1.00 98.00 334 ARG A O 1
ATOM 2636 N N . PHE A 1 335 ? -22.972 1.109 5.519 1.00 98.38 335 PHE A N 1
ATOM 2637 C CA . PHE A 1 335 ? -22.224 1.175 6.768 1.00 98.38 335 PHE A CA 1
ATOM 2638 C C . PHE A 1 335 ? -21.249 2.357 6.762 1.00 98.38 335 PHE A C 1
ATOM 2640 O O . PHE A 1 335 ? -21.311 3.177 7.675 1.00 98.38 335 PHE A O 1
ATOM 2647 N N . VAL A 1 336 ? -20.417 2.488 5.724 1.00 97.81 336 VAL A N 1
ATOM 2648 C CA . VAL A 1 336 ? -19.409 3.555 5.603 1.00 97.81 336 VAL A CA 1
ATOM 2649 C C . VAL A 1 336 ? -20.053 4.944 5.583 1.00 97.81 336 VAL A C 1
ATOM 2651 O O . VAL A 1 336 ? -19.605 5.825 6.317 1.00 97.81 336 VAL A O 1
ATOM 2654 N N . LEU A 1 337 ? -21.158 5.126 4.848 1.00 97.12 337 LEU A N 1
ATOM 2655 C CA . LEU A 1 337 ? -21.884 6.403 4.759 1.00 97.12 337 LEU A CA 1
ATOM 2656 C C . LEU A 1 337 ? -22.342 6.940 6.125 1.00 97.12 337 LEU A C 1
ATOM 2658 O O . LEU A 1 337 ? -22.425 8.149 6.331 1.00 97.12 337 LEU A O 1
ATOM 2662 N N . LYS A 1 338 ? -22.583 6.070 7.117 1.00 98.12 338 LYS A N 1
ATOM 2663 C CA . LYS A 1 338 ? -22.917 6.516 8.483 1.00 98.12 338 LYS A CA 1
ATOM 2664 C C . LYS A 1 338 ? -21.763 7.270 9.141 1.00 98.12 338 LYS A C 1
ATOM 2666 O O . LYS A 1 338 ? -22.015 8.071 10.040 1.00 98.12 338 LYS A O 1
ATOM 2671 N N . PHE A 1 339 ? -20.524 7.005 8.746 1.00 98.44 339 PHE A N 1
ATOM 2672 C CA . PHE A 1 339 ? -19.323 7.583 9.347 1.00 98.44 339 PHE A CA 1
ATOM 2673 C C . PHE A 1 339 ? -18.717 8.718 8.528 1.00 98.44 339 PHE A C 1
ATOM 2675 O O . PHE A 1 339 ? -17.807 9.392 9.010 1.00 98.44 339 PHE A O 1
ATOM 2682 N N . GLU A 1 340 ? -19.267 8.969 7.341 1.00 97.06 340 GLU A N 1
ATOM 2683 C CA . GLU A 1 340 ? -18.735 9.912 6.367 1.00 97.06 340 GLU A CA 1
ATOM 2684 C C . GLU A 1 340 ? -18.412 11.300 6.951 1.00 97.06 340 GLU A C 1
ATOM 2686 O O . GLU A 1 340 ? -17.266 11.726 6.810 1.00 97.06 340 GLU A O 1
ATOM 2691 N N . PRO A 1 341 ? -19.319 11.992 7.677 1.00 96.88 341 PRO A N 1
ATOM 2692 C CA . PRO A 1 341 ? -19.037 13.358 8.128 1.00 96.88 341 PRO A CA 1
ATOM 2693 C C . PRO A 1 341 ? -17.839 13.442 9.085 1.00 96.88 341 PRO A C 1
ATOM 2695 O O . PRO A 1 341 ? -17.022 14.348 8.987 1.00 96.88 341 PRO A O 1
ATOM 2698 N N . MET A 1 342 ? -17.691 12.458 9.977 1.00 97.94 342 MET A N 1
ATOM 2699 C CA . MET A 1 342 ? -16.605 12.430 10.964 1.00 97.94 342 MET A CA 1
ATOM 2700 C C . MET A 1 342 ? -15.274 12.028 10.325 1.00 97.94 342 MET A C 1
ATOM 2702 O O . MET A 1 342 ? -14.225 12.572 10.666 1.00 97.94 342 MET A O 1
ATOM 2706 N N . LEU A 1 343 ? -15.314 11.092 9.371 1.00 97.81 343 LEU A N 1
ATOM 2707 C CA . LEU A 1 343 ? -14.141 10.711 8.587 1.00 97.81 343 LEU A CA 1
ATOM 2708 C C . LEU A 1 343 ? -13.667 11.862 7.694 1.00 97.81 343 LEU A C 1
ATOM 2710 O O . LEU A 1 343 ? -12.467 11.990 7.469 1.00 97.81 343 LEU A O 1
ATOM 2714 N N . ARG A 1 344 ? -14.577 12.725 7.225 1.00 96.12 344 ARG A N 1
ATOM 2715 C CA . ARG A 1 344 ? -14.238 13.930 6.456 1.00 96.12 344 ARG A CA 1
ATOM 2716 C C . ARG A 1 344 ? -13.450 14.935 7.290 1.00 96.12 344 ARG A C 1
ATOM 2718 O O . ARG A 1 344 ? -12.439 15.442 6.814 1.00 96.12 344 ARG A O 1
ATOM 2725 N N . ASP A 1 345 ? -13.846 15.161 8.540 1.00 95.25 345 ASP A N 1
ATOM 2726 C CA . ASP A 1 345 ? -13.094 16.021 9.463 1.00 95.25 345 ASP A CA 1
ATOM 2727 C C . ASP A 1 345 ? -11.679 15.484 9.738 1.00 95.25 345 ASP A C 1
ATOM 2729 O O . ASP A 1 345 ? -10.722 16.257 9.809 1.00 95.25 345 ASP A O 1
ATOM 2733 N N . ILE A 1 346 ? -11.530 14.157 9.839 1.00 97.00 346 ILE A N 1
ATOM 2734 C CA . ILE A 1 346 ? -10.219 13.502 9.947 1.00 97.00 346 ILE A CA 1
ATOM 2735 C C . ILE A 1 346 ? -9.417 13.686 8.652 1.00 97.00 346 ILE A C 1
ATOM 2737 O O . ILE A 1 346 ? -8.250 14.056 8.705 1.00 97.00 346 ILE A O 1
ATOM 2741 N N . PHE A 1 347 ? -10.027 13.461 7.488 1.00 96.62 347 PHE A N 1
ATOM 2742 C CA . PHE A 1 347 ? -9.370 13.574 6.184 1.00 96.62 347 PHE A CA 1
ATOM 2743 C C . PHE A 1 347 ? -8.813 14.980 5.927 1.00 96.62 347 PHE A C 1
ATOM 2745 O O . PHE A 1 347 ? -7.635 15.124 5.600 1.00 96.62 347 PHE A O 1
ATOM 2752 N N . VAL A 1 348 ? -9.637 16.019 6.112 1.00 94.00 348 VAL A N 1
ATOM 2753 C CA . VAL A 1 348 ? -9.269 17.415 5.817 1.00 94.00 348 VAL A CA 1
ATOM 2754 C C . VAL A 1 348 ? -8.059 17.862 6.643 1.00 94.00 348 VAL A C 1
ATOM 2756 O O . VAL A 1 348 ? -7.192 18.560 6.117 1.00 94.00 348 VAL A O 1
ATOM 2759 N N . PHE A 1 349 ? -7.930 17.388 7.887 1.00 95.06 349 PHE A N 1
ATOM 2760 C CA . PHE A 1 349 ? -6.754 17.633 8.728 1.00 95.06 349 PHE A CA 1
ATOM 2761 C C . PHE A 1 349 ? -5.439 17.207 8.070 1.00 95.06 349 PHE A C 1
ATOM 2763 O O . PHE A 1 349 ? -4.482 17.978 8.083 1.00 95.06 349 PHE A O 1
ATOM 2770 N N . TYR A 1 350 ? -5.403 16.028 7.446 1.00 96.00 350 TYR A N 1
ATOM 2771 C CA . TYR A 1 350 ? -4.193 15.518 6.800 1.00 96.00 350 TYR A CA 1
ATOM 2772 C C . TYR A 1 350 ? -3.877 16.210 5.475 1.00 96.00 350 TYR A C 1
ATOM 2774 O O . TYR A 1 350 ? -2.714 16.268 5.099 1.00 96.00 350 TYR A O 1
ATOM 2782 N N . THR A 1 351 ? -4.867 16.771 4.775 1.00 92.88 351 THR A N 1
ATOM 2783 C CA . THR A 1 351 ? -4.604 17.473 3.504 1.00 92.88 351 THR A CA 1
ATOM 2784 C C . THR A 1 351 ? -3.772 18.742 3.684 1.00 92.88 351 THR A C 1
ATOM 2786 O O . THR A 1 351 ? -3.072 19.151 2.762 1.00 92.88 351 THR A O 1
ATOM 2789 N N . ASN A 1 352 ? -3.854 19.377 4.862 1.00 83.06 352 ASN A N 1
ATOM 2790 C CA . ASN A 1 352 ? -3.192 20.642 5.187 1.00 83.06 352 ASN A CA 1
ATOM 2791 C C . ASN A 1 352 ? -3.357 21.746 4.112 1.00 83.06 352 ASN A C 1
ATOM 2793 O O . ASN A 1 352 ? -2.496 22.610 3.932 1.00 83.06 352 ASN A O 1
ATOM 2797 N N . GLN A 1 353 ? -4.460 21.708 3.362 1.00 83.38 353 GLN A N 1
ATOM 2798 C CA . GLN A 1 353 ? -4.786 22.706 2.348 1.00 83.38 353 GLN A CA 1
ATOM 2799 C C . GLN A 1 353 ? -5.612 23.824 2.992 1.00 83.38 353 GLN A C 1
ATOM 2801 O O . GLN A 1 353 ? -6.540 23.518 3.745 1.00 83.38 353 GLN A O 1
ATOM 2806 N N . PRO A 1 354 ? -5.310 25.112 2.739 1.00 77.38 354 PRO A N 1
ATOM 2807 C CA . PRO A 1 354 ? -6.139 26.211 3.220 1.00 77.38 354 PRO A CA 1
ATOM 2808 C C . PRO A 1 354 ? -7.549 26.093 2.638 1.00 77.38 354 PRO A C 1
ATOM 2810 O O . PRO A 1 354 ? -7.718 25.673 1.495 1.00 77.38 354 PRO A O 1
ATOM 2813 N N . PHE A 1 355 ? -8.550 26.452 3.438 1.00 67.44 355 PHE A N 1
ATOM 2814 C CA . PHE A 1 355 ? -9.957 26.348 3.068 1.00 67.44 355 PHE A CA 1
ATOM 2815 C C . PHE A 1 355 ? -10.206 27.107 1.762 1.00 67.44 355 PHE A C 1
ATOM 2817 O O . PHE A 1 355 ? -10.061 28.330 1.720 1.00 67.44 355 PHE A O 1
ATOM 2824 N N . SER A 1 356 ? -10.573 26.393 0.702 1.00 68.31 356 SER A N 1
ATOM 2825 C CA . SER A 1 356 ? -11.291 26.995 -0.416 1.00 68.31 356 SER A CA 1
ATOM 2826 C C . SER A 1 356 ? -12.790 26.884 -0.127 1.00 68.31 356 SER A C 1
ATOM 2828 O O . SER A 1 356 ? -13.214 26.070 0.694 1.00 68.31 356 SER A O 1
ATOM 2830 N N . GLU A 1 357 ? -13.618 27.685 -0.798 1.00 56.38 357 GLU A N 1
ATOM 2831 C CA . GLU A 1 357 ? -15.083 27.586 -0.676 1.00 56.38 357 GLU A CA 1
ATOM 2832 C C . GLU A 1 357 ? -15.631 26.202 -1.093 1.00 56.38 357 GLU A C 1
ATOM 2834 O O . GLU A 1 357 ? -16.778 25.877 -0.789 1.00 56.38 357 GLU A O 1
ATOM 2839 N N . ALA A 1 358 ? -14.812 25.355 -1.731 1.00 61.50 358 ALA A N 1
ATOM 2840 C CA . ALA A 1 358 ? -15.148 23.992 -2.112 1.00 61.50 358 ALA A CA 1
ATOM 2841 C C . ALA A 1 358 ? -14.295 22.967 -1.339 1.00 61.50 358 ALA A C 1
ATOM 2843 O O . ALA A 1 358 ? -13.332 22.416 -1.870 1.00 61.50 358 ALA A O 1
ATOM 2844 N N . GLU A 1 359 ? -14.704 22.619 -0.110 1.00 64.50 359 GLU A N 1
ATOM 2845 C CA . GLU A 1 359 ? -14.147 21.481 0.664 1.00 64.50 359 GLU A CA 1
ATOM 2846 C C . GLU A 1 359 ? -14.099 20.158 -0.132 1.00 64.50 359 GLU A C 1
ATOM 2848 O O . GLU A 1 359 ? -13.360 19.231 0.195 1.00 64.50 359 GLU A O 1
ATOM 2853 N N . VAL A 1 360 ? -14.908 20.061 -1.188 1.00 70.75 360 VAL A N 1
ATOM 2854 C CA . VAL A 1 360 ? -14.989 18.922 -2.107 1.00 70.75 360 VAL A CA 1
ATOM 2855 C C . VAL A 1 360 ? -13.671 18.689 -2.862 1.00 70.75 360 VAL A C 1
ATOM 2857 O O . VAL A 1 360 ? -13.404 17.568 -3.290 1.00 70.75 360 VAL A O 1
ATOM 2860 N N . GLU A 1 361 ? -12.825 19.712 -2.995 1.00 82.06 361 GLU A N 1
ATOM 2861 C CA . GLU A 1 361 ? -11.570 19.641 -3.752 1.00 82.06 361 GLU A CA 1
ATOM 2862 C C . GLU A 1 361 ? -10.345 19.296 -2.895 1.00 82.06 361 GLU A C 1
ATOM 2864 O O . GLU A 1 361 ? -9.237 19.192 -3.428 1.00 82.06 361 GLU A O 1
ATOM 2869 N N . SER A 1 362 ? -10.509 19.101 -1.581 1.00 90.12 362 SER A N 1
ATOM 2870 C CA . SER A 1 362 ? -9.383 18.755 -0.714 1.00 90.12 362 SER A CA 1
ATOM 2871 C C . SER A 1 362 ? -8.755 17.422 -1.130 1.00 90.12 362 SER A C 1
ATOM 2873 O O . SER A 1 362 ? -9.435 16.404 -1.290 1.00 90.12 362 SER A O 1
ATOM 2875 N N . THR A 1 363 ? -7.432 17.425 -1.283 1.00 94.00 363 THR A N 1
ATOM 2876 C CA . THR A 1 363 ? -6.659 16.257 -1.725 1.00 94.00 363 THR A CA 1
ATOM 2877 C C . THR A 1 363 ? -5.524 15.938 -0.768 1.00 94.00 363 THR A C 1
ATOM 2879 O O . THR A 1 363 ? -4.841 16.823 -0.264 1.00 94.00 363 THR A O 1
ATOM 2882 N N . MET A 1 364 ? -5.311 14.648 -0.532 1.00 94.88 364 MET A N 1
ATOM 2883 C CA . MET A 1 364 ? -4.234 14.117 0.292 1.00 94.88 364 MET A CA 1
ATOM 2884 C C . MET A 1 364 ? -3.119 13.578 -0.611 1.00 94.88 364 MET A C 1
ATOM 2886 O O . MET A 1 364 ? -3.359 12.716 -1.465 1.00 94.88 364 MET A O 1
ATOM 2890 N N . ALA A 1 365 ? -1.897 14.082 -0.432 1.00 94.94 365 ALA A N 1
ATOM 2891 C CA . ALA A 1 365 ? -0.721 13.522 -1.088 1.00 94.94 365 ALA A CA 1
ATOM 2892 C C . ALA A 1 365 ? -0.273 12.232 -0.382 1.00 94.94 365 ALA A C 1
ATOM 2894 O O . ALA A 1 365 ? -0.633 11.971 0.768 1.00 94.94 365 ALA A O 1
ATOM 2895 N N . PHE A 1 366 ? 0.567 11.428 -1.039 1.00 96.44 366 PHE A N 1
ATOM 2896 C CA . PHE A 1 366 ? 1.053 10.178 -0.446 1.00 96.44 366 PHE A CA 1
ATOM 2897 C C . PHE A 1 366 ? 1.784 10.389 0.893 1.00 96.44 366 PHE A C 1
ATOM 2899 O O . PHE A 1 366 ? 1.605 9.607 1.823 1.00 96.44 366 PHE A O 1
ATOM 2906 N N . SER A 1 367 ? 2.559 11.471 1.033 1.00 95.00 367 SER A N 1
ATOM 2907 C CA . SER A 1 367 ? 3.246 11.803 2.290 1.00 95.00 367 SER A CA 1
ATOM 2908 C C . SER A 1 367 ? 2.283 12.019 3.456 1.00 95.00 367 SER A C 1
ATOM 2910 O O . SER A 1 367 ? 2.577 11.618 4.581 1.00 95.00 367 SER A O 1
ATOM 2912 N N . ASP A 1 368 ? 1.132 12.629 3.189 1.00 95.88 368 ASP A N 1
ATOM 2913 C CA . ASP A 1 368 ? 0.114 12.912 4.198 1.00 95.88 368 ASP A CA 1
ATOM 2914 C C . ASP A 1 368 ? -0.663 11.643 4.553 1.00 95.88 368 ASP A C 1
ATOM 2916 O O . ASP A 1 368 ? -0.925 11.375 5.725 1.00 95.88 368 ASP A O 1
ATOM 2920 N N . TYR A 1 369 ? -0.918 10.792 3.557 1.00 97.62 369 TYR A N 1
ATOM 2921 C CA . TYR A 1 369 ? -1.464 9.455 3.773 1.00 97.62 369 TYR A CA 1
ATOM 2922 C C . TYR A 1 369 ? -0.543 8.581 4.637 1.00 97.62 369 TYR A C 1
ATOM 2924 O O . TYR A 1 369 ? -1.015 7.907 5.550 1.00 97.62 369 TYR A O 1
ATOM 2932 N N . VAL A 1 370 ? 0.776 8.616 4.422 1.00 97.25 370 VAL A N 1
ATOM 2933 C CA . VAL A 1 370 ? 1.731 7.884 5.273 1.00 97.25 370 VAL A CA 1
ATOM 2934 C C . VAL A 1 370 ? 1.686 8.389 6.719 1.00 97.25 370 VAL A C 1
ATOM 2936 O O . VAL A 1 370 ? 1.757 7.583 7.647 1.00 97.25 370 VAL A O 1
ATOM 2939 N N . ARG A 1 371 ? 1.517 9.701 6.940 1.00 96.31 371 ARG A N 1
ATOM 2940 C CA . ARG A 1 371 ? 1.306 10.247 8.293 1.00 96.31 371 ARG A CA 1
ATOM 2941 C C . ARG A 1 371 ? 0.032 9.692 8.919 1.00 96.31 371 ARG A C 1
ATOM 2943 O O . ARG A 1 371 ? 0.095 9.212 10.044 1.00 96.31 371 ARG A O 1
ATOM 2950 N N . PHE A 1 372 ? -1.075 9.671 8.177 1.00 97.50 372 PHE A N 1
ATOM 2951 C CA . PHE A 1 372 ? -2.323 9.052 8.630 1.00 97.50 372 PHE A CA 1
ATOM 2952 C C . PHE A 1 372 ? -2.129 7.575 9.014 1.00 97.50 372 PHE A C 1
ATOM 2954 O O . PHE A 1 372 ? -2.509 7.165 10.110 1.00 97.50 372 PHE A O 1
ATOM 2961 N N . VAL A 1 373 ? -1.476 6.785 8.155 1.00 97.50 373 VAL A N 1
ATOM 2962 C CA . VAL A 1 373 ? -1.172 5.367 8.414 1.00 97.50 373 VAL A CA 1
ATOM 2963 C C . VAL A 1 373 ? -0.391 5.187 9.718 1.00 97.50 373 VAL A C 1
ATOM 2965 O O . VAL A 1 373 ? -0.705 4.279 10.488 1.00 97.50 373 VAL A O 1
ATOM 2968 N N . ASN A 1 374 ? 0.592 6.051 9.980 1.00 96.50 374 ASN A N 1
ATOM 2969 C CA . ASN A 1 374 ? 1.417 5.995 11.187 1.00 96.50 374 ASN A CA 1
ATOM 2970 C C . ASN A 1 374 ? 0.658 6.444 12.443 1.00 96.50 374 ASN A C 1
ATOM 2972 O O . ASN A 1 374 ? 0.738 5.781 13.474 1.00 96.50 374 ASN A O 1
ATOM 2976 N N . ASP A 1 375 ? -0.097 7.539 12.360 1.00 96.88 375 ASP A N 1
ATOM 2977 C CA . ASP A 1 375 ? -0.833 8.106 13.493 1.00 96.88 375 ASP A CA 1
ATOM 2978 C C . ASP A 1 375 ? -1.913 7.146 14.015 1.00 96.88 375 ASP A C 1
ATOM 2980 O O . ASP A 1 375 ? -2.097 7.017 15.231 1.00 96.88 375 ASP A O 1
ATOM 2984 N N . PHE A 1 376 ? -2.574 6.436 13.093 1.00 96.94 376 PHE A N 1
ATOM 2985 C CA . PHE A 1 376 ? -3.624 5.450 13.364 1.00 96.94 376 PHE A CA 1
ATOM 2986 C C . PHE A 1 376 ? -3.118 4.002 13.423 1.00 96.94 376 PHE A C 1
ATOM 2988 O O . PHE A 1 376 ? -3.924 3.082 13.568 1.00 96.94 376 PHE A O 1
ATOM 2995 N N . HIS A 1 377 ? -1.804 3.785 13.307 1.00 96.06 377 HIS A N 1
ATOM 2996 C CA . HIS A 1 377 ? -1.175 2.462 13.324 1.00 96.06 377 HIS A CA 1
ATOM 2997 C C . HIS A 1 377 ? -1.848 1.456 12.375 1.00 96.06 377 HIS A C 1
ATOM 2999 O O . HIS A 1 377 ? -2.079 0.303 12.730 1.00 96.06 377 HIS A O 1
ATOM 3005 N N . ILE A 1 378 ? -2.199 1.880 11.158 1.00 96.31 378 ILE A N 1
ATOM 3006 C CA . ILE A 1 378 ? -2.942 1.048 10.193 1.00 96.31 378 ILE A CA 1
ATOM 3007 C C . ILE A 1 378 ? -2.158 -0.219 9.812 1.00 96.31 378 ILE A C 1
ATOM 3009 O O . ILE A 1 378 ? -2.754 -1.249 9.509 1.00 96.31 378 ILE A O 1
ATOM 3013 N N . THR A 1 379 ? -0.826 -0.189 9.893 1.00 95.00 379 THR A N 1
ATOM 3014 C CA . THR A 1 379 ? 0.038 -1.357 9.661 1.00 95.00 379 THR A CA 1
ATOM 3015 C C . THR A 1 379 ? -0.182 -2.502 10.656 1.00 95.00 379 THR A C 1
ATOM 3017 O O . THR A 1 379 ? 0.062 -3.657 10.309 1.00 95.00 379 THR A O 1
ATOM 3020 N N . GLU A 1 380 ? -0.716 -2.235 11.854 1.00 95.06 380 GLU A N 1
ATOM 3021 C CA . GLU A 1 380 ? -1.060 -3.274 12.839 1.00 95.06 380 GLU A CA 1
ATOM 3022 C C . GLU A 1 380 ? -2.219 -4.177 12.382 1.00 95.06 380 GLU A C 1
ATOM 3024 O O . GLU A 1 380 ? -2.401 -5.268 12.920 1.00 95.06 380 GLU A O 1
ATOM 3029 N N . LEU A 1 381 ? -2.937 -3.801 11.315 1.00 93.06 381 LEU A N 1
ATOM 3030 C CA . LEU A 1 381 ? -3.903 -4.654 10.613 1.00 93.06 381 LEU A CA 1
ATOM 3031 C C . LEU A 1 381 ? -3.231 -5.721 9.727 1.00 93.06 381 LEU A C 1
ATOM 3033 O O . LEU A 1 381 ? -3.801 -6.147 8.726 1.00 93.06 381 LEU A O 1
ATOM 3037 N N . LEU A 1 382 ? -2.024 -6.164 10.092 1.00 94.06 382 LEU A N 1
ATOM 3038 C CA . LEU A 1 382 ? -1.228 -7.162 9.367 1.00 94.06 382 LEU A CA 1
ATOM 3039 C C . LEU A 1 382 ? -0.853 -6.730 7.939 1.00 94.06 382 LEU A C 1
ATOM 3041 O O . LEU A 1 382 ? -0.639 -7.577 7.068 1.00 94.06 382 LEU A O 1
ATOM 3045 N N . LEU A 1 383 ? -0.756 -5.417 7.715 1.00 94.88 383 LEU A N 1
ATOM 3046 C CA . LEU A 1 383 ? -0.300 -4.836 6.457 1.00 94.88 383 LEU A CA 1
ATOM 3047 C C . LEU A 1 383 ? 1.216 -4.649 6.495 1.00 94.88 383 LEU A C 1
ATOM 3049 O O . LEU A 1 383 ? 1.786 -4.094 7.435 1.00 94.88 383 LEU A O 1
ATOM 3053 N N . SER A 1 384 ? 1.876 -5.082 5.433 1.00 93.62 384 SER A N 1
ATOM 3054 C CA . SER A 1 384 ? 3.278 -4.792 5.178 1.00 93.62 384 SER A CA 1
ATOM 3055 C C . SER A 1 384 ? 3.470 -3.347 4.723 1.00 93.62 384 SER A C 1
ATOM 3057 O O . SER A 1 384 ? 2.587 -2.711 4.146 1.00 93.62 384 SER A O 1
ATOM 3059 N N . THR A 1 385 ? 4.687 -2.841 4.905 1.00 91.06 385 THR A N 1
ATOM 3060 C CA . THR A 1 385 ? 5.074 -1.490 4.478 1.00 91.06 385 THR A CA 1
ATOM 3061 C C . THR A 1 385 ? 4.898 -1.262 2.972 1.00 91.06 385 THR A C 1
ATOM 3063 O O . THR A 1 385 ? 4.647 -0.135 2.561 1.00 91.06 385 THR A O 1
ATOM 3066 N N . HIS A 1 386 ? 4.999 -2.311 2.147 1.00 92.56 386 HIS A N 1
ATOM 3067 C CA . HIS A 1 386 ? 4.790 -2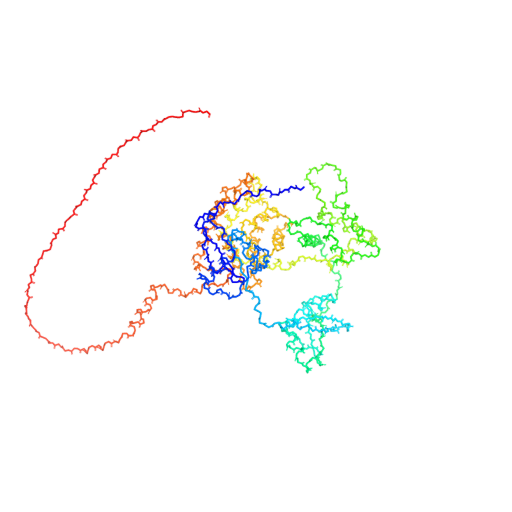.217 0.697 1.00 92.56 386 HIS A CA 1
ATOM 3068 C C . HIS A 1 386 ? 3.309 -2.237 0.297 1.00 92.56 386 HIS A C 1
ATOM 3070 O O . HIS A 1 386 ? 2.970 -1.741 -0.774 1.00 92.56 386 HIS A O 1
ATOM 3076 N N . GLU A 1 387 ? 2.423 -2.758 1.146 1.00 95.62 387 GLU A N 1
ATOM 3077 C CA . GLU A 1 387 ? 0.985 -2.763 0.867 1.00 95.62 387 GLU A CA 1
ATOM 3078 C C . GLU A 1 387 ? 0.375 -1.377 1.084 1.00 95.62 387 GLU A C 1
ATOM 3080 O O . GLU A 1 387 ? -0.486 -0.974 0.317 1.00 95.62 387 GLU A O 1
ATOM 3085 N N . CYS A 1 388 ? 0.847 -0.582 2.049 1.00 96.75 388 CYS A N 1
ATOM 3086 C CA . CYS A 1 388 ? 0.333 0.776 2.269 1.00 96.75 388 CYS A CA 1
ATOM 3087 C C . CYS A 1 388 ? 0.338 1.675 1.007 1.00 96.75 388 CYS A C 1
ATOM 3089 O O . CYS A 1 388 ? -0.716 2.238 0.697 1.00 96.75 388 CYS A O 1
ATOM 3091 N N . PRO A 1 389 ? 1.453 1.826 0.264 1.00 97.06 389 PRO A N 1
ATOM 3092 C CA . PRO A 1 389 ? 1.463 2.553 -1.007 1.00 97.06 389 PRO A CA 1
ATOM 3093 C C . PRO A 1 389 ? 0.647 1.878 -2.112 1.00 97.06 389 PRO A C 1
ATOM 3095 O O . PRO A 1 389 ? 0.047 2.581 -2.923 1.00 97.06 389 PRO A O 1
ATOM 3098 N N . GLU A 1 390 ? 0.578 0.544 -2.144 1.00 96.62 390 GLU A N 1
ATOM 3099 C CA . GLU A 1 390 ? -0.298 -0.171 -3.079 1.00 96.62 390 GLU A CA 1
ATOM 3100 C C . GLU A 1 390 ? -1.767 0.212 -2.856 1.00 96.62 390 GLU A C 1
ATOM 3102 O O . GLU A 1 390 ? -2.467 0.560 -3.807 1.00 96.62 390 GLU A O 1
ATOM 3107 N N . LEU A 1 391 ? -2.213 0.208 -1.597 1.00 97.50 391 LEU A N 1
ATOM 3108 C CA . LEU A 1 391 ? -3.564 0.602 -1.213 1.00 97.50 391 LEU A CA 1
ATOM 3109 C C . LEU A 1 391 ? -3.868 2.037 -1.658 1.00 97.50 391 LEU A C 1
ATOM 3111 O O . LEU A 1 391 ? -4.900 2.272 -2.280 1.00 97.50 391 LEU A O 1
ATOM 3115 N N . PHE A 1 392 ? -2.947 2.974 -1.408 1.00 97.94 392 PHE A N 1
ATOM 3116 C CA . PHE A 1 392 ? -3.084 4.367 -1.841 1.00 97.94 392 PHE A CA 1
ATOM 3117 C C . PHE A 1 392 ? -3.283 4.483 -3.359 1.00 97.94 392 PHE A C 1
ATOM 3119 O O . PHE A 1 392 ? -4.223 5.135 -3.813 1.00 97.94 392 PHE A O 1
ATOM 3126 N N . LEU A 1 393 ? -2.421 3.836 -4.150 1.00 96.88 393 LEU A N 1
ATOM 3127 C CA . LEU A 1 393 ? -2.485 3.882 -5.614 1.00 96.88 393 LEU A CA 1
ATOM 3128 C C . LEU A 1 393 ? -3.768 3.235 -6.152 1.00 96.88 393 LEU A C 1
ATOM 3130 O O . LEU A 1 393 ? -4.402 3.790 -7.053 1.00 96.88 393 LEU A O 1
ATOM 3134 N N . ALA A 1 394 ? -4.172 2.098 -5.578 1.00 95.56 394 ALA A N 1
ATOM 3135 C CA . ALA A 1 394 ? -5.401 1.405 -5.946 1.00 95.56 394 ALA A CA 1
ATOM 3136 C C . ALA A 1 394 ? -6.639 2.278 -5.700 1.00 95.56 394 ALA A C 1
ATOM 3138 O O . ALA A 1 394 ? -7.523 2.366 -6.556 1.00 95.56 394 ALA A O 1
ATOM 3139 N N . SER A 1 395 ? -6.686 2.967 -4.560 1.00 96.06 395 SER A N 1
ATOM 3140 C CA . SER A 1 395 ? -7.792 3.854 -4.203 1.00 96.06 395 SER A CA 1
ATOM 3141 C C . SER A 1 395 ? -7.837 5.122 -5.052 1.00 96.06 395 SER A C 1
ATOM 3143 O O . SER A 1 395 ? -8.910 5.525 -5.508 1.00 96.06 395 SER A O 1
ATOM 3145 N N . CYS A 1 396 ? -6.683 5.723 -5.354 1.00 94.44 396 CYS A N 1
ATOM 3146 C CA . CYS A 1 396 ? -6.604 6.853 -6.280 1.00 94.44 396 CYS A CA 1
ATOM 3147 C C . CYS A 1 396 ? -7.143 6.474 -7.671 1.00 94.44 396 CYS A C 1
ATOM 3149 O O . CYS A 1 396 ? -7.971 7.203 -8.224 1.00 94.44 396 CYS A O 1
ATOM 3151 N N . GLN A 1 397 ? -6.767 5.300 -8.200 1.00 90.19 397 GLN A N 1
ATOM 3152 C CA . GLN A 1 397 ? -7.264 4.832 -9.499 1.00 90.19 397 GLN A CA 1
ATOM 3153 C C . GLN A 1 397 ? -8.790 4.712 -9.518 1.00 90.19 397 GLN A C 1
ATOM 3155 O O . GLN A 1 397 ? -9.417 5.106 -10.501 1.00 90.19 397 GLN A O 1
ATOM 3160 N N . CYS A 1 398 ? -9.396 4.189 -8.450 1.00 83.75 398 CYS A N 1
ATOM 3161 C CA . CYS A 1 398 ? -10.846 3.983 -8.391 1.00 83.75 398 CYS A CA 1
ATOM 3162 C C . CYS A 1 398 ? -11.648 5.284 -8.541 1.00 83.75 398 CYS A C 1
ATOM 3164 O O . CYS A 1 398 ? -12.790 5.246 -8.987 1.00 83.75 398 CYS A O 1
ATOM 3166 N N . THR A 1 399 ? -11.035 6.428 -8.229 1.00 82.94 399 THR A N 1
ATOM 3167 C CA . THR A 1 399 ? -11.631 7.766 -8.376 1.00 82.94 399 THR A CA 1
ATOM 3168 C C . THR A 1 399 ? -11.151 8.513 -9.628 1.00 82.94 399 THR A C 1
ATOM 3170 O O . THR A 1 399 ? -11.478 9.681 -9.827 1.00 82.94 399 THR A O 1
ATOM 3173 N N . GLY A 1 400 ? -10.383 7.853 -10.504 1.00 82.94 400 GLY A N 1
ATOM 3174 C CA . GLY A 1 400 ? -9.883 8.425 -11.757 1.00 82.94 400 GLY A CA 1
ATOM 3175 C C . GLY A 1 400 ? -8.656 9.333 -11.606 1.00 82.94 400 GLY A C 1
ATOM 3176 O O . GLY A 1 400 ? -8.317 10.062 -12.539 1.00 82.94 400 GLY A O 1
ATOM 3177 N N . ARG A 1 401 ? -7.975 9.303 -10.455 1.00 83.44 401 ARG A N 1
ATOM 3178 C CA . ARG A 1 401 ? -6.735 10.053 -10.188 1.00 83.44 401 ARG A CA 1
ATOM 3179 C C . ARG A 1 401 ? -5.541 9.098 -10.104 1.00 83.44 401 ARG A C 1
ATOM 3181 O O . ARG A 1 401 ? -5.702 7.895 -9.932 1.00 83.44 401 ARG A O 1
ATOM 3188 N N . ARG A 1 402 ? -4.322 9.617 -10.270 1.00 86.69 402 ARG A N 1
ATOM 3189 C CA . ARG A 1 402 ? -3.104 8.784 -10.336 1.00 86.69 402 ARG A CA 1
ATOM 3190 C C . ARG A 1 402 ? -2.292 8.774 -9.051 1.00 86.69 402 ARG A C 1
ATOM 3192 O O . ARG A 1 402 ? -1.755 7.736 -8.682 1.00 86.69 402 ARG A O 1
ATOM 3199 N N . ASP A 1 403 ? -2.200 9.922 -8.401 1.00 88.25 403 ASP A N 1
ATOM 3200 C CA . ASP A 1 403 ? -1.191 10.215 -7.382 1.00 88.25 403 ASP A CA 1
ATOM 3201 C C . ASP A 1 403 ? -1.720 11.064 -6.214 1.00 88.25 403 ASP A C 1
ATOM 3203 O O . ASP A 1 403 ? -0.966 11.409 -5.306 1.00 88.25 403 ASP A O 1
ATOM 3207 N N . THR A 1 404 ? -3.012 11.391 -6.222 1.00 92.75 404 THR A N 1
ATOM 3208 C CA . THR A 1 404 ? -3.670 12.245 -5.228 1.00 92.75 404 THR A CA 1
ATOM 3209 C C . THR A 1 404 ? -4.984 11.625 -4.772 1.00 92.75 404 THR A C 1
ATOM 3211 O O . THR A 1 404 ? -5.841 11.259 -5.580 1.00 92.75 404 THR A O 1
ATOM 3214 N N . MET A 1 405 ? -5.150 11.527 -3.455 1.00 95.25 405 MET A N 1
ATOM 3215 C CA . MET A 1 405 ? -6.294 10.879 -2.825 1.00 95.25 405 MET A CA 1
ATOM 3216 C C . MET A 1 405 ? -7.347 11.923 -2.460 1.00 95.25 405 MET A C 1
ATOM 3218 O O . MET A 1 405 ? -7.105 12.797 -1.632 1.00 95.25 405 MET A O 1
ATOM 3222 N N . HIS A 1 406 ? -8.520 11.834 -3.080 1.00 94.56 406 HIS A N 1
ATOM 3223 C CA . HIS A 1 406 ? -9.701 12.588 -2.650 1.00 94.56 406 HIS A CA 1
ATOM 3224 C C . HIS A 1 406 ? -10.417 11.823 -1.534 1.00 94.56 406 HIS A C 1
ATOM 3226 O O . HIS A 1 406 ? -10.084 10.674 -1.236 1.00 94.56 406 HIS A O 1
ATOM 3232 N N . PHE A 1 407 ? -11.432 12.440 -0.941 1.00 95.31 407 PHE A N 1
ATOM 3233 C CA . PHE A 1 407 ? -12.138 11.844 0.183 1.00 95.31 407 PHE A CA 1
ATOM 3234 C C . PHE A 1 407 ? -12.784 10.477 -0.135 1.00 95.31 407 PHE A C 1
ATOM 3236 O O . PHE A 1 407 ? -12.676 9.556 0.669 1.00 95.31 407 PHE A O 1
ATOM 3243 N N . ASP A 1 408 ? -13.350 10.280 -1.330 1.00 94.69 408 ASP A N 1
ATOM 3244 C CA . ASP A 1 408 ? -13.915 8.974 -1.717 1.00 94.69 408 ASP A CA 1
ATOM 3245 C C . ASP A 1 408 ? -12.837 7.881 -1.803 1.00 94.69 408 ASP A C 1
ATOM 3247 O O . ASP A 1 408 ? -13.041 6.750 -1.361 1.00 94.69 408 ASP A O 1
ATOM 3251 N N . ALA A 1 409 ? -11.650 8.234 -2.309 1.00 95.75 409 ALA A N 1
ATOM 3252 C CA . ALA A 1 409 ? -10.495 7.340 -2.325 1.00 95.75 409 ALA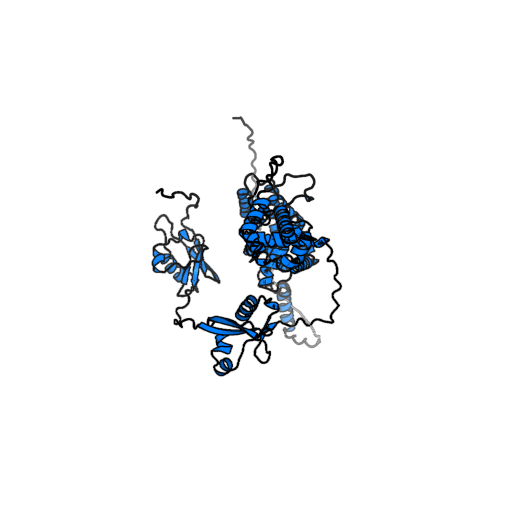 A CA 1
ATOM 3253 C C . ALA A 1 409 ? -9.987 7.053 -0.903 1.00 95.75 409 ALA A C 1
ATOM 3255 O O . ALA A 1 409 ? -9.531 5.948 -0.627 1.00 95.75 409 ALA A O 1
ATOM 3256 N N . PHE A 1 410 ? -10.098 8.010 0.020 1.00 97.75 410 PHE A N 1
ATOM 3257 C CA . PHE A 1 410 ? -9.795 7.783 1.431 1.00 97.75 410 PHE A CA 1
ATOM 3258 C C . PHE A 1 410 ? -10.778 6.796 2.082 1.00 97.75 410 PHE A C 1
ATOM 3260 O O . PHE A 1 410 ? -10.361 5.910 2.820 1.00 97.75 410 PHE A O 1
ATOM 3267 N N . LEU A 1 411 ? -12.074 6.858 1.777 1.00 97.31 411 LEU A N 1
ATOM 3268 C CA . LEU A 1 411 ? -13.015 5.843 2.268 1.00 97.31 411 LEU A CA 1
ATOM 3269 C C . LEU A 1 411 ? -12.712 4.456 1.685 1.00 97.31 411 LEU A C 1
ATOM 3271 O O . LEU A 1 411 ? -12.713 3.458 2.412 1.00 97.31 411 LEU A O 1
ATOM 3275 N N . ASP A 1 412 ? -12.403 4.398 0.389 1.00 96.38 412 ASP A N 1
ATOM 3276 C CA . ASP A 1 412 ? -12.018 3.162 -0.293 1.00 96.38 412 ASP A CA 1
ATOM 3277 C C . ASP A 1 412 ? -10.724 2.564 0.303 1.00 96.38 412 ASP A C 1
ATOM 3279 O O . ASP A 1 412 ? -10.689 1.359 0.570 1.00 96.38 412 ASP A O 1
ATOM 3283 N N . VAL A 1 413 ? -9.706 3.376 0.631 1.00 98.06 413 VAL A N 1
ATOM 3284 C CA . VAL A 1 413 ? -8.437 2.874 1.197 1.00 98.06 413 VAL A CA 1
ATOM 3285 C C . VAL A 1 413 ? -8.627 2.231 2.569 1.00 98.06 413 VAL A C 1
ATOM 3287 O O . VAL A 1 413 ? -8.021 1.194 2.845 1.00 98.06 413 VAL A O 1
ATOM 3290 N N . LEU A 1 414 ? -9.520 2.777 3.406 1.00 98.19 414 LEU A N 1
ATOM 3291 C CA . LEU A 1 414 ? -9.871 2.170 4.695 1.00 98.19 414 LEU A CA 1
ATOM 3292 C C . LEU A 1 414 ? -10.505 0.793 4.499 1.00 98.19 414 LEU A C 1
ATOM 3294 O O . LEU A 1 414 ? -10.155 -0.158 5.194 1.00 98.19 414 LEU A O 1
ATOM 3298 N N . GLY A 1 415 ? -11.402 0.660 3.521 1.00 97.81 415 GLY A N 1
ATOM 3299 C CA . GLY A 1 415 ? -12.003 -0.628 3.199 1.00 97.81 415 GLY A CA 1
ATOM 3300 C C . GLY A 1 415 ? -10.982 -1.641 2.679 1.00 97.81 415 GLY A C 1
ATOM 3301 O O . GLY A 1 415 ? -10.950 -2.790 3.134 1.00 97.81 415 GLY A O 1
ATOM 3302 N N . ARG A 1 416 ? -10.092 -1.214 1.774 1.00 97.81 416 ARG A N 1
ATOM 3303 C CA . ARG A 1 416 ? -9.042 -2.086 1.231 1.00 97.81 416 ARG A CA 1
ATOM 3304 C C . ARG A 1 416 ? -8.024 -2.511 2.280 1.00 97.81 416 ARG A C 1
ATOM 3306 O O . ARG A 1 416 ? -7.565 -3.647 2.209 1.00 97.81 416 ARG A O 1
ATOM 3313 N N . ALA A 1 417 ? -7.698 -1.653 3.247 1.00 98.06 417 ALA A N 1
ATOM 3314 C CA . ALA A 1 417 ? -6.814 -2.001 4.358 1.00 98.06 417 ALA A CA 1
ATOM 3315 C C . ALA A 1 417 ? -7.326 -3.242 5.106 1.00 98.06 417 ALA A C 1
ATOM 3317 O O . ALA A 1 417 ? -6.569 -4.184 5.339 1.00 98.06 417 ALA A O 1
ATOM 3318 N N . GLY A 1 418 ? -8.631 -3.290 5.388 1.00 97.19 418 GLY A N 1
ATOM 3319 C CA . GLY A 1 418 ? -9.269 -4.449 6.010 1.00 97.19 418 GLY A CA 1
ATOM 3320 C C . GLY A 1 418 ? -9.284 -5.682 5.107 1.00 97.19 418 GLY A C 1
ATOM 3321 O O . GLY A 1 418 ? -8.970 -6.779 5.566 1.00 97.19 418 GLY A O 1
ATOM 3322 N N . LEU A 1 419 ? -9.626 -5.519 3.822 1.00 97.25 419 LEU A N 1
ATOM 3323 C CA . LEU A 1 419 ? -9.643 -6.631 2.865 1.00 97.25 419 LEU A CA 1
ATOM 3324 C C . LEU A 1 419 ? -8.249 -7.254 2.712 1.00 97.25 419 LEU A C 1
ATOM 3326 O O . LEU A 1 419 ? -8.098 -8.456 2.905 1.00 97.25 419 LEU A O 1
ATOM 3330 N N . VAL A 1 420 ? -7.219 -6.454 2.428 1.00 96.31 420 VAL A N 1
ATOM 3331 C CA . VAL A 1 420 ? -5.849 -6.945 2.201 1.00 96.31 420 VAL A CA 1
ATOM 3332 C C . VAL A 1 420 ? -5.241 -7.523 3.478 1.00 96.31 420 VAL A C 1
ATOM 3334 O O . VAL A 1 420 ? -4.697 -8.627 3.448 1.00 96.31 420 VAL A O 1
ATOM 3337 N N . GLY A 1 421 ? -5.362 -6.808 4.598 1.00 95.50 421 GLY A N 1
ATOM 3338 C CA . GLY A 1 421 ? -4.733 -7.200 5.857 1.00 95.50 421 GLY A CA 1
ATOM 3339 C C . GLY A 1 421 ? -5.355 -8.447 6.484 1.00 95.50 421 GLY A C 1
ATOM 3340 O O . GLY A 1 421 ? -4.644 -9.314 6.993 1.00 95.50 421 GLY A O 1
ATOM 3341 N N . LEU A 1 422 ? -6.685 -8.587 6.418 1.00 94.56 422 LEU A N 1
ATOM 3342 C CA . LEU A 1 422 ? -7.398 -9.589 7.216 1.00 94.56 422 LEU A CA 1
ATOM 3343 C C . LEU A 1 422 ? -7.820 -10.828 6.416 1.00 94.56 422 LEU A C 1
ATOM 3345 O O . LEU A 1 422 ? -7.790 -11.936 6.961 1.00 94.56 422 LEU A O 1
ATOM 3349 N N . THR A 1 423 ? -8.159 -10.692 5.125 1.00 92.81 423 THR A N 1
ATOM 3350 C CA . THR A 1 423 ? -8.655 -11.842 4.336 1.00 92.81 423 THR A CA 1
ATOM 3351 C C . THR A 1 423 ? -7.571 -12.863 3.995 1.00 92.81 423 THR A C 1
ATOM 3353 O O . THR A 1 423 ? -7.870 -14.028 3.743 1.00 92.81 423 THR A O 1
ATOM 3356 N N . ARG A 1 424 ? -6.292 -12.465 4.067 1.00 88.25 424 ARG A N 1
ATOM 3357 C CA . ARG A 1 424 ? -5.144 -13.372 3.909 1.00 88.25 424 ARG A CA 1
ATOM 3358 C C . ARG A 1 424 ? -5.124 -14.484 4.958 1.00 88.25 424 ARG A C 1
ATOM 3360 O O . ARG A 1 424 ? -4.635 -15.575 4.677 1.00 88.25 424 ARG A O 1
ATOM 3367 N N . TYR A 1 425 ? -5.623 -14.201 6.159 1.00 86.69 425 TYR A N 1
ATOM 3368 C CA . TYR A 1 425 ? -5.524 -15.107 7.302 1.00 86.69 425 TYR A CA 1
ATOM 3369 C C . TYR A 1 425 ? -6.866 -15.727 7.686 1.00 86.69 425 TYR A C 1
ATOM 3371 O O . TYR A 1 425 ? -6.881 -16.748 8.373 1.00 86.69 425 TYR A O 1
ATOM 3379 N N . ARG A 1 426 ? -7.991 -15.117 7.285 1.00 88.44 426 ARG A N 1
ATOM 3380 C CA . ARG A 1 426 ? -9.340 -15.562 7.656 1.00 88.44 426 ARG A CA 1
ATOM 3381 C C . ARG A 1 426 ? -10.357 -15.277 6.543 1.00 88.44 426 ARG A C 1
ATOM 3383 O O . ARG A 1 426 ? -10.278 -14.225 5.917 1.00 88.44 426 ARG A O 1
ATOM 3390 N N . PRO A 1 427 ? -11.365 -16.142 6.334 1.00 90.19 427 PRO A N 1
ATOM 3391 C CA . PRO A 1 427 ? -12.439 -15.902 5.370 1.00 90.19 427 PRO A CA 1
ATOM 3392 C C . PRO A 1 427 ? -13.487 -14.927 5.940 1.00 90.19 427 PRO A C 1
ATOM 3394 O O . PRO A 1 427 ? -14.608 -15.316 6.261 1.00 90.19 427 PRO A O 1
ATOM 3397 N N . LEU A 1 428 ? -13.107 -13.661 6.122 1.00 93.62 428 LEU A N 1
ATOM 3398 C CA . LEU A 1 428 ? -14.005 -12.613 6.613 1.00 93.62 428 LEU A CA 1
ATOM 3399 C C . LEU A 1 428 ? -14.848 -12.025 5.479 1.00 93.62 428 LEU A C 1
ATOM 3401 O O . LEU A 1 428 ? -14.384 -11.890 4.346 1.00 93.62 428 LEU A O 1
ATOM 3405 N N . GLN A 1 429 ? -16.082 -11.639 5.801 1.00 95.69 429 GLN A N 1
ATOM 3406 C CA . GLN A 1 429 ? -16.944 -10.921 4.862 1.00 95.69 429 GLN A CA 1
ATOM 3407 C C . GLN A 1 429 ? -16.468 -9.468 4.682 1.00 95.69 429 GLN A C 1
ATOM 3409 O O . GLN A 1 429 ? -15.954 -8.882 5.641 1.00 95.69 429 GLN A O 1
ATOM 3414 N N . PRO A 1 430 ? -16.694 -8.832 3.514 1.00 97.19 430 PRO A N 1
ATOM 3415 C CA . PRO A 1 430 ? -16.243 -7.461 3.255 1.00 97.19 430 PRO A CA 1
ATOM 3416 C C . PRO A 1 430 ? -16.679 -6.455 4.327 1.00 97.19 430 PRO A C 1
ATOM 3418 O O . PRO A 1 430 ? -15.854 -5.704 4.847 1.00 97.19 430 PRO A O 1
ATOM 3421 N N . LEU A 1 431 ? -17.948 -6.499 4.747 1.00 97.50 431 LEU A N 1
ATOM 3422 C CA . LEU A 1 431 ? -18.464 -5.638 5.814 1.00 97.50 431 LEU A CA 1
ATOM 3423 C C . LEU A 1 431 ? -17.724 -5.834 7.148 1.00 97.50 431 LEU A C 1
ATOM 3425 O O . LEU A 1 431 ? -17.473 -4.864 7.862 1.00 97.50 431 LEU A O 1
ATOM 3429 N N . GLN A 1 432 ? -17.350 -7.072 7.487 1.00 96.44 432 GLN A N 1
ATOM 3430 C CA . GLN A 1 432 ? -16.584 -7.363 8.703 1.00 96.44 432 GLN A CA 1
ATOM 3431 C C . GLN A 1 432 ? -15.170 -6.787 8.617 1.00 96.44 432 GLN A C 1
ATOM 3433 O O . GLN A 1 432 ? -14.704 -6.203 9.591 1.00 96.44 432 GLN A O 1
ATOM 3438 N N . CYS A 1 433 ? -14.518 -6.877 7.453 1.00 97.44 433 CYS A N 1
ATOM 3439 C CA . CYS A 1 433 ? -13.210 -6.266 7.219 1.00 97.44 433 CYS A CA 1
ATOM 3440 C C . CYS A 1 433 ? -13.237 -4.746 7.435 1.00 97.44 433 CYS A C 1
ATOM 3442 O O . CYS A 1 433 ? -12.373 -4.213 8.129 1.00 97.44 433 CYS A O 1
ATOM 3444 N N . VAL A 1 434 ? -14.247 -4.048 6.902 1.00 98.19 434 VAL A N 1
ATOM 3445 C CA . VAL A 1 434 ? -14.398 -2.593 7.101 1.00 98.19 434 VAL A CA 1
ATOM 3446 C C . VAL A 1 434 ? -14.653 -2.257 8.572 1.00 98.19 434 VAL A C 1
ATOM 3448 O O . VAL A 1 434 ? -14.008 -1.373 9.137 1.00 98.19 434 VAL A O 1
ATOM 3451 N N . LYS A 1 435 ? -15.548 -3.000 9.232 1.00 97.81 435 LYS A N 1
ATOM 3452 C CA . LYS A 1 435 ? -15.813 -2.839 10.668 1.00 97.81 435 LYS A CA 1
ATOM 3453 C C . LYS A 1 435 ? -14.571 -3.088 11.522 1.00 97.81 435 LYS A C 1
ATOM 3455 O O . LYS A 1 435 ? -14.373 -2.379 12.503 1.00 97.81 435 LYS A O 1
ATOM 3460 N N . ALA A 1 436 ? -13.724 -4.046 11.150 1.00 96.94 436 ALA A N 1
ATOM 3461 C CA . ALA A 1 436 ? -12.467 -4.323 11.838 1.00 96.94 436 ALA A CA 1
ATOM 3462 C C . ALA A 1 436 ? -11.483 -3.151 11.742 1.00 96.94 436 ALA A C 1
ATOM 3464 O O . ALA A 1 436 ? -10.878 -2.793 12.750 1.00 96.94 436 ALA A O 1
ATOM 3465 N N . VAL A 1 437 ? -11.381 -2.498 10.579 1.00 97.75 437 VAL A N 1
ATOM 3466 C CA . VAL A 1 437 ? -10.563 -1.283 10.408 1.00 97.75 437 VAL A CA 1
ATOM 3467 C C . VAL A 1 437 ? -11.082 -0.159 11.304 1.00 97.75 437 VAL A C 1
ATOM 3469 O O . VAL A 1 437 ? -10.310 0.480 12.014 1.00 97.75 437 VAL A O 1
ATOM 3472 N N . PHE A 1 438 ? -12.398 0.054 11.333 1.00 98.06 438 PHE A N 1
ATOM 3473 C CA . PHE A 1 438 ? -12.995 1.117 12.146 1.00 98.06 438 PHE A CA 1
ATOM 3474 C C . PHE A 1 438 ? -12.835 0.812 13.642 1.00 98.06 438 PHE A C 1
ATOM 3476 O O . PHE A 1 438 ? -12.504 1.697 14.432 1.00 98.06 438 PHE A O 1
ATOM 3483 N N . HIS A 1 439 ? -12.970 -0.456 14.033 1.00 96.94 439 HIS A N 1
ATOM 3484 C CA . HIS A 1 439 ? -12.702 -0.909 15.393 1.00 96.94 439 HIS A CA 1
ATOM 3485 C C . HIS A 1 439 ? -11.245 -0.671 15.791 1.00 96.94 439 HIS A C 1
ATOM 3487 O O . HIS A 1 439 ? -10.988 -0.122 16.859 1.00 96.94 439 HIS A O 1
ATOM 3493 N N . HIS A 1 440 ? -10.296 -1.006 14.920 1.00 96.12 440 HIS A N 1
ATOM 3494 C CA . HIS A 1 440 ? -8.879 -0.721 15.132 1.00 96.12 440 HIS A CA 1
ATOM 3495 C C . HIS A 1 440 ? -8.626 0.772 15.357 1.00 96.12 440 HIS A C 1
ATOM 3497 O O . HIS A 1 440 ? -8.071 1.157 16.388 1.00 96.12 440 HIS A O 1
ATOM 3503 N N . MET A 1 441 ? -9.145 1.619 14.462 1.00 96.94 441 MET A N 1
ATOM 3504 C CA . MET A 1 441 ? -9.033 3.073 14.588 1.00 96.94 441 MET A CA 1
ATOM 3505 C C . MET A 1 441 ? -9.608 3.571 15.920 1.00 96.94 441 MET A C 1
ATOM 3507 O O . MET A 1 441 ? -8.942 4.326 16.622 1.00 96.94 441 MET A O 1
ATOM 3511 N N . THR A 1 442 ? -10.805 3.120 16.318 1.00 95.94 442 THR A N 1
ATOM 3512 C CA . THR A 1 442 ? -11.426 3.540 17.591 1.00 95.94 442 THR A CA 1
ATOM 3513 C C . THR A 1 442 ? -10.666 3.093 18.837 1.00 95.94 442 THR A C 1
ATOM 3515 O O . THR A 1 442 ? -10.598 3.854 19.801 1.00 95.94 442 THR A O 1
ATOM 3518 N N . ARG A 1 443 ? -10.045 1.905 18.835 1.00 92.31 443 ARG A N 1
ATOM 3519 C CA . ARG A 1 443 ? -9.226 1.431 19.966 1.00 92.31 443 ARG A CA 1
ATOM 3520 C C . ARG A 1 443 ? -7.983 2.298 20.182 1.00 92.31 443 ARG A C 1
ATOM 3522 O O . ARG A 1 443 ? -7.593 2.509 21.333 1.00 92.31 443 ARG A O 1
ATOM 3529 N N . GLY A 1 444 ? -7.389 2.803 19.099 1.00 85.56 444 GLY A N 1
ATOM 3530 C CA . GLY A 1 444 ? -6.271 3.752 19.144 1.00 85.56 444 GLY A CA 1
ATOM 3531 C C . GLY A 1 444 ? -6.694 5.193 19.462 1.00 85.56 444 GLY A C 1
ATOM 3532 O O . GLY A 1 444 ? -5.952 5.934 20.104 1.00 85.56 444 GLY A O 1
ATOM 3533 N N . LEU A 1 445 ? -7.910 5.586 19.076 1.00 90.44 445 LEU A N 1
ATOM 3534 C CA . LEU A 1 445 ? -8.465 6.942 19.187 1.00 90.44 445 LEU A CA 1
ATOM 3535 C C . LEU A 1 445 ? -8.978 7.306 20.592 1.00 90.44 445 LEU A C 1
ATOM 3537 O O . LEU A 1 445 ? -10.163 7.568 20.814 1.00 90.44 445 LEU A O 1
ATOM 3541 N N . LYS A 1 446 ? -8.075 7.391 21.569 1.00 90.44 446 LYS A N 1
ATOM 3542 C CA . LYS A 1 446 ? -8.370 8.080 22.839 1.00 90.44 446 LYS A CA 1
ATOM 3543 C C . LYS A 1 446 ? -8.245 9.595 22.657 1.00 90.44 446 LYS A C 1
ATOM 3545 O O . LYS A 1 446 ? -7.432 10.051 21.856 1.00 90.44 446 LYS A O 1
ATOM 3550 N N . SER A 1 447 ? -8.965 10.390 23.454 1.00 91.00 447 SER A N 1
ATOM 3551 C CA . SER A 1 447 ? -8.840 11.860 23.432 1.00 91.00 447 SER A CA 1
ATOM 3552 C C . SER A 1 447 ? -7.392 12.329 23.612 1.00 91.00 447 SER A C 1
ATOM 3554 O O . SER A 1 447 ? -6.965 13.262 22.941 1.00 91.00 447 SER A O 1
ATOM 3556 N N . SER A 1 448 ? -6.616 11.652 24.466 1.00 93.38 448 SER A N 1
ATOM 3557 C CA . SER A 1 448 ? -5.184 11.924 24.639 1.00 93.38 448 SER A CA 1
ATOM 3558 C C . SER A 1 448 ? -4.375 11.658 23.368 1.00 93.38 448 SER A C 1
ATOM 3560 O O . SER A 1 448 ? -3.521 12.465 23.023 1.00 93.38 448 SER A O 1
ATOM 3562 N N . ARG A 1 449 ? -4.676 10.575 22.640 1.00 95.62 449 ARG A N 1
ATOM 3563 C CA . ARG A 1 449 ? -4.014 10.242 21.373 1.00 95.62 449 ARG A CA 1
ATOM 3564 C C . ARG A 1 449 ? -4.343 11.256 20.280 1.00 95.62 449 ARG A C 1
ATOM 3566 O O . ARG A 1 449 ? -3.452 11.659 19.547 1.00 95.62 449 ARG A O 1
ATOM 3573 N N . ALA A 1 450 ? -5.592 11.714 20.192 1.00 95.44 450 ALA A N 1
ATOM 3574 C CA . ALA A 1 450 ? -5.966 12.762 19.240 1.00 95.44 450 ALA A CA 1
ATOM 3575 C C . ALA A 1 450 ? -5.198 14.073 19.506 1.00 95.44 450 ALA A C 1
ATOM 3577 O O . ALA A 1 450 ? -4.706 14.698 18.570 1.00 95.44 450 ALA A O 1
ATOM 3578 N N . LEU A 1 451 ? -5.041 14.464 20.778 1.00 94.56 451 LEU A N 1
ATOM 3579 C CA . LEU A 1 451 ? -4.234 15.629 21.163 1.00 94.56 451 LEU A CA 1
ATOM 3580 C C . LEU A 1 451 ? -2.740 15.432 20.877 1.00 94.56 451 LEU A C 1
ATOM 3582 O O . LEU A 1 451 ? -2.080 16.367 20.433 1.00 94.56 451 LEU A O 1
ATOM 3586 N N . GLU A 1 452 ? -2.216 14.226 21.095 1.00 96.50 452 GLU A N 1
ATOM 3587 C CA . GLU A 1 452 ? -0.837 13.871 20.751 1.00 96.50 452 GLU A CA 1
ATOM 3588 C C . GLU A 1 452 ? -0.587 14.001 19.241 1.00 96.50 452 GLU A C 1
ATOM 3590 O O . GLU A 1 452 ? 0.396 14.616 18.836 1.00 96.50 452 GLU A O 1
ATOM 3595 N N . ILE A 1 453 ? -1.501 13.495 18.403 1.00 96.19 453 ILE A N 1
ATOM 3596 C CA . ILE A 1 453 ? -1.426 13.642 16.942 1.00 96.19 453 ILE A CA 1
ATOM 3597 C C . ILE A 1 453 ? -1.407 15.128 16.565 1.00 96.19 453 ILE A C 1
ATOM 3599 O O . ILE A 1 453 ? -0.517 15.564 15.841 1.00 96.19 453 ILE A O 1
ATOM 3603 N N . ILE A 1 454 ? -2.320 15.938 17.110 1.00 95.44 454 ILE A N 1
ATOM 3604 C CA . ILE A 1 454 ? -2.332 17.391 16.869 1.00 95.44 454 ILE A CA 1
ATOM 3605 C C . ILE A 1 454 ? -0.985 18.025 17.245 1.00 95.44 454 ILE A C 1
ATOM 3607 O O . ILE A 1 454 ? -0.436 18.806 16.469 1.00 95.44 454 ILE A O 1
ATOM 3611 N N . ALA A 1 455 ? -0.435 17.674 18.411 1.00 94.25 455 ALA A N 1
ATOM 3612 C CA . ALA A 1 455 ? 0.845 18.199 18.874 1.00 94.25 455 ALA A CA 1
ATOM 3613 C C . ALA A 1 455 ? 2.008 17.804 17.945 1.00 94.25 455 ALA A C 1
ATOM 3615 O O . ALA A 1 455 ? 2.848 18.647 17.632 1.00 94.25 455 ALA A O 1
ATOM 3616 N N . ASN A 1 456 ? 2.023 16.563 17.448 1.00 93.88 456 ASN A N 1
ATOM 3617 C CA . ASN A 1 456 ? 3.058 16.047 16.546 1.00 93.88 456 ASN A CA 1
ATOM 3618 C C . ASN A 1 456 ? 3.045 16.715 15.161 1.00 93.88 456 ASN A C 1
ATOM 3620 O O . ASN A 1 456 ? 4.096 16.860 14.538 1.00 93.88 456 ASN A O 1
ATOM 3624 N N . HIS A 1 457 ? 1.879 17.157 14.677 1.00 91.81 457 HIS A N 1
ATOM 3625 C CA . HIS A 1 457 ? 1.764 17.933 13.430 1.00 91.81 457 HIS A CA 1
ATOM 3626 C C . HIS A 1 457 ? 2.153 19.414 13.614 1.00 91.81 457 HIS A C 1
ATOM 3628 O O . HIS A 1 457 ? 2.417 20.128 12.638 1.00 91.81 457 HIS A O 1
ATOM 3634 N N . GLY A 1 458 ? 2.250 19.875 14.864 1.00 89.06 458 GLY A N 1
ATOM 3635 C CA . GLY A 1 458 ? 2.743 21.199 15.227 1.00 89.06 458 GLY A CA 1
ATOM 3636 C C . GLY A 1 458 ? 1.888 22.348 14.666 1.00 89.06 458 GLY A C 1
ATOM 3637 O O . GLY A 1 458 ? 0.696 22.179 14.411 1.00 89.06 458 GLY A O 1
ATOM 3638 N N . PRO A 1 459 ? 2.472 23.539 14.433 1.00 80.62 459 PRO A N 1
ATOM 3639 C CA . PRO A 1 459 ? 1.726 24.719 13.977 1.00 80.62 459 PRO A CA 1
ATOM 3640 C C . PRO A 1 459 ? 1.173 24.588 12.550 1.00 80.62 459 PRO A C 1
ATOM 3642 O O . PRO A 1 459 ? 0.408 25.441 12.113 1.00 80.62 459 PRO A O 1
ATOM 3645 N N . SER A 1 460 ? 1.554 23.536 11.817 1.00 77.31 460 SER A N 1
ATOM 3646 C CA . SER A 1 460 ? 1.023 23.253 10.482 1.00 77.31 460 SER A CA 1
ATOM 3647 C C . SER A 1 460 ? -0.359 22.592 10.503 1.00 77.31 460 SER A C 1
ATOM 3649 O O . SER A 1 460 ? -0.973 22.454 9.459 1.00 77.31 460 SER A O 1
ATOM 3651 N N . ALA A 1 461 ? -0.885 22.221 11.671 1.00 85.38 461 ALA A N 1
ATOM 3652 C CA . ALA A 1 461 ? -2.204 21.617 11.820 1.00 85.38 461 ALA A CA 1
ATOM 3653 C C . ALA A 1 461 ? -3.353 22.646 11.694 1.00 85.38 461 ALA A C 1
ATOM 3655 O O . ALA A 1 461 ? -3.967 23.023 12.694 1.00 85.38 461 ALA A O 1
ATOM 3656 N N . LEU A 1 462 ? -3.686 23.076 10.469 1.00 85.56 462 LEU A N 1
ATOM 3657 C CA . LEU A 1 462 ? -4.744 24.073 10.206 1.00 85.56 462 LEU A CA 1
ATOM 3658 C C . LEU A 1 462 ? -6.119 23.700 10.796 1.00 85.56 462 LEU A C 1
ATOM 3660 O O . LEU A 1 462 ? -6.893 24.580 11.170 1.00 85.56 462 LEU A O 1
ATOM 3664 N N . TYR A 1 463 ? -6.419 22.402 10.915 1.00 90.25 463 TYR A N 1
ATOM 3665 C CA . TYR A 1 463 ? -7.747 21.896 11.289 1.00 90.25 463 TYR A CA 1
ATOM 3666 C C . TYR A 1 463 ? -7.771 21.089 12.586 1.00 90.25 463 TYR A C 1
ATOM 3668 O O . TYR A 1 463 ? -8.600 20.194 12.742 1.00 90.25 463 TYR A O 1
ATOM 3676 N N . ALA A 1 464 ? -6.892 21.406 13.539 1.00 93.00 464 ALA A N 1
ATOM 3677 C CA . ALA A 1 464 ? -6.783 20.684 14.810 1.00 93.00 464 ALA A CA 1
ATOM 3678 C C . ALA A 1 464 ? -8.124 20.525 15.560 1.00 93.00 464 ALA A C 1
ATOM 3680 O O . ALA A 1 464 ? -8.445 19.436 16.036 1.00 93.00 464 ALA A O 1
ATOM 3681 N N . ALA A 1 465 ? -8.940 21.585 15.630 1.00 92.19 465 ALA A N 1
ATOM 3682 C CA . ALA A 1 465 ? -10.234 21.541 16.318 1.00 92.19 465 ALA A CA 1
ATOM 3683 C C . ALA A 1 465 ? -11.240 20.598 15.630 1.00 92.19 465 ALA A C 1
ATOM 3685 O O . ALA A 1 465 ? -11.909 19.815 16.305 1.00 92.19 465 ALA A O 1
ATOM 3686 N N . ARG A 1 466 ? -11.312 20.632 14.290 1.00 93.50 466 ARG A N 1
ATOM 3687 C CA . ARG A 1 466 ? -12.170 19.728 13.506 1.00 93.50 466 ARG A CA 1
ATOM 3688 C C . ARG A 1 466 ? -11.694 18.291 13.608 1.00 93.50 466 ARG A C 1
ATOM 3690 O O . ARG A 1 466 ? -12.507 17.413 13.861 1.00 93.50 466 ARG A O 1
ATOM 3697 N N . PHE A 1 467 ? -10.387 18.063 13.500 1.00 95.88 467 PHE A N 1
ATOM 3698 C CA . PHE A 1 467 ? -9.794 16.744 13.685 1.00 95.88 467 PHE A CA 1
ATOM 3699 C C . PHE A 1 467 ? -10.191 16.136 15.029 1.00 95.88 467 PHE A C 1
ATOM 3701 O O . PHE A 1 467 ? -10.694 15.015 15.069 1.00 95.88 467 PHE A O 1
ATOM 3708 N N . TYR A 1 468 ? -10.028 16.888 16.123 1.00 96.75 468 TYR A N 1
ATOM 3709 C CA . TYR A 1 468 ? -10.406 16.422 17.455 1.00 96.75 468 TYR A CA 1
ATOM 3710 C C . TYR A 1 468 ? -11.902 16.093 17.545 1.00 96.75 468 TYR A C 1
ATOM 3712 O O . TYR A 1 468 ? -12.268 15.012 18.008 1.00 96.75 468 TYR A O 1
ATOM 3720 N N . ALA A 1 469 ? -12.768 16.994 17.065 1.00 95.31 469 ALA A N 1
ATOM 3721 C CA . ALA A 1 469 ? -14.214 16.785 17.062 1.00 95.31 469 ALA A CA 1
ATOM 3722 C C . ALA A 1 469 ? -14.620 15.552 16.232 1.00 95.31 469 ALA A C 1
ATOM 3724 O O . ALA A 1 469 ? -15.370 14.706 16.722 1.00 95.31 469 ALA A O 1
ATOM 3725 N N . GLY A 1 470 ? -14.065 15.406 15.025 1.00 96.75 470 GLY A N 1
ATOM 3726 C CA . GLY A 1 470 ? -14.276 14.262 14.139 1.00 96.75 470 GLY A CA 1
ATOM 3727 C C . GLY A 1 470 ? -13.825 12.948 14.772 1.00 96.75 470 GLY A C 1
ATOM 3728 O O . GLY A 1 470 ? -14.571 11.974 14.766 1.00 96.75 470 GLY A O 1
ATOM 3729 N N . CYS A 1 471 ? -12.655 12.938 15.413 1.00 97.50 471 CYS A N 1
ATOM 3730 C CA . CYS A 1 471 ? -12.119 11.797 16.156 1.00 97.50 471 CYS A CA 1
ATOM 3731 C C . CYS A 1 471 ? -13.047 11.337 17.293 1.00 97.50 471 CYS A C 1
ATOM 3733 O O . CYS A 1 471 ? -13.356 10.147 17.405 1.00 97.50 471 CYS A O 1
ATOM 3735 N N . VAL A 1 472 ? -13.515 12.272 18.126 1.00 96.31 472 VAL A N 1
ATOM 3736 C CA . VAL A 1 472 ? -14.417 11.978 19.253 1.00 96.31 472 VAL A CA 1
ATOM 3737 C C . VAL A 1 472 ? -15.774 11.485 18.753 1.00 96.31 472 VAL A C 1
ATOM 3739 O O . VAL A 1 472 ? -16.264 10.455 19.222 1.00 96.31 472 VAL A O 1
ATOM 3742 N N . ALA A 1 473 ? -16.364 12.177 17.776 1.00 97.00 473 ALA A N 1
ATOM 3743 C CA . ALA A 1 473 ? -17.659 11.813 17.214 1.00 97.00 473 ALA A CA 1
ATOM 3744 C C . ALA A 1 473 ? -17.613 10.451 16.497 1.00 97.00 473 ALA A C 1
ATOM 3746 O O . ALA A 1 473 ? -18.502 9.622 16.709 1.00 97.00 473 ALA A O 1
ATOM 3747 N N . PHE A 1 474 ? -16.552 10.181 15.724 1.00 98.00 474 PHE A N 1
ATOM 3748 C CA . PHE A 1 474 ? -16.314 8.882 15.089 1.00 98.00 474 PHE A CA 1
ATOM 3749 C C . PHE A 1 474 ? -16.248 7.762 16.129 1.00 98.00 474 PHE A C 1
ATOM 3751 O O . PHE A 1 474 ? -16.970 6.770 16.013 1.00 98.00 474 PHE A O 1
ATOM 3758 N N . SER A 1 475 ? -15.425 7.948 17.168 1.00 97.31 475 SER A N 1
ATOM 3759 C CA . SER A 1 475 ? -15.239 6.963 18.235 1.00 97.31 475 SER A CA 1
ATOM 3760 C C . SER A 1 475 ? -16.548 6.663 18.965 1.00 97.31 475 SER A C 1
ATOM 3762 O O . SER A 1 475 ? -16.947 5.502 19.060 1.00 97.31 475 SER A O 1
ATOM 3764 N N . HIS A 1 476 ? -17.282 7.696 19.391 1.00 96.88 476 HIS A N 1
ATOM 3765 C CA . HIS A 1 476 ? -18.561 7.524 20.082 1.00 96.88 476 HIS A CA 1
ATOM 3766 C C . HIS A 1 476 ? -19.580 6.778 19.216 1.00 96.88 476 HIS A C 1
ATOM 3768 O O . HIS A 1 476 ? -20.135 5.763 19.639 1.00 96.88 476 HIS A O 1
ATOM 3774 N N . LYS A 1 477 ? -19.784 7.234 17.973 1.00 97.81 477 LYS A N 1
ATOM 3775 C CA . LYS A 1 477 ? -20.772 6.637 17.071 1.00 97.81 477 LYS A CA 1
ATOM 3776 C C . LYS A 1 477 ? -20.444 5.184 16.741 1.00 97.81 477 LYS A C 1
ATOM 3778 O O . LYS A 1 477 ? -21.349 4.354 16.665 1.00 97.81 477 LYS A O 1
ATOM 3783 N N . PHE A 1 478 ? -19.169 4.858 16.532 1.00 97.50 478 PHE A N 1
ATOM 3784 C CA . PHE A 1 478 ? -18.777 3.486 16.226 1.00 97.50 478 PHE A CA 1
ATOM 3785 C C . PHE A 1 478 ? -18.935 2.579 17.447 1.00 97.50 478 PHE A C 1
ATOM 3787 O O . PHE A 1 478 ? -19.455 1.475 17.307 1.00 97.50 478 PHE A O 1
ATOM 3794 N N . LEU A 1 479 ? -18.558 3.047 18.643 1.00 96.31 479 LEU A N 1
ATOM 3795 C CA . LEU A 1 479 ? -18.750 2.290 19.880 1.00 96.31 479 LEU A CA 1
ATOM 3796 C C . LEU A 1 479 ? -20.232 2.022 20.170 1.00 96.31 479 LEU A C 1
ATOM 3798 O O . LEU A 1 479 ? -20.556 0.942 20.655 1.00 96.31 479 LEU A O 1
ATOM 3802 N N . ASP A 1 480 ? -21.137 2.941 19.831 1.00 97.12 480 ASP A N 1
ATOM 3803 C CA . ASP A 1 480 ? -22.579 2.697 19.939 1.00 97.12 480 ASP A CA 1
ATOM 3804 C C . ASP A 1 480 ? -23.036 1.574 19.002 1.00 97.12 480 ASP A C 1
ATOM 3806 O O . ASP A 1 480 ? -23.702 0.636 19.444 1.00 97.12 480 ASP A O 1
ATOM 3810 N N . VAL A 1 481 ? -22.623 1.609 17.728 1.00 96.38 481 VAL A N 1
ATOM 3811 C CA . VAL A 1 481 ? -22.909 0.527 16.768 1.00 96.38 481 VAL A CA 1
ATOM 3812 C C . VAL A 1 481 ? -22.326 -0.801 17.255 1.00 96.38 481 VAL A C 1
ATOM 3814 O O . VAL A 1 481 ? -23.012 -1.820 17.243 1.00 96.38 481 VAL A O 1
ATOM 3817 N N . TRP A 1 482 ? -21.085 -0.789 17.737 1.00 95.31 482 TRP A N 1
ATOM 3818 C CA . TRP A 1 482 ? -20.401 -1.965 18.262 1.00 95.31 482 TRP A CA 1
ATOM 3819 C C . TRP A 1 482 ? -21.128 -2.574 19.468 1.00 95.31 482 TRP A C 1
ATOM 3821 O O . TRP A 1 482 ? -21.361 -3.781 19.484 1.00 95.31 482 TRP A O 1
ATOM 3831 N N . ARG A 1 483 ? -21.573 -1.757 20.434 1.00 94.94 483 ARG A N 1
ATOM 3832 C CA . ARG A 1 483 ? -22.364 -2.220 21.590 1.00 94.94 483 ARG A CA 1
ATOM 3833 C C . ARG A 1 483 ? -23.717 -2.795 21.173 1.00 94.94 483 ARG A C 1
ATOM 3835 O O . ARG A 1 483 ? -24.117 -3.831 21.697 1.00 94.94 483 ARG A O 1
ATOM 3842 N N . ILE A 1 484 ? -24.413 -2.152 20.230 1.00 93.69 484 ILE A N 1
ATOM 3843 C CA . ILE A 1 484 ? -25.707 -2.631 19.709 1.00 93.69 484 ILE A CA 1
ATOM 3844 C C . ILE A 1 484 ? -25.559 -4.023 19.074 1.00 93.69 484 ILE A C 1
ATOM 3846 O O . ILE A 1 484 ? -26.438 -4.872 19.236 1.00 93.69 484 ILE A O 1
ATOM 3850 N N . GLU A 1 485 ? -24.432 -4.278 18.408 1.00 93.38 485 GLU A N 1
ATOM 3851 C CA . GLU A 1 485 ? -24.098 -5.572 17.801 1.00 93.38 485 GLU A CA 1
ATOM 3852 C C . GLU A 1 485 ? -23.570 -6.619 18.803 1.00 93.38 485 GLU A C 1
ATOM 3854 O O . GLU A 1 485 ? -23.234 -7.732 18.406 1.00 93.38 485 GLU A O 1
ATOM 3859 N N . GLY A 1 486 ? -23.532 -6.307 20.104 1.00 91.94 486 GLY A N 1
ATOM 3860 C CA . GLY A 1 486 ? -23.076 -7.232 21.146 1.00 91.94 486 GLY A CA 1
ATOM 3861 C C . GLY A 1 486 ? -21.564 -7.236 21.363 1.00 91.94 486 GLY A C 1
ATOM 3862 O O . GLY A 1 486 ? -21.019 -8.222 21.849 1.00 91.94 486 GLY A O 1
ATOM 3863 N N . SER A 1 487 ? -20.886 -6.143 21.010 1.00 93.62 487 SER A N 1
ATOM 3864 C CA . SER A 1 487 ? -19.442 -5.952 21.178 1.00 93.62 487 SER A CA 1
ATOM 3865 C C . SER A 1 487 ? -18.567 -7.027 20.502 1.00 93.62 487 SER A C 1
ATOM 3867 O O . SER A 1 487 ? -17.648 -7.558 21.131 1.00 93.62 487 SER A O 1
ATOM 3869 N N . PRO A 1 488 ? -18.814 -7.366 19.221 1.00 92.31 488 PRO A N 1
ATOM 3870 C CA . PRO A 1 488 ? -18.065 -8.399 18.513 1.00 92.31 488 PRO A CA 1
ATOM 3871 C C . PRO A 1 488 ? -16.589 -8.045 18.324 1.00 92.31 488 PRO A C 1
ATOM 3873 O O . PRO A 1 488 ? -16.227 -6.891 18.079 1.00 92.31 488 PRO A O 1
ATOM 3876 N N . ASP A 1 489 ? -15.724 -9.055 18.325 1.00 90.19 489 ASP A N 1
ATOM 3877 C CA . ASP A 1 489 ? -14.355 -8.875 17.859 1.00 90.19 489 ASP A CA 1
ATOM 3878 C C . ASP A 1 489 ? -14.286 -9.068 16.337 1.00 90.19 489 ASP A C 1
ATOM 3880 O O . ASP A 1 489 ? -14.085 -10.167 15.814 1.00 90.19 489 ASP A O 1
ATOM 3884 N N . TYR A 1 490 ? -14.457 -7.963 15.610 1.00 91.62 490 TYR A N 1
ATOM 3885 C CA . TYR A 1 490 ? -14.401 -7.965 14.147 1.00 91.62 490 TYR A CA 1
ATOM 3886 C C . TYR A 1 490 ? -13.050 -8.428 13.577 1.00 91.62 490 TYR A C 1
ATOM 3888 O O . TYR A 1 490 ? -13.011 -8.850 12.425 1.00 91.62 490 TYR A O 1
ATOM 3896 N N . ILE A 1 491 ? -11.955 -8.370 14.349 1.00 84.75 491 ILE A N 1
ATOM 3897 C CA . ILE A 1 491 ? -10.619 -8.770 13.877 1.00 84.75 491 ILE A CA 1
ATOM 3898 C C . ILE A 1 491 ? -10.494 -10.296 13.886 1.00 84.75 491 ILE A C 1
ATOM 3900 O O . ILE A 1 491 ? -9.977 -10.891 12.939 1.00 84.75 491 ILE A O 1
ATOM 3904 N N . THR A 1 492 ? -10.986 -10.955 14.938 1.00 81.50 492 THR A N 1
ATOM 3905 C CA . THR A 1 492 ? -10.967 -12.423 15.000 1.00 81.50 492 THR A CA 1
ATOM 3906 C C . THR A 1 492 ? -12.094 -13.058 14.188 1.00 81.50 492 THR A C 1
ATOM 3908 O O . THR A 1 492 ? -12.014 -14.244 13.860 1.00 81.50 492 THR A O 1
ATOM 3911 N N . GLY A 1 493 ? -13.133 -12.304 13.825 1.00 70.69 493 GLY A N 1
ATOM 3912 C CA . GLY A 1 493 ? -14.301 -12.849 13.130 1.00 70.69 493 GLY A CA 1
ATOM 3913 C C . GLY A 1 493 ? -15.149 -13.760 14.016 1.00 70.69 493 GLY A C 1
ATOM 3914 O O . GLY A 1 493 ? -16.111 -14.357 13.535 1.00 70.69 493 GLY A O 1
ATOM 3915 N N . VAL A 1 494 ? -14.817 -13.854 15.308 1.00 69.88 494 VAL A N 1
ATOM 3916 C CA . VAL A 1 494 ? -15.677 -14.468 16.311 1.00 69.88 494 VAL A CA 1
ATOM 3917 C C . VAL A 1 494 ? -16.768 -13.450 16.591 1.00 69.88 494 VAL A C 1
ATOM 3919 O O . VAL A 1 494 ? -16.661 -12.595 17.471 1.00 69.88 494 VAL A O 1
ATOM 3922 N N . LEU A 1 495 ? -17.820 -13.506 15.777 1.00 62.88 495 LEU A N 1
ATOM 3923 C CA . LEU A 1 495 ? -19.073 -12.901 16.183 1.00 62.88 495 LEU A CA 1
ATOM 3924 C C . LEU A 1 495 ? -19.468 -13.596 17.490 1.00 62.88 495 LEU A C 1
ATOM 3926 O O . LEU A 1 495 ? -19.397 -14.830 17.548 1.00 62.88 495 LEU A O 1
ATOM 3930 N N . PRO A 1 496 ? -19.863 -12.850 18.537 1.00 57.91 496 PRO A N 1
ATOM 3931 C CA . PRO A 1 496 ? -20.581 -13.440 19.640 1.00 57.91 496 PRO A CA 1
ATOM 3932 C C . PRO A 1 496 ? -21.678 -14.253 18.974 1.00 57.91 496 PRO A C 1
ATOM 3934 O O . PRO A 1 496 ? -22.438 -13.710 18.165 1.00 57.91 496 PRO A O 1
ATOM 3937 N N . ILE A 1 497 ? -21.705 -15.562 19.232 1.00 53.25 497 ILE A N 1
ATOM 3938 C CA . ILE A 1 497 ? -22.914 -16.334 18.996 1.00 53.25 497 ILE A CA 1
ATOM 3939 C C . ILE A 1 497 ? -23.910 -15.578 19.851 1.00 53.25 497 ILE A C 1
ATOM 3941 O O . ILE A 1 497 ? -23.839 -15.695 21.067 1.00 53.25 497 ILE A O 1
ATOM 3945 N N . LEU A 1 498 ? -24.699 -14.687 19.246 1.00 51.06 498 LEU A N 1
ATOM 3946 C CA . LEU A 1 498 ? -25.851 -14.104 19.896 1.00 51.06 498 LEU A CA 1
ATOM 3947 C C . LEU A 1 498 ? -26.652 -15.348 20.250 1.00 51.06 498 LEU A C 1
ATOM 3949 O O . LEU A 1 498 ? -27.188 -15.969 19.328 1.00 51.06 498 LEU A O 1
ATOM 3953 N N . PRO A 1 499 ? -26.656 -15.792 21.523 1.00 49.88 499 PRO A N 1
ATOM 3954 C CA . PRO A 1 499 ? -27.621 -16.793 21.909 1.00 49.88 499 PRO A CA 1
ATOM 3955 C C . PRO A 1 499 ? -28.938 -16.129 21.541 1.00 49.88 499 PRO A C 1
ATOM 3957 O O . PRO A 1 499 ? -29.118 -14.940 21.842 1.00 49.88 499 PRO A O 1
ATOM 3960 N N . ASP A 1 500 ? -29.762 -16.828 20.763 1.00 48.91 500 ASP A N 1
ATOM 3961 C CA . ASP A 1 500 ? -31.083 -16.349 20.379 1.00 48.91 500 ASP A CA 1
ATOM 3962 C C . ASP A 1 500 ? -31.679 -15.662 21.604 1.00 48.91 500 ASP A C 1
ATOM 3964 O O . ASP A 1 500 ? -31.767 -16.289 22.657 1.00 48.91 500 ASP A O 1
ATOM 3968 N N . LYS A 1 501 ? -31.897 -14.341 21.528 1.00 51.44 501 LYS A N 1
ATOM 3969 C CA . LYS A 1 501 ? -32.134 -13.498 22.707 1.00 51.44 501 LYS A CA 1
ATOM 3970 C C . LYS A 1 501 ? -33.463 -13.887 23.364 1.00 51.44 501 LYS A C 1
ATOM 3972 O O . LYS A 1 501 ? -34.475 -13.192 23.219 1.00 51.44 501 LYS A O 1
ATOM 3977 N N . SER A 1 502 ? -33.469 -14.938 24.168 1.00 49.66 502 SER A N 1
ATOM 3978 C CA . SER A 1 502 ? -34.152 -14.875 25.439 1.00 49.66 502 SER A CA 1
ATOM 3979 C C . SER A 1 502 ? -33.368 -13.858 26.267 1.00 49.66 502 SER A C 1
ATOM 3981 O O . SER A 1 502 ? -32.186 -13.981 26.566 1.00 49.66 502 SER A O 1
ATOM 3983 N N . THR A 1 503 ? -34.007 -12.726 26.544 1.00 69.31 503 THR A N 1
ATOM 3984 C CA . THR A 1 503 ? -33.547 -11.867 27.631 1.00 69.31 503 THR A CA 1
ATOM 3985 C C . THR A 1 503 ? -33.516 -12.705 28.911 1.00 69.31 503 THR A C 1
ATOM 3987 O O . THR A 1 503 ? -34.295 -13.646 29.027 1.00 69.31 503 THR A O 1
ATOM 3990 N N . HIS A 1 504 ? -32.698 -12.352 29.904 1.00 63.56 504 HIS A N 1
ATOM 3991 C CA . HIS A 1 504 ? -32.701 -13.051 31.198 1.00 63.56 504 HIS A CA 1
ATOM 3992 C C . HIS A 1 504 ? -34.130 -13.224 31.766 1.00 63.56 504 HIS A C 1
ATOM 3994 O O . HIS A 1 504 ? -34.480 -14.279 32.278 1.00 63.56 504 HIS A O 1
ATOM 4000 N N . GLY A 1 505 ? -35.009 -12.235 31.550 1.00 68.25 505 GLY A N 1
ATOM 4001 C CA . GLY A 1 505 ? -36.436 -12.344 31.871 1.00 68.25 505 GLY A CA 1
ATOM 4002 C C . GLY A 1 505 ? -37.221 -13.367 31.034 1.00 68.25 505 GLY A C 1
ATOM 4003 O O . GLY A 1 505 ? -38.114 -14.011 31.569 1.00 68.25 505 GLY A O 1
ATOM 4004 N N . ARG A 1 506 ? -36.903 -13.560 29.746 1.00 67.81 506 ARG A N 1
ATOM 4005 C CA . ARG A 1 506 ? -37.471 -14.633 28.906 1.00 67.81 506 ARG A CA 1
ATOM 4006 C C . ARG A 1 506 ? -36.933 -16.012 29.274 1.00 67.81 506 ARG A C 1
ATOM 4008 O O . ARG A 1 506 ? -37.709 -16.956 29.213 1.00 67.81 506 ARG A O 1
ATOM 4015 N N . ASP A 1 507 ? -35.671 -16.125 29.684 1.00 72.50 507 ASP A N 1
ATOM 4016 C CA . ASP A 1 507 ? -35.127 -17.377 30.227 1.00 72.50 507 ASP A CA 1
ATOM 4017 C C . ASP A 1 507 ? -35.818 -17.753 31.535 1.00 72.50 507 ASP A C 1
ATOM 4019 O O . ASP A 1 507 ? -36.228 -18.898 31.710 1.00 72.50 507 ASP A O 1
ATOM 4023 N N . MET A 1 508 ? -36.034 -16.776 32.421 1.00 75.44 508 MET A N 1
ATOM 4024 C CA . MET A 1 508 ? -36.809 -16.981 33.645 1.00 75.44 508 MET A CA 1
ATOM 4025 C C . MET A 1 508 ? -38.266 -17.352 33.342 1.00 75.44 508 MET A C 1
ATOM 4027 O O . MET A 1 508 ? -38.794 -18.263 33.967 1.00 75.44 508 MET A O 1
ATOM 4031 N N . LEU A 1 509 ? -38.913 -16.712 32.362 1.00 73.19 509 LEU A N 1
ATOM 4032 C CA . LEU A 1 509 ? -40.275 -17.058 31.930 1.00 73.19 509 LEU A CA 1
ATOM 4033 C C . LEU A 1 509 ? -40.351 -18.463 31.325 1.00 73.19 509 LEU A C 1
ATOM 4035 O O . LEU A 1 509 ? -41.265 -19.212 31.653 1.00 73.19 509 LEU A O 1
ATOM 4039 N N . ALA A 1 510 ? -39.386 -18.842 30.488 1.00 76.62 510 ALA A N 1
ATOM 4040 C CA . ALA A 1 510 ? -39.296 -20.185 29.928 1.00 76.62 510 ALA A CA 1
ATOM 4041 C C . ALA A 1 510 ? -39.073 -21.229 31.032 1.00 76.62 510 ALA A C 1
ATOM 4043 O O . ALA A 1 510 ? -39.762 -22.244 31.055 1.00 76.62 510 ALA A O 1
ATOM 4044 N N . GLN A 1 511 ? -38.196 -20.952 32.003 1.00 77.38 511 GLN A N 1
ATOM 4045 C CA . GLN A 1 511 ? -38.021 -21.803 33.184 1.00 77.38 511 GLN A CA 1
ATOM 4046 C C . GLN A 1 511 ? -39.300 -21.886 34.027 1.00 77.38 511 GLN A C 1
ATOM 4048 O O . GLN A 1 511 ? -39.673 -22.976 34.452 1.00 77.38 511 GLN A O 1
ATOM 4053 N N . MET A 1 512 ? -40.016 -20.777 34.229 1.00 78.12 512 MET A N 1
ATOM 4054 C CA . MET A 1 512 ? -41.295 -20.769 34.945 1.00 78.12 512 MET A CA 1
ATOM 4055 C C . MET A 1 512 ? -42.376 -21.563 34.206 1.00 78.12 512 MET A C 1
ATOM 4057 O O . MET A 1 512 ? -43.141 -22.267 34.854 1.00 78.12 512 MET A O 1
ATOM 4061 N N . MET A 1 513 ? -42.432 -21.495 32.873 1.00 77.69 513 MET A N 1
ATOM 4062 C CA . MET A 1 513 ? -43.384 -22.271 32.071 1.00 77.69 513 MET A CA 1
ATOM 4063 C C . MET A 1 513 ? -43.061 -23.769 32.087 1.00 77.69 513 MET A C 1
ATOM 4065 O O . MET A 1 513 ? -43.967 -24.576 32.270 1.00 77.69 513 MET A O 1
ATOM 4069 N N . VAL A 1 514 ? -41.781 -24.141 31.999 1.00 81.44 514 VAL A N 1
ATOM 4070 C CA . VAL A 1 514 ? -41.338 -25.541 32.129 1.00 81.44 514 VAL A CA 1
ATOM 4071 C C . VAL A 1 514 ? -41.645 -26.088 33.528 1.00 81.44 514 VAL A C 1
ATOM 4073 O O . VAL A 1 514 ? -42.094 -27.225 33.666 1.00 81.44 514 VAL A O 1
ATOM 4076 N N . HIS A 1 515 ? -41.475 -25.280 34.579 1.00 72.56 515 HIS A N 1
ATOM 4077 C CA . HIS A 1 515 ? -41.866 -25.663 35.938 1.00 72.56 515 HIS A CA 1
ATOM 4078 C C . HIS A 1 515 ? -43.388 -25.694 36.150 1.00 72.56 515 HIS A C 1
ATOM 4080 O O . HIS A 1 515 ? -43.864 -26.513 36.934 1.00 72.56 515 HIS A O 1
ATOM 4086 N N . ALA A 1 516 ? -44.153 -24.854 35.450 1.00 70.44 516 ALA A N 1
ATOM 4087 C CA . ALA A 1 516 ? -45.613 -24.852 35.509 1.00 70.44 516 ALA A CA 1
ATOM 4088 C C . ALA A 1 516 ? -46.232 -26.066 34.795 1.00 70.44 516 ALA A C 1
ATOM 4090 O O . ALA A 1 516 ? -47.217 -26.609 35.285 1.00 70.44 516 ALA A O 1
ATOM 4091 N N . GLU A 1 517 ? -45.643 -26.536 33.690 1.00 64.25 517 GLU A N 1
ATOM 4092 C CA . GLU A 1 517 ? -46.069 -27.774 33.014 1.00 64.25 517 GLU A CA 1
ATOM 4093 C C . GLU A 1 517 ? -45.646 -29.044 33.767 1.00 64.25 517 GLU A C 1
ATOM 4095 O O . GLU A 1 517 ? -46.329 -30.064 33.691 1.00 64.25 517 GLU A O 1
ATOM 4100 N N . ALA A 1 518 ? -44.551 -28.988 34.532 1.00 61.69 518 ALA A N 1
ATOM 4101 C CA . ALA A 1 518 ? -44.096 -30.096 35.373 1.00 61.69 518 ALA A CA 1
ATOM 4102 C C . ALA A 1 518 ? -44.806 -30.170 36.739 1.00 61.69 518 ALA A C 1
ATOM 4104 O O . ALA A 1 518 ? -44.587 -31.125 37.490 1.00 61.69 518 ALA A O 1
ATOM 4105 N N . ALA A 1 519 ? -45.643 -29.187 37.085 1.00 56.50 519 ALA A N 1
ATOM 4106 C CA . ALA A 1 519 ? -46.438 -29.242 38.302 1.00 56.50 519 ALA A CA 1
ATOM 4107 C C . ALA A 1 519 ? -47.499 -30.352 38.157 1.00 56.50 519 ALA A C 1
ATOM 4109 O O . ALA A 1 519 ? -48.331 -30.284 37.249 1.00 56.50 519 ALA A O 1
ATOM 4110 N N . PRO A 1 520 ? -47.499 -31.385 39.021 1.00 58.28 520 PRO A N 1
ATOM 4111 C CA . PRO A 1 520 ? -48.496 -32.440 38.956 1.00 58.28 520 PRO A CA 1
ATOM 4112 C C . PRO A 1 520 ? -49.872 -31.810 39.150 1.00 58.28 520 PRO A C 1
ATOM 4114 O O . PRO A 1 520 ? -50.153 -31.229 40.199 1.00 58.28 520 PRO A O 1
ATOM 4117 N N . VAL A 1 521 ? -50.716 -31.907 38.121 1.00 54.34 521 VAL A N 1
ATOM 4118 C CA . VAL A 1 521 ? -52.122 -31.510 38.187 1.00 54.34 521 VAL A CA 1
ATOM 4119 C C . VAL A 1 521 ? -52.737 -32.280 39.348 1.00 54.34 521 VAL A C 1
ATOM 4121 O O . VAL A 1 521 ? -52.956 -33.490 39.259 1.00 54.34 521 VAL A O 1
ATOM 4124 N N . ALA A 1 522 ? -52.952 -31.588 40.467 1.00 61.75 522 ALA A N 1
ATOM 4125 C CA . ALA A 1 522 ? -53.647 -32.160 41.601 1.00 61.75 522 ALA A CA 1
ATOM 4126 C C . ALA A 1 522 ? -55.017 -32.636 41.094 1.00 61.75 522 ALA A C 1
ATOM 4128 O O . ALA A 1 522 ? -55.710 -31.864 40.422 1.00 61.75 522 ALA A O 1
ATOM 4129 N N . PRO A 1 523 ? -55.396 -33.901 41.344 1.00 56.38 523 PRO A N 1
ATOM 4130 C CA . PRO A 1 523 ? -56.649 -34.439 40.847 1.00 56.38 523 PRO A CA 1
ATOM 4131 C C . PRO A 1 523 ? -57.794 -33.550 41.328 1.00 56.38 523 PRO A C 1
ATOM 4133 O O . PRO A 1 523 ? -57.931 -33.291 42.525 1.00 56.38 523 PRO A O 1
ATOM 4136 N N . LEU A 1 524 ? -58.582 -33.054 40.371 1.00 51.75 524 LEU A N 1
ATOM 4137 C CA . LEU A 1 524 ? -59.754 -32.237 40.653 1.00 51.75 524 LEU A CA 1
ATOM 4138 C C . LEU A 1 524 ? -60.642 -32.984 41.659 1.00 51.75 524 LEU A C 1
ATOM 4140 O O . LEU A 1 524 ? -60.983 -34.147 41.415 1.00 51.75 524 LEU A O 1
ATOM 4144 N N . PRO A 1 525 ? -61.015 -32.348 42.783 1.00 63.19 525 PRO A N 1
ATOM 4145 C CA . PRO A 1 525 ? -61.925 -32.962 43.728 1.00 63.19 525 PRO A CA 1
ATOM 4146 C C . PRO A 1 525 ? -63.262 -33.246 43.025 1.00 63.19 525 PRO A C 1
ATOM 4148 O O . PRO A 1 525 ? -63.747 -32.410 42.255 1.00 63.19 525 PRO A O 1
ATOM 4151 N N . PRO A 1 526 ? -63.853 -34.432 43.248 1.00 62.12 526 PRO A N 1
ATOM 4152 C CA . PRO A 1 526 ? -65.072 -34.841 42.571 1.00 62.12 526 PRO A CA 1
ATOM 4153 C C . PRO A 1 526 ? -66.229 -33.878 42.879 1.00 62.12 526 PRO A C 1
ATOM 4155 O O . PRO A 1 526 ? -66.337 -33.371 44.002 1.00 62.12 526 PRO A O 1
ATOM 4158 N N . PRO A 1 527 ? -67.117 -33.625 41.903 1.00 59.44 527 PRO A N 1
ATOM 4159 C CA . PRO A 1 527 ? -68.190 -32.664 42.063 1.00 59.44 527 PRO A CA 1
ATOM 4160 C C . PRO A 1 527 ? -69.268 -33.211 43.005 1.00 59.44 527 PRO A C 1
ATOM 4162 O O . PRO A 1 527 ? -70.036 -34.101 42.653 1.00 59.44 527 PRO A O 1
ATOM 4165 N N . GLY A 1 528 ? -69.344 -32.594 44.183 1.00 51.72 528 GLY A N 1
ATOM 4166 C CA . GLY A 1 528 ? -70.588 -32.359 44.908 1.00 51.72 528 GLY A CA 1
ATOM 4167 C C . GLY A 1 528 ? -71.051 -33.440 45.886 1.00 51.72 528 GLY A C 1
ATOM 4168 O O . GLY A 1 528 ? -71.491 -34.519 45.502 1.00 51.72 528 GLY A O 1
ATOM 4169 N N . ARG A 1 529 ? -71.172 -33.038 47.155 1.00 36.34 529 ARG A N 1
ATOM 4170 C CA . ARG A 1 529 ? -72.414 -33.252 47.908 1.00 36.34 529 ARG A CA 1
ATOM 4171 C C . ARG A 1 529 ? -72.757 -32.001 48.726 1.00 36.34 529 ARG A C 1
ATOM 4173 O O . ARG A 1 529 ? -71.862 -31.439 49.351 1.00 36.34 529 ARG A O 1
ATOM 4180 N N . PRO A 1 530 ? -74.024 -31.554 48.699 1.00 59.97 530 PRO A N 1
ATOM 4181 C CA . PRO A 1 530 ? -74.511 -30.460 49.525 1.00 59.97 530 PRO A CA 1
ATOM 4182 C C . PRO A 1 530 ? -74.836 -30.968 50.938 1.00 59.97 530 PRO A C 1
ATOM 4184 O O . PRO A 1 530 ? -75.008 -32.171 51.120 1.00 59.97 530 PRO A O 1
ATOM 4187 N N . HIS A 1 531 ? -74.947 -30.022 51.877 1.00 41.94 531 HIS A N 1
ATOM 4188 C CA . HIS A 1 531 ? -75.349 -30.082 53.300 1.00 41.94 531 HIS A CA 1
ATOM 4189 C C . HIS A 1 531 ? -74.215 -29.505 54.164 1.00 41.94 531 HIS A C 1
ATOM 4191 O O . HIS A 1 531 ? -73.074 -29.915 54.033 1.00 41.94 531 HIS A O 1
ATOM 4197 N N . GLY A 1 532 ? -74.418 -28.536 55.050 1.00 39.34 532 GLY A N 1
ATOM 4198 C CA . GLY A 1 532 ? -75.642 -27.962 55.592 1.00 39.34 532 GLY A CA 1
ATOM 4199 C C . GLY A 1 532 ? -75.355 -27.568 57.043 1.00 39.34 532 GLY A C 1
ATOM 4200 O O . GLY A 1 532 ? -75.043 -28.444 57.839 1.00 39.34 532 GLY A O 1
ATOM 4201 N N . GLY A 1 533 ? -75.476 -26.274 57.361 1.00 35.88 533 GLY A N 1
ATOM 4202 C CA . GLY A 1 533 ? -75.425 -25.717 58.723 1.00 35.88 533 GLY A CA 1
ATOM 4203 C C . GLY A 1 533 ? -74.039 -25.712 59.383 1.00 35.88 533 GLY A C 1
ATOM 4204 O O . GLY A 1 533 ? -73.139 -26.426 58.973 1.00 35.88 533 GLY A O 1
ATOM 4205 N N . ALA A 1 534 ? -73.770 -24.950 60.433 1.00 37.34 534 ALA A N 1
ATOM 4206 C CA . ALA A 1 534 ? -74.441 -23.832 61.079 1.00 37.34 534 ALA A CA 1
ATOM 4207 C C . ALA A 1 534 ? -73.453 -23.354 62.159 1.00 37.34 534 ALA A C 1
ATOM 4209 O O . ALA A 1 534 ? -73.022 -24.202 62.929 1.00 37.34 534 ALA A O 1
ATOM 4210 N N . ALA A 1 535 ? -73.184 -22.042 62.236 1.00 39.62 535 ALA A N 1
ATOM 4211 C CA . ALA A 1 535 ? -72.672 -21.314 63.415 1.00 39.62 535 ALA A CA 1
ATOM 4212 C C . ALA A 1 535 ? -71.307 -21.795 64.005 1.00 39.62 535 ALA A C 1
ATOM 4214 O O . ALA A 1 535 ? -70.850 -22.894 63.753 1.00 39.62 535 ALA A O 1
ATOM 4215 N N . THR A 1 536 ? -70.497 -21.052 64.756 1.00 36.06 536 THR A N 1
ATOM 4216 C CA . THR A 1 536 ? -70.686 -19.921 65.672 1.00 36.06 536 THR A CA 1
ATOM 4217 C C . THR A 1 536 ? -69.281 -19.407 66.055 1.00 36.06 536 THR A C 1
ATOM 4219 O O . THR A 1 536 ? -68.389 -20.220 66.262 1.00 36.06 536 THR A O 1
ATOM 4222 N N . PHE A 1 537 ? -69.165 -18.085 66.238 1.00 34.84 537 PHE A N 1
ATOM 4223 C CA . PHE A 1 537 ? -68.347 -17.347 67.224 1.00 34.84 537 PHE A CA 1
ATOM 4224 C C . PHE A 1 537 ? -66.814 -17.490 67.315 1.00 34.84 537 PHE A C 1
ATOM 4226 O O . PHE A 1 537 ? -66.265 -18.563 67.525 1.00 34.84 537 PHE A O 1
ATOM 4233 N N . GLY A 1 538 ? -66.156 -16.323 67.374 1.00 33.53 538 GLY A N 1
ATOM 4234 C CA . GLY A 1 538 ? -64.816 -16.158 67.944 1.00 33.53 538 GLY A CA 1
ATOM 4235 C C . GLY A 1 538 ? -64.178 -14.806 67.617 1.00 33.53 538 GLY A C 1
ATOM 4236 O O . GLY A 1 538 ? -63.333 -14.734 66.736 1.00 33.53 538 GLY A O 1
ATOM 4237 N N . ALA A 1 539 ? -64.616 -13.744 68.297 1.00 37.44 539 ALA A N 1
ATOM 4238 C CA . ALA A 1 539 ? -64.032 -12.400 68.265 1.00 37.44 539 ALA A CA 1
ATOM 4239 C C . ALA A 1 539 ? -62.777 -12.286 69.157 1.00 37.44 539 ALA A C 1
ATOM 4241 O O . ALA A 1 539 ? -62.710 -13.004 70.150 1.00 37.44 539 ALA A O 1
ATOM 4242 N N . CYS A 1 540 ? -61.859 -11.366 68.816 1.00 35.34 540 CYS A N 1
ATOM 4243 C CA . CYS A 1 540 ? -61.001 -10.519 69.685 1.00 35.34 540 CYS A CA 1
ATOM 4244 C C . CYS A 1 540 ? -60.192 -9.570 68.756 1.00 35.34 540 CYS A C 1
ATOM 4246 O O . CYS A 1 540 ? -59.468 -10.069 67.900 1.00 35.34 540 CYS A O 1
ATOM 4248 N N . TYR A 1 541 ? -60.541 -8.275 68.658 1.00 35.25 541 TYR A N 1
ATOM 4249 C CA . TYR A 1 541 ? -59.977 -7.105 69.386 1.00 35.25 541 TYR A CA 1
ATOM 4250 C C . TYR A 1 541 ? -58.518 -6.774 68.973 1.00 35.25 541 TYR A C 1
ATOM 4252 O O . TYR A 1 541 ? -57.651 -7.623 69.138 1.00 35.25 541 TYR A O 1
ATOM 4260 N N . GLU A 1 542 ? -58.295 -5.691 68.195 1.00 35.53 542 GLU A N 1
ATOM 4261 C CA . GLU A 1 542 ? -57.841 -4.325 68.622 1.00 35.53 542 GLU A CA 1
ATOM 4262 C C . GLU A 1 542 ? -56.333 -4.321 69.004 1.00 35.53 542 GLU A C 1
ATOM 4264 O O . GLU A 1 542 ? -55.891 -5.234 69.686 1.00 35.53 542 GLU A O 1
ATOM 4269 N N . ASN A 1 543 ? -55.437 -3.398 68.617 1.00 33.88 543 ASN A N 1
ATOM 4270 C CA . ASN A 1 543 ? -55.560 -1.962 68.354 1.00 33.88 543 ASN A CA 1
ATOM 4271 C C . ASN A 1 543 ? -54.224 -1.351 67.829 1.00 33.88 543 ASN A C 1
ATOM 4273 O O . ASN A 1 543 ? -53.166 -1.953 68.007 1.00 33.88 543 ASN A O 1
ATOM 4277 N N . ASP A 1 544 ? -54.340 -0.130 67.282 1.00 35.12 544 ASP A N 1
ATOM 4278 C CA . ASP A 1 544 ? -53.434 1.047 67.363 1.00 35.12 544 ASP A CA 1
ATOM 4279 C C . ASP A 1 544 ? -52.048 1.078 66.660 1.00 35.12 544 ASP A C 1
ATOM 4281 O O . ASP A 1 544 ? -51.045 0.610 67.190 1.00 35.12 544 ASP A O 1
ATOM 4285 N N . ASP A 1 545 ? -52.013 1.591 65.416 1.00 38.66 545 ASP A N 1
ATOM 4286 C CA . ASP A 1 545 ? -51.734 2.995 64.981 1.00 38.66 545 ASP A CA 1
ATOM 4287 C C . ASP A 1 545 ? -50.594 3.849 65.661 1.00 38.66 545 ASP A C 1
ATOM 4289 O O . ASP A 1 545 ? -49.935 3.367 66.576 1.00 38.66 545 ASP A O 1
ATOM 4293 N N . PRO A 1 546 ? -50.238 5.073 65.179 1.00 63.59 546 PRO A N 1
ATOM 4294 C CA . PRO A 1 546 ? -48.929 5.389 64.568 1.00 63.59 546 PRO A CA 1
ATOM 4295 C C . PRO A 1 546 ? -48.144 6.554 65.243 1.00 63.59 546 PRO A C 1
ATOM 4297 O O . PRO A 1 546 ? -48.659 7.214 66.132 1.00 63.59 546 PRO A O 1
ATOM 4300 N N . ASP A 1 547 ? -46.913 6.851 64.789 1.00 38.09 547 ASP A N 1
ATOM 4301 C CA . ASP A 1 547 ? -46.193 8.134 65.025 1.00 38.09 547 ASP A CA 1
ATOM 4302 C C . ASP A 1 547 ? -45.033 8.253 64.003 1.00 38.09 547 ASP A C 1
ATOM 4304 O O . ASP A 1 547 ? -44.268 7.305 63.822 1.00 38.09 547 ASP A O 1
ATOM 4308 N N . GLU A 1 548 ? -44.994 9.219 63.076 1.00 40.62 548 GLU A N 1
ATOM 4309 C CA . GLU A 1 548 ? -44.630 10.653 63.164 1.00 40.62 548 GLU A CA 1
ATOM 4310 C C . GLU A 1 548 ? -43.136 10.956 63.436 1.00 40.62 548 GLU A C 1
ATOM 4312 O O . GLU A 1 548 ? -42.509 10.435 64.352 1.00 40.62 548 GLU A O 1
ATOM 4317 N N . GLY A 1 549 ? -42.542 11.818 62.596 1.00 34.50 549 GLY A N 1
ATOM 4318 C CA . GLY A 1 549 ? -41.131 12.212 62.689 1.00 34.50 549 GLY A CA 1
ATOM 4319 C C . GLY A 1 549 ? -40.666 13.137 61.561 1.00 34.50 549 GLY A C 1
ATOM 4320 O O . GLY A 1 549 ? -39.970 12.718 60.638 1.00 34.50 549 GLY A O 1
ATOM 4321 N N . GLN A 1 550 ? -41.066 14.406 61.644 1.00 39.25 550 GLN A N 1
ATOM 4322 C CA . GLN A 1 550 ? -40.578 15.537 60.847 1.00 39.25 550 GLN A CA 1
ATOM 4323 C C . GLN A 1 550 ? -39.083 15.817 61.082 1.00 39.25 550 GLN A C 1
ATOM 4325 O O . GLN A 1 550 ? -38.585 15.659 62.193 1.00 39.25 550 GLN A O 1
ATOM 4330 N N . ASN A 1 551 ? -38.393 16.362 60.073 1.00 37.09 551 ASN A N 1
ATOM 4331 C CA . ASN A 1 551 ? -37.360 17.373 60.310 1.00 37.09 551 ASN A CA 1
ATOM 4332 C C . ASN A 1 551 ? -37.178 18.289 59.094 1.00 37.09 551 ASN A C 1
ATOM 4334 O O . ASN A 1 551 ? -36.857 17.850 57.990 1.00 37.09 551 ASN A O 1
ATOM 4338 N N . ALA A 1 552 ? -37.386 19.577 59.350 1.00 37.91 552 ALA A N 1
ATOM 4339 C CA . ALA A 1 552 ? -37.071 20.707 58.497 1.00 37.91 552 ALA A CA 1
ATOM 4340 C C . ALA A 1 552 ? -35.759 21.348 58.976 1.00 37.91 552 ALA A C 1
ATOM 4342 O O . ALA A 1 552 ? -35.557 21.484 60.180 1.00 37.91 552 ALA A O 1
ATOM 4343 N N . CYS A 1 553 ? -34.922 21.820 58.051 1.00 40.47 553 CYS A N 1
ATOM 4344 C CA . CYS A 1 553 ? -33.959 22.890 58.316 1.00 40.47 553 CYS A CA 1
ATOM 4345 C C . CYS A 1 553 ? -33.879 23.822 57.100 1.00 40.47 553 CYS A C 1
ATOM 4347 O O . CYS A 1 553 ? -33.301 23.480 56.069 1.00 40.47 553 CYS A O 1
ATOM 4349 N N . ASP A 1 554 ? -34.454 25.009 57.275 1.00 34.56 554 ASP A N 1
ATOM 4350 C CA . ASP A 1 554 ? -34.061 26.256 56.623 1.00 34.56 554 ASP A CA 1
ATOM 4351 C C . ASP A 1 554 ? -32.621 26.642 57.004 1.00 34.56 554 ASP A C 1
ATOM 4353 O O . ASP A 1 554 ? -32.225 26.458 58.155 1.00 34.56 554 ASP A O 1
ATOM 4357 N N . ALA A 1 555 ? -31.880 27.272 56.084 1.00 37.56 555 ALA A N 1
ATOM 4358 C CA . ALA A 1 555 ? -31.162 28.526 56.358 1.00 37.56 555 ALA A CA 1
ATOM 4359 C C . ALA A 1 555 ? -30.493 29.108 55.100 1.00 37.56 555 ALA A C 1
ATOM 4361 O O . ALA A 1 555 ? -29.747 28.466 54.365 1.00 37.56 555 ALA A O 1
ATOM 4362 N N . SER A 1 556 ? -30.755 30.394 54.929 1.00 35.97 556 SER A N 1
ATOM 4363 C CA . SER A 1 556 ? -30.333 31.351 53.914 1.00 35.97 556 SER A CA 1
ATOM 4364 C C . SER A 1 556 ? -28.959 31.986 54.210 1.00 35.97 556 SER A C 1
ATOM 4366 O O . SER A 1 556 ? -28.619 32.209 55.368 1.00 35.97 556 SER A O 1
ATOM 4368 N N . ARG A 1 557 ? -28.218 32.386 53.159 1.00 34.16 557 ARG A N 1
ATOM 4369 C CA . ARG A 1 557 ? -27.329 33.584 53.061 1.00 34.16 557 ARG A CA 1
ATOM 4370 C C . ARG A 1 557 ? -26.748 33.632 51.635 1.00 34.16 557 ARG A C 1
ATOM 4372 O O . ARG A 1 557 ? -26.115 32.678 51.214 1.00 34.16 557 ARG A O 1
ATOM 4379 N N . SER A 1 558 ? -27.100 34.572 50.756 1.00 32.78 558 SER A N 1
ATOM 4380 C CA . SER A 1 558 ? -26.846 36.026 50.732 1.00 32.78 558 SER A CA 1
ATOM 4381 C C . SER A 1 558 ? -25.372 36.425 50.533 1.00 32.78 558 SER A C 1
ATOM 4383 O O . SER A 1 558 ? -24.582 36.376 51.468 1.00 32.78 558 SER A O 1
ATOM 4385 N N . THR A 1 559 ? -25.108 36.937 49.320 1.00 34.56 559 THR A N 1
ATOM 4386 C CA . THR A 1 559 ? -24.274 38.106 48.939 1.00 34.56 559 THR A CA 1
ATOM 4387 C C . THR A 1 559 ? -22.769 38.163 49.238 1.00 34.56 559 THR A C 1
ATOM 4389 O O . THR A 1 559 ? -22.356 38.257 50.387 1.00 34.56 559 THR A O 1
ATOM 4392 N N . THR A 1 560 ? -21.980 38.312 48.164 1.00 38.16 560 THR A N 1
ATOM 4393 C CA . THR A 1 560 ? -20.854 39.269 47.952 1.00 38.16 560 THR A CA 1
ATOM 4394 C C . THR A 1 560 ? -20.411 39.090 46.486 1.00 38.16 560 THR A C 1
ATOM 4396 O O . THR A 1 560 ? -19.957 38.020 46.111 1.00 38.16 560 THR A O 1
ATOM 4399 N N . VAL A 1 561 ? -20.827 39.922 45.522 1.00 36.66 561 VAL A N 1
ATOM 4400 C CA . VAL A 1 561 ? -20.241 41.216 45.101 1.00 36.66 561 VAL A CA 1
ATOM 4401 C C . VAL A 1 561 ? -18.724 41.285 45.297 1.00 36.66 561 VAL A C 1
ATOM 4403 O O . VAL A 1 561 ? -18.246 41.374 46.422 1.00 36.66 561 VAL A O 1
ATOM 4406 N N . GLY A 1 562 ? -17.995 41.291 44.181 1.00 39.94 562 GLY A N 1
ATOM 4407 C CA . GLY A 1 562 ? -16.551 41.494 44.099 1.00 39.94 562 GLY A CA 1
ATOM 4408 C C . GLY A 1 562 ? -16.179 41.847 42.664 1.00 39.94 562 GLY A C 1
ATOM 4409 O O . GLY A 1 562 ? -15.810 40.980 41.881 1.00 39.94 562 GLY A O 1
ATOM 4410 N N . ASP A 1 563 ? -16.386 43.114 42.327 1.00 34.84 563 ASP A N 1
ATOM 4411 C CA . ASP A 1 563 ? -16.076 43.731 41.043 1.00 34.84 563 ASP A CA 1
ATOM 4412 C C . ASP A 1 563 ? -14.666 44.357 41.080 1.00 34.84 563 ASP A C 1
ATOM 4414 O O . ASP A 1 563 ? -14.255 44.868 42.123 1.00 34.84 563 ASP A O 1
ATOM 4418 N N . SER A 1 564 ? -14.018 44.418 39.905 1.00 40.28 564 SER A N 1
ATOM 4419 C CA . SER A 1 564 ? -12.859 45.270 39.531 1.00 40.28 564 SER A CA 1
ATOM 4420 C C . SER A 1 564 ? -11.430 44.903 40.009 1.00 40.28 564 SER A C 1
ATOM 4422 O O . SER A 1 564 ? -11.258 44.297 41.061 1.00 40.28 564 SER A O 1
ATOM 4424 N N . PRO A 1 565 ? -10.354 45.408 39.352 1.00 58.34 565 PRO A N 1
ATOM 4425 C CA . PRO A 1 565 ? -10.161 45.720 37.925 1.00 58.34 565 PRO A CA 1
ATOM 4426 C C . PRO A 1 565 ? -8.792 45.247 37.352 1.00 58.34 565 PRO A C 1
ATOM 4428 O O . PRO A 1 565 ? -7.849 44.920 38.069 1.00 58.34 565 PRO A O 1
ATOM 4431 N N . ARG A 1 566 ? -8.667 45.291 36.015 1.00 45.81 566 ARG A N 1
ATOM 4432 C CA . ARG A 1 566 ? -7.388 45.374 35.261 1.00 45.81 566 ARG A CA 1
ATOM 4433 C C . ARG A 1 566 ? -6.583 46.625 35.688 1.00 45.81 566 ARG A C 1
ATOM 4435 O O . ARG A 1 566 ? -7.212 47.615 36.062 1.00 45.81 566 ARG A O 1
ATOM 4442 N N . PRO A 1 567 ? -5.237 46.647 35.565 1.00 56.09 567 PRO A N 1
ATOM 4443 C CA . PRO A 1 567 ? -4.634 47.129 34.310 1.00 56.09 567 PRO A CA 1
ATOM 4444 C C . PRO A 1 567 ? -3.306 46.457 33.879 1.00 56.09 567 PRO A C 1
ATOM 4446 O O . PRO A 1 567 ? -2.507 46.001 34.686 1.00 56.09 567 PRO A O 1
ATOM 4449 N N . SER A 1 568 ? -3.142 46.429 32.551 1.00 54.03 568 SER A N 1
ATOM 4450 C CA . SER A 1 568 ? -1.926 46.510 31.717 1.00 54.03 568 SER A CA 1
ATOM 4451 C C . SER A 1 568 ? -0.522 46.342 32.319 1.00 54.03 568 SER A C 1
ATOM 4453 O O . SER A 1 568 ? -0.095 47.170 33.121 1.00 54.03 568 SER A O 1
ATOM 4455 N N . THR A 1 569 ? 0.246 45.450 31.683 1.00 55.66 569 THR A N 1
ATOM 4456 C CA . THR A 1 569 ? 1.478 45.782 30.929 1.00 55.66 569 THR A CA 1
ATOM 4457 C C . THR A 1 569 ? 1.558 44.929 29.677 1.00 55.66 569 THR A C 1
ATOM 4459 O O . THR A 1 569 ? 1.090 43.770 29.764 1.00 55.66 569 THR A O 1
#

Secondary structure (DSSP, 8-state):
----------PPPPTTPEEEEEETTTEEEEEEEPPPTTT---BHHHHHHHHHHHSTT--SSEEEEETTTTEEPPTTTGGGSBGGGGTTEEEEEE-----------EEEEEEEETTT--EEEEEEETT-BHHHHHHHHHHHTT--GGGEEEE-SS-PBPPTTSBHIIIIIS-HHHHHH--EEEEE------S----------GGGHHHHHHHHHHHHHHTT-TT-SS-B-HHHHHHHHHHTT--BTTB-HHHHHHHHHHHHT-S---S--TTS---SSB-HHHHHHHHHHHHHHH-SSSHHHHHIIIIIHHHS----HHHHHHHHHHHTSHHHHHHHHTTHHHHHHHHHHHH-----S-GGG--EEHHHHHHHHHHTTGGGGT--TTHHHHHHHHHHHHTT-SSEE-HHHHHHHHHHHHHHHHHTTS---HHHHHHHHHHHHHHH--HHHHHHHHHHHGGG-TTHHHHHHHHHHHHHHHHHHHHHTT--BTTTTB---------HHHHHHHHHHHHHHSS--PPPPP-------------------------------------------

Organism: Saprolegnia parasitica (strain CBS 223.65) (NCBI:txid695850)

Sequence (569 aa):
MLAPDRLAGRSAIDAKDVVRVALEPRGIIGFIQIPSLESHAMTLAEARTIIAATIDHVPDDVQFLYGDAGLPIGRAQEPYHHVADHYPCIKLRPAPSIAKKLKPTTYQISVTHGQTKSLFVSWIPSTYTFQQLRRDAARYWDVPHDAATLVDQDGCAWPDEASIASTLLENDVLAAKTRLVLRHKKLSHGPTIVASRLRVPTKNLDERLWYIFTFYCVHGDALDVLGMTAYQFHRFLRDCRLFSSAFTPAMGDVIYAFEAKGKLAKPLAASRRATAKLDYDGFLNALATMATRRYANDALPTLLSTHVLPRASSWPLHTWQFHTSLLQQDDVARFVLKFEPMLRDIFVFYTNQPFSEAEVESTMAFSDYVRFVNDFHITELLLSTHECPELFLASCQCTGRRDTMHFDAFLDVLGRAGLVGLTRYRPLQPLQCVKAVFHHMTRGLKSSRALEIIANHGPSALYAARFYAGCVAFSHKFLDVWRIEGSPDYITGVLPILPDKSTHGRDMLAQMMVHAEAAPVAPLPPPGRPHGGAATFGACYENDDPDEGQNACDASRSTTVGDSPRPST

Radius of gyration: 36.29 Å; chains: 1; bounding box: 113×96×107 Å